Protein AF-A0AAN6V7J4-F1 (afdb_monomer)

Secondary structure (DSSP, 8-state):
--------GGGG-----TT------B-HHHHSPPPPP-----TT--S--PPPP-PPPSS--GGGGGS-HHHHHHHHTTSBHHHHHHHHHH-HHHHHHHHT-HHHHHHHHH-HHHHHHHHHTTPPPHHHHHGGGSTT---------PPBHHHHHHHHH--B-TTTSSSB--EEETTTTEEE-HHHHHHTTT--TTTS-TTSS-------EEEHHHHHHHH---HHHHTT-TT-EEPPSEE-BS-------SS-----S-S-SS-EE-S--EEEEHHHHHHHTT--HHHHHHHHHHHHHHHHSS--EEETTEEE-----HHHHHHHHHHHHHTEEE-PEEEEETTEEEEE--EEEEEEE-TT-PEEEE-HHHHHHHHHHH-EEETTEEE-GGG-

Nearest PDB structures (foldseek):
  5k35-assembly1_A  TM=4.412E-01  e=3.570E+00  Legionella pneumophila
  5imq-assembly1_i  TM=2.395E-01  e=5.597E+00  Thermus thermophilus HB8

Mean predicted aligned error: 10.82 Å

Sequence (392 aa):
MSTASSTSVSALTGRATADLWPKVAYTLDDNVPVAPPTAPGNANKTETTAAPPRQPPTVDLGAMAGIPVEVLHMILRCCDIQSMAHFRGLNRRAADVVDSLPEYRILCRHAANLGRAYHAASAPTPSEKDNSGGAGSILQPRRLCSPPVRAIVATLHDPRCEGCSLALGTFFYLPTGHRICIACIASWGDISPAFHKPDTRFPGRYFVPVTAAMAGRLIGLPRATFGTLPGRMRVLPGTYGAVSRNNTSDGLVTFGAGDSEGGSIEGWEEMVDLETVVRAAGVASGGMDELIRVLFDYLRCSSMEWEQGILVRRGRDEEVVRREKALWYAAVVRVPVLRRSGEAVSAEWGFPCPGCKTEEGLNLRYTRETLLLHIKMFGKVKRGRHVKEDEV

Structure (mmCIF, N/CA/C/O backbone):
data_AF-A0AAN6V7J4-F1
#
_entry.id   AF-A0AAN6V7J4-F1
#
loop_
_atom_site.group_PDB
_atom_site.id
_atom_site.type_symbol
_atom_site.label_atom_id
_atom_site.label_alt_id
_atom_site.label_comp_id
_atom_site.label_asym_id
_atom_site.label_entity_id
_atom_site.label_seq_id
_atom_site.pdbx_PDB_ins_code
_atom_site.Cartn_x
_atom_site.Cartn_y
_atom_site.Cartn_z
_atom_site.occupancy
_atom_site.B_iso_or_equiv
_atom_site.auth_seq_id
_atom_site.auth_comp_id
_atom_site.auth_asym_id
_atom_site.auth_atom_id
_atom_site.pdbx_PDB_model_num
ATOM 1 N N . MET A 1 1 ? -23.195 -38.867 -30.737 1.00 36.72 1 MET A N 1
ATOM 2 C CA . MET A 1 1 ? -22.921 -38.765 -29.285 1.00 36.72 1 MET A CA 1
ATOM 3 C C . MET A 1 1 ? -21.464 -38.361 -29.146 1.00 36.72 1 MET A C 1
ATOM 5 O O . MET A 1 1 ? -20.628 -39.096 -29.647 1.00 36.72 1 MET A O 1
ATOM 9 N N . SER A 1 2 ? -21.166 -37.180 -28.599 1.00 32.50 2 SER A N 1
ATOM 10 C CA . SER A 1 2 ? -19.794 -36.649 -28.538 1.00 32.50 2 SER A CA 1
ATOM 11 C C . SER A 1 2 ? -19.389 -36.444 -27.082 1.00 32.50 2 SER A C 1
ATOM 13 O O . SER A 1 2 ? -20.042 -35.693 -26.359 1.00 32.50 2 SER A O 1
ATOM 15 N N . THR A 1 3 ? -18.356 -37.154 -26.636 1.00 34.66 3 THR A N 1
ATOM 16 C CA . THR A 1 3 ? -17.853 -37.100 -25.260 1.00 34.66 3 THR A CA 1
ATOM 17 C C . THR A 1 3 ? -16.855 -35.957 -25.117 1.00 34.66 3 THR A C 1
ATOM 19 O O . THR A 1 3 ? -15.689 -36.093 -25.485 1.00 34.66 3 THR A O 1
ATOM 22 N N . ALA A 1 4 ? -17.305 -34.825 -24.576 1.00 32.31 4 ALA A N 1
ATOM 23 C CA . ALA A 1 4 ? -16.418 -33.725 -24.220 1.00 32.31 4 ALA A CA 1
ATOM 24 C C . ALA A 1 4 ? -15.546 -34.117 -23.014 1.00 32.31 4 ALA A C 1
ATOM 26 O O . ALA A 1 4 ? -16.039 -34.242 -21.893 1.00 32.31 4 ALA A O 1
ATOM 27 N N . SER A 1 5 ? -14.247 -34.310 -23.243 1.00 35.88 5 SER A N 1
ATOM 28 C CA . SER A 1 5 ? -13.278 -34.659 -22.201 1.00 35.88 5 SER A CA 1
ATOM 29 C C . SER A 1 5 ? -13.068 -33.495 -21.228 1.00 35.88 5 SER A C 1
ATOM 31 O O . SER A 1 5 ? -12.350 -32.538 -21.523 1.00 35.88 5 SER A O 1
ATOM 33 N N . SER A 1 6 ? -13.675 -33.574 -20.044 1.00 33.03 6 SER A N 1
ATOM 34 C CA . SER A 1 6 ? -13.486 -32.600 -18.969 1.00 33.03 6 SER A CA 1
ATOM 35 C C . SER A 1 6 ? -12.127 -32.791 -18.284 1.00 33.03 6 SER A C 1
ATOM 37 O O . SER A 1 6 ? -12.019 -33.502 -17.283 1.00 33.03 6 SER A O 1
ATOM 39 N N . THR A 1 7 ? -11.077 -32.152 -18.802 1.00 38.47 7 THR A N 1
ATOM 40 C CA . THR A 1 7 ? -9.749 -32.152 -18.167 1.00 38.47 7 THR A CA 1
ATOM 41 C C . THR A 1 7 ? -9.809 -31.407 -16.829 1.00 38.47 7 THR A C 1
ATOM 43 O O . THR A 1 7 ? -9.820 -30.177 -16.783 1.00 38.47 7 THR A O 1
ATOM 46 N N . SER A 1 8 ? -9.885 -32.147 -15.722 1.00 34.78 8 SER A N 1
ATOM 47 C CA . SER A 1 8 ? -10.111 -31.580 -14.391 1.00 34.78 8 SER A CA 1
ATOM 48 C C . SER A 1 8 ? -8.905 -30.783 -13.878 1.00 34.78 8 SER A C 1
ATOM 50 O O . SER A 1 8 ? -7.826 -31.338 -13.674 1.00 34.78 8 SER A O 1
ATOM 52 N N . VAL A 1 9 ? -9.115 -29.503 -13.557 1.00 38.53 9 VAL A N 1
ATOM 53 C CA . VAL A 1 9 ? -8.104 -28.593 -12.967 1.00 38.53 9 VAL A CA 1
ATOM 54 C C . VAL A 1 9 ? -7.732 -28.971 -11.512 1.00 38.53 9 VAL A C 1
ATOM 56 O O . VAL A 1 9 ? -6.823 -28.394 -10.919 1.00 38.53 9 VAL A O 1
ATOM 59 N N . SER A 1 10 ? -8.381 -29.991 -10.941 1.00 39.12 10 SER A N 1
ATOM 60 C CA . SER A 1 10 ? -8.252 -30.459 -9.552 1.00 39.12 10 SER A CA 1
ATOM 61 C C . SER A 1 10 ? -6.830 -30.834 -9.100 1.00 39.12 10 SER A C 1
ATOM 63 O O . SER A 1 10 ? -6.572 -30.886 -7.900 1.00 39.12 10 SER A O 1
ATOM 65 N N . ALA A 1 11 ? -5.890 -31.058 -10.025 1.00 40.28 11 ALA A N 1
ATOM 66 C CA . ALA A 1 11 ? -4.487 -31.340 -9.702 1.00 40.28 11 ALA A CA 1
ATOM 67 C C . ALA A 1 11 ? -3.693 -30.110 -9.198 1.00 40.28 11 ALA A C 1
ATOM 69 O O . ALA A 1 11 ? -2.613 -30.272 -8.638 1.00 40.28 11 ALA A O 1
ATOM 70 N N . LEU A 1 12 ? -4.209 -28.885 -9.373 1.00 40.59 12 LEU A N 1
ATOM 71 C CA . LEU A 1 12 ? -3.537 -27.633 -8.976 1.00 40.59 12 LEU A CA 1
ATOM 72 C C . LEU A 1 12 ? -3.999 -27.064 -7.620 1.00 40.59 12 LEU A C 1
ATOM 74 O O . LEU A 1 12 ? -3.547 -25.995 -7.218 1.00 40.59 12 LEU A O 1
ATOM 78 N N . THR A 1 13 ? -4.895 -27.752 -6.905 1.00 36.81 13 THR A N 1
ATOM 79 C CA . THR A 1 13 ? -5.493 -27.272 -5.642 1.00 36.81 13 THR A CA 1
ATOM 80 C C . THR A 1 13 ? -5.057 -28.065 -4.408 1.00 36.81 13 THR A C 1
ATOM 82 O O . THR A 1 13 ? -5.821 -28.197 -3.452 1.00 36.81 13 THR A O 1
ATOM 85 N N . GLY A 1 14 ? -3.825 -28.589 -4.411 1.00 33.62 14 GLY A N 1
ATOM 86 C CA . GLY A 1 14 ? -3.183 -29.112 -3.200 1.00 33.62 14 GLY A CA 1
ATOM 87 C C . GLY A 1 14 ? -3.161 -28.062 -2.078 1.00 33.62 14 GLY A C 1
ATOM 88 O O . GLY A 1 14 ? -3.124 -26.863 -2.356 1.00 33.62 14 GLY A O 1
ATOM 89 N N . ARG A 1 15 ? -3.242 -28.523 -0.818 1.00 36.84 15 ARG A N 1
ATOM 90 C CA . ARG A 1 15 ? -3.402 -27.697 0.399 1.00 36.84 15 ARG A CA 1
ATOM 91 C C . ARG A 1 15 ? -2.606 -26.388 0.352 1.00 36.84 15 ARG A C 1
ATOM 93 O O . ARG A 1 15 ? -1.410 -26.397 0.083 1.00 36.84 15 ARG A O 1
ATOM 100 N N . ALA A 1 16 ? -3.263 -25.286 0.714 1.00 37.69 16 ALA A N 1
ATOM 101 C CA . ALA A 1 16 ? -2.645 -23.970 0.837 1.00 37.69 16 ALA A CA 1
ATOM 102 C C . ALA A 1 16 ? -1.646 -23.919 2.010 1.00 37.69 16 ALA A C 1
ATOM 104 O O . ALA A 1 16 ? -1.969 -23.455 3.100 1.00 37.69 16 ALA A O 1
ATOM 105 N N . THR A 1 17 ? -0.423 -24.391 1.781 1.00 37.62 17 THR A N 1
ATOM 106 C CA . THR A 1 17 ? 0.723 -24.145 2.658 1.00 37.62 17 THR A CA 1
ATOM 107 C C . THR A 1 17 ? 1.183 -22.707 2.446 1.00 37.62 17 THR A C 1
ATOM 109 O O . THR A 1 17 ? 1.794 -22.390 1.424 1.00 37.62 17 THR A O 1
ATOM 112 N N . ALA A 1 18 ? 0.871 -21.817 3.388 1.00 44.53 18 ALA A N 1
ATOM 113 C CA . ALA A 1 18 ? 1.318 -20.424 3.351 1.00 44.53 18 ALA A CA 1
ATOM 114 C C . ALA A 1 18 ? 2.843 -20.278 3.543 1.00 44.53 18 ALA A C 1
ATOM 116 O O . ALA A 1 18 ? 3.389 -19.222 3.243 1.00 44.53 18 ALA A O 1
ATOM 117 N N . ASP A 1 19 ? 3.518 -21.352 3.969 1.00 37.03 19 ASP A N 1
ATOM 118 C CA . ASP A 1 19 ? 4.866 -21.301 4.549 1.00 37.03 19 ASP A CA 1
ATOM 119 C C . ASP A 1 19 ? 5.959 -21.995 3.705 1.00 37.03 19 ASP A C 1
ATOM 121 O O . ASP A 1 19 ? 7.117 -22.018 4.104 1.00 37.03 19 ASP A O 1
ATOM 125 N N . LEU A 1 20 ? 5.624 -22.545 2.526 1.00 35.94 20 LEU A N 1
ATOM 126 C CA . LEU A 1 20 ? 6.566 -23.258 1.631 1.00 35.94 20 LEU A CA 1
ATOM 127 C C . LEU A 1 20 ? 6.958 -22.466 0.366 1.00 35.94 20 LEU A C 1
ATOM 129 O O . LEU A 1 20 ? 7.398 -23.037 -0.632 1.00 35.94 20 LEU A O 1
ATOM 133 N N . TRP A 1 21 ? 6.780 -21.145 0.371 1.00 45.16 21 TRP A N 1
ATOM 134 C CA . TRP A 1 21 ? 7.117 -20.303 -0.780 1.00 45.16 21 TRP A CA 1
ATOM 135 C C . TRP A 1 21 ? 8.567 -19.819 -0.692 1.00 45.16 21 TRP A C 1
ATOM 137 O O . TRP A 1 21 ? 8.945 -19.268 0.342 1.00 45.16 21 TRP A O 1
ATOM 147 N N . PRO A 1 22 ? 9.363 -19.915 -1.775 1.00 44.94 22 PRO A N 1
ATOM 148 C CA . PRO A 1 22 ? 10.628 -19.196 -1.848 1.00 44.94 22 PRO A CA 1
ATOM 149 C C . PRO A 1 22 ? 10.367 -17.702 -1.629 1.00 44.94 22 PRO A C 1
ATOM 151 O O . PRO A 1 22 ? 9.424 -17.147 -2.207 1.00 44.94 22 PRO A O 1
ATOM 154 N N . LYS A 1 23 ? 11.182 -17.037 -0.804 1.00 51.88 23 LYS A N 1
ATOM 155 C CA . LYS A 1 23 ? 11.072 -15.591 -0.562 1.00 51.88 23 LYS A CA 1
ATOM 156 C C . LYS A 1 23 ? 11.586 -14.809 -1.774 1.00 51.88 23 LYS A C 1
ATOM 158 O O . LYS A 1 23 ? 12.706 -14.318 -1.790 1.00 51.88 23 LYS A O 1
ATOM 163 N N . VAL A 1 24 ? 10.747 -14.695 -2.805 1.00 51.25 24 VAL A N 1
ATOM 164 C CA . VAL A 1 24 ? 11.072 -14.035 -4.088 1.00 51.25 24 VAL A CA 1
ATOM 165 C C . VAL A 1 24 ? 10.977 -12.496 -4.047 1.00 51.25 24 VAL A C 1
ATOM 167 O O . VAL A 1 24 ? 10.660 -11.882 -5.059 1.00 51.25 24 VAL A O 1
ATOM 170 N N . ALA A 1 25 ? 11.128 -11.901 -2.860 1.00 55.41 25 ALA A N 1
ATOM 171 C CA . ALA A 1 25 ? 11.360 -10.477 -2.592 1.00 55.41 25 ALA A CA 1
ATOM 172 C C . ALA A 1 25 ? 11.513 -10.276 -1.075 1.00 55.41 25 ALA A C 1
ATOM 174 O O . ALA A 1 25 ? 10.775 -10.903 -0.307 1.00 55.41 25 ALA A O 1
ATOM 175 N N . TYR A 1 26 ? 12.400 -9.365 -0.671 1.00 67.44 26 TYR A N 1
ATOM 176 C CA . TYR A 1 26 ? 12.463 -8.799 0.679 1.00 67.44 26 TYR A CA 1
ATOM 177 C C . TYR A 1 26 ? 11.739 -7.459 0.654 1.00 67.44 26 TYR A C 1
ATOM 179 O O . TYR A 1 26 ? 12.290 -6.448 0.212 1.00 67.44 26 TYR A O 1
ATOM 187 N N . THR A 1 27 ? 10.481 -7.466 1.083 1.00 74.88 27 THR A N 1
ATOM 188 C CA . THR A 1 27 ? 9.652 -6.260 1.188 1.00 74.88 27 THR A CA 1
ATOM 189 C C . THR A 1 27 ? 9.524 -5.804 2.636 1.00 74.88 27 THR A C 1
ATOM 191 O O . THR A 1 27 ? 10.061 -6.429 3.556 1.00 74.88 27 THR A O 1
ATOM 194 N N . LEU A 1 28 ? 8.821 -4.696 2.877 1.00 76.06 28 LEU A N 1
ATOM 195 C CA . LEU A 1 28 ? 8.649 -4.179 4.234 1.00 76.06 28 LEU A CA 1
ATOM 196 C C . LEU A 1 28 ? 8.027 -5.211 5.187 1.00 76.06 28 LEU A C 1
ATOM 198 O O . LEU A 1 28 ? 8.394 -5.255 6.356 1.00 76.06 28 LEU A O 1
ATOM 202 N N . ASP A 1 29 ? 7.150 -6.096 4.704 1.00 76.19 29 ASP A N 1
ATOM 203 C CA . ASP A 1 29 ? 6.564 -7.154 5.531 1.00 76.19 29 ASP A CA 1
ATOM 204 C C . ASP A 1 29 ? 7.547 -8.239 6.011 1.00 76.19 29 ASP A C 1
ATOM 206 O O . ASP A 1 29 ? 7.221 -8.918 6.983 1.00 76.19 29 ASP A O 1
ATOM 210 N N . ASP A 1 30 ? 8.736 -8.365 5.407 1.00 76.19 30 ASP A N 1
ATOM 211 C CA . ASP A 1 30 ? 9.828 -9.211 5.917 1.00 76.19 30 ASP A CA 1
ATOM 212 C C . ASP A 1 30 ? 10.672 -8.509 7.000 1.00 76.19 30 ASP A C 1
ATOM 214 O O . ASP A 1 30 ? 11.294 -9.189 7.814 1.00 76.19 30 ASP A O 1
ATOM 218 N N . ASN A 1 31 ? 10.679 -7.170 7.029 1.00 73.94 31 ASN A N 1
ATOM 219 C CA . ASN A 1 31 ? 11.462 -6.352 7.971 1.00 73.94 31 ASN A CA 1
ATOM 220 C C . ASN A 1 31 ? 10.624 -5.823 9.156 1.00 73.94 31 ASN A C 1
ATOM 222 O O . ASN A 1 31 ? 11.159 -5.434 10.192 1.00 73.94 31 ASN A O 1
ATOM 226 N N . VAL A 1 32 ? 9.294 -5.810 9.034 1.00 75.00 32 VAL A N 1
ATOM 227 C CA . VAL A 1 32 ? 8.382 -5.476 10.134 1.00 75.00 32 VAL A CA 1
ATOM 228 C C . VAL A 1 32 ? 8.427 -6.581 11.194 1.00 75.00 32 VAL A C 1
ATOM 230 O O . VAL A 1 32 ? 8.157 -7.735 10.851 1.00 75.00 32 VAL A O 1
ATOM 233 N N . PRO A 1 33 ? 8.644 -6.253 12.486 1.00 71.12 33 PRO A N 1
ATOM 234 C CA . PRO A 1 33 ? 8.616 -7.236 13.560 1.00 71.12 33 PRO A CA 1
ATOM 235 C C . PRO A 1 33 ? 7.360 -8.106 13.496 1.00 71.12 33 PRO A C 1
ATOM 237 O O . PRO A 1 33 ? 6.223 -7.610 13.496 1.00 71.12 33 PRO A O 1
ATOM 240 N N . VAL A 1 34 ? 7.567 -9.421 13.438 1.00 72.50 34 VAL A N 1
ATOM 241 C CA . VAL A 1 34 ? 6.489 -10.383 13.663 1.00 72.50 34 VAL A CA 1
ATOM 242 C C . VAL A 1 34 ? 5.979 -10.112 15.075 1.00 72.50 34 VAL A C 1
ATOM 244 O O . VAL A 1 34 ? 6.771 -10.045 16.016 1.00 72.50 34 VAL A O 1
ATOM 247 N N . ALA A 1 35 ? 4.668 -9.895 15.223 1.00 58.69 35 ALA A N 1
ATOM 248 C CA . ALA A 1 35 ? 4.080 -9.768 16.552 1.00 58.69 35 ALA A CA 1
ATOM 249 C C . ALA A 1 35 ? 4.494 -11.011 17.355 1.00 58.69 35 ALA A C 1
ATOM 251 O O . ALA A 1 35 ? 4.376 -12.109 16.799 1.00 58.69 35 ALA A O 1
ATOM 252 N N . PRO A 1 36 ? 5.016 -10.863 18.591 1.00 56.03 36 PRO A N 1
ATOM 253 C CA . PRO A 1 36 ? 5.542 -11.996 19.339 1.00 56.03 36 PRO A CA 1
ATOM 254 C C . PRO A 1 36 ? 4.475 -13.087 19.342 1.00 56.03 36 PRO A C 1
ATOM 256 O O . PRO A 1 36 ? 3.312 -12.758 19.612 1.00 56.03 36 PRO A O 1
ATOM 259 N N . PRO A 1 37 ? 4.817 -14.339 18.975 1.00 49.69 37 PRO A N 1
ATOM 260 C CA . PRO A 1 37 ? 3.825 -15.395 18.895 1.00 49.69 37 PRO A CA 1
ATOM 261 C C . PRO A 1 37 ? 3.121 -15.439 20.244 1.00 49.69 37 PRO A C 1
ATOM 263 O O . PRO A 1 37 ? 3.774 -15.632 21.271 1.00 49.69 37 PRO A O 1
ATOM 266 N N . THR A 1 38 ? 1.807 -15.182 20.244 1.00 47.03 38 THR A N 1
ATOM 267 C CA . THR A 1 38 ? 0.970 -15.300 21.442 1.00 47.03 38 THR A CA 1
ATOM 268 C C . THR A 1 38 ? 1.297 -16.649 22.052 1.00 47.03 38 THR A C 1
ATOM 270 O O . THR A 1 38 ? 1.099 -17.657 21.368 1.00 47.03 38 THR A O 1
ATOM 273 N N . ALA A 1 39 ? 1.905 -16.623 23.248 1.00 37.53 39 ALA A N 1
ATOM 274 C CA . ALA A 1 39 ? 2.721 -17.720 23.767 1.00 37.53 39 ALA A CA 1
ATOM 275 C C . ALA A 1 39 ? 2.016 -19.064 23.550 1.00 37.53 39 ALA A C 1
ATOM 277 O O . ALA A 1 39 ? 0.807 -19.113 23.788 1.00 37.53 39 ALA A O 1
ATOM 278 N N . PRO A 1 40 ? 2.721 -20.114 23.078 1.00 40.38 40 PRO A N 1
ATOM 279 C CA . PRO A 1 40 ? 2.108 -21.346 22.588 1.00 40.38 40 PRO A CA 1
ATOM 280 C C . PRO A 1 40 ? 1.314 -22.054 23.691 1.00 40.38 40 PRO A C 1
ATOM 282 O O . PRO A 1 40 ? 1.806 -22.931 24.396 1.00 40.38 40 PRO A O 1
ATOM 285 N N . GLY A 1 41 ? 0.052 -21.656 23.832 1.00 43.62 41 GLY A N 1
ATOM 286 C CA . GLY A 1 41 ? -0.902 -22.228 24.759 1.00 43.62 41 GLY A CA 1
ATOM 287 C C . GLY A 1 41 ? -1.348 -23.576 24.227 1.00 43.62 41 GLY A C 1
ATOM 288 O O . GLY A 1 41 ? -2.324 -23.636 23.488 1.00 43.62 41 GLY A O 1
ATOM 289 N N . ASN A 1 42 ? -0.604 -24.625 24.588 1.00 40.25 42 ASN A N 1
ATOM 290 C CA . ASN A 1 42 ? -0.943 -26.044 24.456 1.00 40.25 42 ASN A CA 1
ATOM 291 C C . ASN A 1 42 ? -1.867 -26.374 23.269 1.00 40.25 42 ASN A C 1
ATOM 293 O O . ASN A 1 42 ? -3.049 -26.672 23.446 1.00 40.25 42 ASN A O 1
ATOM 297 N N . ALA A 1 43 ? -1.295 -26.394 22.061 1.00 43.28 43 ALA A N 1
ATOM 298 C CA . ALA A 1 43 ? -2.002 -26.663 20.803 1.00 43.28 43 ALA A CA 1
ATOM 299 C C . ALA A 1 43 ? -2.681 -28.053 20.710 1.00 43.28 43 ALA A C 1
ATOM 301 O O . ALA A 1 43 ? -3.388 -28.323 19.745 1.00 43.28 43 ALA A O 1
ATOM 302 N N . ASN A 1 44 ? -2.523 -28.911 21.725 1.00 42.31 44 ASN A N 1
ATOM 303 C CA . ASN A 1 44 ? -3.216 -30.196 21.853 1.00 42.31 44 ASN A CA 1
ATOM 304 C C . ASN A 1 44 ? -4.613 -30.090 22.497 1.00 42.31 44 ASN A C 1
ATOM 306 O O . ASN A 1 44 ? -5.242 -31.116 22.742 1.00 42.31 44 ASN A O 1
ATOM 310 N N . LYS A 1 45 ? -5.124 -28.880 22.770 1.00 42.88 45 LYS A N 1
ATOM 311 C CA . LYS A 1 45 ? -6.533 -28.675 23.140 1.00 42.88 45 LYS A CA 1
ATOM 312 C C . LYS A 1 45 ? -7.383 -28.326 21.916 1.00 42.88 45 LYS A C 1
ATOM 314 O O . LYS A 1 45 ? -7.822 -27.192 21.726 1.00 42.88 45 LYS A O 1
ATOM 319 N N . THR A 1 46 ? -7.625 -29.336 21.085 1.00 45.25 46 THR A N 1
ATOM 320 C CA . THR A 1 46 ? -8.819 -29.353 20.233 1.00 45.25 46 THR A CA 1
ATOM 321 C C . THR A 1 46 ? -10.070 -29.226 21.106 1.00 45.25 46 THR A C 1
ATOM 323 O O . THR A 1 46 ? -10.110 -29.764 22.208 1.00 45.25 46 THR A O 1
ATOM 326 N N . GLU A 1 47 ? -11.079 -28.533 20.575 1.00 42.03 47 GLU A N 1
ATOM 327 C CA . GLU A 1 47 ? -12.415 -28.322 21.157 1.00 42.03 47 GLU A CA 1
ATOM 328 C C . GLU A 1 47 ? -12.537 -27.313 22.326 1.00 42.03 47 GLU A C 1
ATOM 330 O O . GLU A 1 47 ? -12.208 -27.544 23.487 1.00 42.03 47 GLU A O 1
ATOM 335 N N . THR A 1 48 ? -13.166 -26.182 21.988 1.00 44.66 48 THR A N 1
ATOM 336 C CA . THR A 1 48 ? -14.274 -25.601 22.771 1.00 44.66 48 THR A CA 1
ATOM 337 C C . THR A 1 48 ? -13.978 -25.047 24.176 1.00 44.66 48 THR A C 1
ATOM 339 O O . THR A 1 48 ? -14.902 -24.799 24.946 1.00 44.66 48 THR A O 1
ATOM 342 N N . THR A 1 49 ? -12.739 -24.658 24.491 1.00 43.66 49 THR A N 1
ATOM 343 C CA . THR A 1 49 ? -12.543 -23.532 25.431 1.00 43.66 49 THR A CA 1
ATOM 344 C C . THR A 1 49 ? -12.732 -22.211 24.695 1.00 43.66 49 THR A C 1
ATOM 346 O O . THR A 1 49 ? -11.778 -21.625 24.183 1.00 43.66 49 THR A O 1
ATOM 349 N N . ALA A 1 50 ? -13.983 -21.740 24.637 1.00 57.06 50 ALA A N 1
ATOM 350 C CA . ALA A 1 50 ? -14.271 -20.353 24.290 1.00 57.06 50 ALA A CA 1
ATOM 351 C C . ALA A 1 50 ? -13.425 -19.432 25.183 1.00 57.06 50 ALA A C 1
ATOM 353 O O . ALA A 1 50 ? -13.328 -19.662 26.392 1.00 57.06 50 ALA A O 1
ATOM 354 N N . ALA A 1 51 ? -12.800 -18.406 24.595 1.00 60.97 51 ALA A N 1
ATOM 355 C CA . ALA A 1 51 ? -12.088 -17.400 25.377 1.00 60.97 51 ALA A CA 1
ATOM 356 C C . ALA A 1 51 ? -13.037 -16.856 26.462 1.00 60.97 51 ALA A C 1
ATOM 358 O O . ALA A 1 51 ? -14.213 -16.633 26.145 1.00 60.97 51 ALA A O 1
ATOM 359 N N . PRO A 1 52 ? -12.571 -16.671 27.715 1.00 75.50 52 PRO A N 1
ATOM 360 C CA . PRO A 1 52 ? -13.439 -16.267 28.816 1.00 75.50 52 PRO A CA 1
ATOM 361 C C . PRO A 1 52 ? -14.242 -15.032 28.394 1.00 75.50 52 PRO A C 1
ATOM 363 O O . PRO A 1 52 ? -13.655 -14.121 27.795 1.00 75.50 52 PRO A O 1
ATOM 366 N N . PRO A 1 53 ? -15.570 -15.018 28.630 1.00 75.62 53 PRO A N 1
ATOM 367 C CA . PRO A 1 53 ? -16.452 -14.009 28.064 1.00 75.62 53 PRO A CA 1
ATOM 368 C C . PRO A 1 53 ? -15.907 -12.625 28.401 1.00 75.62 53 PRO A C 1
ATOM 370 O O . PRO A 1 53 ? -15.667 -12.318 29.572 1.00 75.62 53 PRO A O 1
ATOM 373 N N . ARG A 1 54 ? -15.655 -11.811 27.363 1.00 80.12 54 ARG A N 1
ATOM 374 C CA . ARG A 1 54 ? -15.141 -10.450 27.542 1.00 80.12 54 ARG A CA 1
ATOM 375 C C . ARG A 1 54 ? -16.088 -9.735 28.499 1.00 80.12 54 ARG A C 1
ATOM 377 O O . ARG A 1 54 ? -17.258 -9.546 28.174 1.00 80.12 54 ARG A O 1
ATOM 384 N N . GLN A 1 55 ? -15.582 -9.362 29.673 1.00 85.94 55 GLN A N 1
ATOM 385 C CA . GLN A 1 55 ? -16.334 -8.544 30.619 1.00 85.94 55 GLN A CA 1
ATOM 386 C C . GLN A 1 55 ? -16.854 -7.299 29.886 1.00 85.94 55 GLN A C 1
ATOM 388 O O . GLN A 1 55 ? -16.060 -6.676 29.164 1.00 85.94 55 GLN A O 1
ATOM 393 N N . PRO A 1 56 ? -18.131 -6.924 30.073 1.00 85.38 56 PRO A N 1
ATOM 394 C CA . PRO A 1 56 ? -18.701 -5.767 29.399 1.00 85.38 56 PRO A CA 1
ATOM 395 C C . PRO A 1 56 ? -17.878 -4.503 29.700 1.00 85.38 56 PRO A C 1
ATOM 397 O O . PRO A 1 56 ? -17.260 -4.403 30.768 1.00 85.38 56 PRO A O 1
ATOM 400 N N . PRO A 1 57 ? -17.823 -3.538 28.767 1.00 88.50 57 PRO A N 1
ATOM 401 C CA . PRO A 1 57 ? -17.129 -2.282 29.002 1.00 88.50 57 PRO A CA 1
ATOM 402 C C . PRO A 1 57 ? -17.769 -1.542 30.184 1.00 88.50 57 PRO A C 1
ATOM 404 O O . PRO A 1 57 ? -18.960 -1.250 30.173 1.00 88.50 57 PRO A O 1
ATOM 407 N N . THR A 1 58 ? -16.962 -1.233 31.199 1.00 91.38 58 THR A N 1
ATOM 408 C CA . THR A 1 58 ? -17.370 -0.473 32.396 1.00 91.38 58 THR A CA 1
ATOM 409 C C . THR A 1 58 ? -17.379 1.041 32.179 1.00 91.38 58 THR A C 1
ATOM 411 O O . THR A 1 58 ? -17.859 1.778 33.033 1.00 91.38 58 THR A O 1
ATOM 414 N N . VAL A 1 59 ? -16.829 1.500 31.053 1.00 93.56 59 VAL A N 1
ATOM 415 C CA . VAL A 1 59 ? -16.743 2.904 30.642 1.00 93.56 59 VAL A CA 1
ATOM 416 C C . VAL A 1 59 ? -17.331 3.011 29.239 1.00 93.56 59 VAL A C 1
ATOM 418 O O . VAL A 1 59 ? -17.082 2.147 28.392 1.00 93.56 59 VAL A O 1
ATOM 421 N N . ASP A 1 60 ? -18.121 4.053 29.007 1.00 93.69 60 ASP A N 1
ATOM 422 C CA . ASP A 1 60 ? -18.748 4.359 27.725 1.00 93.69 60 ASP A CA 1
ATOM 423 C C . ASP A 1 60 ? -17.767 5.069 26.761 1.00 93.69 60 ASP A C 1
ATOM 425 O O . ASP A 1 60 ? -16.549 4.905 26.844 1.00 93.69 60 ASP A O 1
ATOM 429 N N . LEU A 1 61 ? -18.284 5.823 25.787 1.00 95.00 61 LEU A N 1
ATOM 430 C CA . LEU A 1 61 ? -17.478 6.638 24.867 1.00 95.00 61 LEU A CA 1
ATOM 431 C C . LEU A 1 61 ? -17.419 8.123 25.287 1.00 95.00 61 LEU A C 1
ATOM 433 O O . LEU A 1 61 ? -17.098 8.982 24.463 1.00 95.00 61 LEU A O 1
ATOM 437 N N . GLY A 1 62 ? -17.777 8.450 26.532 1.00 94.94 62 GLY A N 1
ATOM 438 C CA . GLY A 1 62 ? -17.968 9.822 26.995 1.00 94.94 62 GLY A CA 1
ATOM 439 C C . GLY A 1 62 ? -18.958 10.577 26.106 1.00 94.94 62 GLY A C 1
ATOM 440 O O . GLY A 1 62 ? -20.011 10.059 25.743 1.00 94.94 62 GLY A O 1
ATOM 441 N N . ALA A 1 63 ? -18.588 11.782 25.665 1.00 94.31 63 ALA A N 1
ATOM 442 C CA . ALA A 1 63 ? -19.417 12.600 24.773 1.00 94.31 63 ALA A CA 1
ATOM 443 C C . ALA A 1 63 ? -19.805 11.899 23.450 1.00 94.31 63 ALA A C 1
ATOM 445 O O . ALA A 1 63 ? -20.854 12.199 22.883 1.00 94.31 63 ALA A O 1
ATOM 446 N N . MET A 1 64 ? -19.011 10.935 22.966 1.00 95.19 64 MET A N 1
ATOM 447 C CA . MET A 1 64 ? -19.342 10.168 21.758 1.00 95.19 64 MET A CA 1
ATOM 448 C C . MET A 1 64 ? -20.409 9.085 21.998 1.00 95.19 64 MET A C 1
ATOM 450 O O . MET A 1 64 ? -20.900 8.510 21.031 1.00 95.19 64 MET A O 1
ATOM 454 N N . ALA A 1 65 ? -20.807 8.811 23.247 1.00 95.12 65 ALA A N 1
ATOM 455 C CA . ALA A 1 65 ? -21.866 7.846 23.560 1.00 95.12 65 ALA A CA 1
ATOM 456 C C . ALA A 1 65 ? -23.260 8.314 23.096 1.00 95.12 65 ALA A C 1
ATOM 458 O O . ALA A 1 65 ? -24.136 7.482 22.878 1.00 95.12 65 ALA A O 1
ATOM 459 N N . GLY A 1 66 ? -23.451 9.625 22.897 1.00 96.50 66 GLY A N 1
ATOM 460 C CA . GLY A 1 66 ? -24.666 10.192 22.301 1.00 96.50 66 GLY A CA 1
ATOM 461 C C . GLY A 1 66 ? -24.746 10.070 20.773 1.00 96.50 66 GLY A C 1
ATOM 462 O O . GLY A 1 66 ? -25.762 10.443 20.192 1.00 96.50 66 GLY A O 1
ATOM 463 N N . ILE A 1 67 ? -23.698 9.572 20.105 1.00 97.06 67 ILE A N 1
ATOM 464 C CA . ILE A 1 67 ? -23.668 9.396 18.648 1.00 97.06 67 ILE A CA 1
ATOM 465 C C . ILE A 1 67 ? -24.114 7.960 18.309 1.00 97.06 67 ILE A C 1
ATOM 467 O O . ILE A 1 67 ? -23.508 7.014 18.821 1.00 97.06 67 ILE A O 1
ATOM 471 N N . PRO A 1 68 ? -25.115 7.758 17.425 1.00 97.75 68 PRO A N 1
ATOM 472 C CA . PRO A 1 68 ? -25.500 6.428 16.953 1.00 97.75 68 PRO A CA 1
ATOM 473 C C . PRO A 1 68 ? -24.314 5.659 16.358 1.00 97.75 68 PRO A C 1
ATOM 475 O O . PRO A 1 68 ? -23.458 6.235 15.675 1.00 97.75 68 PRO A O 1
ATOM 478 N N . VAL A 1 69 ? -24.256 4.346 16.595 1.00 96.62 69 VAL A N 1
ATOM 479 C CA . VAL A 1 69 ? -23.104 3.517 16.198 1.00 96.62 69 VAL A CA 1
ATOM 480 C C . VAL A 1 69 ? -22.918 3.479 14.678 1.00 96.62 69 VAL A C 1
ATOM 482 O O . VAL A 1 69 ? -21.793 3.423 14.196 1.00 96.62 69 VAL A O 1
ATOM 485 N N . GLU A 1 70 ? -24.001 3.626 13.922 1.00 97.44 70 GLU A N 1
ATOM 486 C CA . GLU A 1 70 ? -24.033 3.723 12.464 1.00 97.44 70 GLU A CA 1
ATOM 487 C C . GLU A 1 70 ? -23.310 4.988 11.973 1.00 97.44 70 GLU A C 1
ATOM 489 O O . GLU A 1 70 ? -22.532 4.942 11.018 1.00 97.44 70 GLU A O 1
ATOM 494 N N . VAL A 1 71 ? -23.507 6.117 12.664 1.00 97.94 71 VAL A N 1
ATOM 495 C CA . VAL A 1 71 ? -22.830 7.388 12.363 1.00 97.94 71 VAL A CA 1
ATOM 496 C C . VAL A 1 71 ? -21.356 7.305 12.760 1.00 97.94 71 VAL A C 1
ATOM 498 O O . VAL A 1 71 ? -20.491 7.706 11.979 1.00 97.94 71 VAL A O 1
ATOM 501 N N . LEU A 1 72 ? -21.040 6.705 13.916 1.00 97.38 72 LEU A N 1
ATOM 502 C CA . LEU A 1 72 ? -19.654 6.401 14.292 1.00 97.38 72 LEU A CA 1
ATOM 503 C C . LEU A 1 72 ? -18.973 5.513 13.242 1.00 97.38 72 LEU A C 1
ATOM 505 O O . LEU A 1 72 ? -17.839 5.781 12.855 1.00 97.38 72 LEU A O 1
ATOM 509 N N . HIS A 1 73 ? -19.665 4.499 12.721 1.00 97.38 73 HIS A N 1
ATOM 510 C CA . HIS A 1 73 ? -19.160 3.641 11.650 1.00 97.38 73 HIS A CA 1
ATOM 511 C C . HIS A 1 73 ? -18.914 4.416 10.352 1.00 97.38 73 HIS A C 1
ATOM 513 O O . HIS A 1 73 ? -17.874 4.223 9.724 1.00 97.38 73 HIS A O 1
ATOM 519 N N . MET A 1 74 ? -19.807 5.328 9.955 1.00 97.25 74 MET A N 1
ATOM 520 C CA . MET A 1 74 ? -19.593 6.198 8.790 1.00 97.25 74 MET A CA 1
ATOM 521 C C . MET A 1 74 ? -18.347 7.082 8.940 1.00 97.25 74 MET A C 1
ATOM 523 O O . MET A 1 74 ? -17.568 7.192 7.989 1.00 97.25 74 MET A O 1
ATOM 527 N N . ILE A 1 75 ? -18.129 7.659 10.126 1.00 96.88 75 ILE A N 1
ATOM 528 C CA . ILE A 1 75 ? -16.945 8.472 10.444 1.00 96.88 75 ILE A CA 1
ATOM 529 C C . ILE A 1 75 ? -15.682 7.601 10.405 1.00 96.88 75 ILE A C 1
ATOM 531 O O . ILE A 1 75 ? -14.749 7.900 9.662 1.00 96.88 75 ILE A O 1
ATOM 535 N N . LEU A 1 76 ? -15.670 6.478 11.128 1.00 96.81 76 LEU A N 1
ATOM 536 C CA . LEU A 1 76 ? -14.509 5.590 11.242 1.00 96.81 76 LEU A CA 1
ATOM 537 C C . LEU A 1 76 ? -14.100 4.959 9.903 1.00 96.81 76 LEU A C 1
ATOM 539 O O . LEU A 1 76 ? -12.912 4.791 9.651 1.00 96.81 76 LEU A O 1
ATOM 543 N N . ARG A 1 77 ? -15.042 4.691 8.988 1.00 96.19 77 ARG A N 1
ATOM 544 C CA . ARG A 1 77 ? -14.733 4.255 7.607 1.00 96.19 77 ARG A CA 1
ATOM 545 C C . ARG A 1 77 ? -13.971 5.312 6.797 1.00 96.19 77 ARG A C 1
ATOM 547 O O . ARG A 1 77 ? -13.329 4.962 5.805 1.00 96.19 77 ARG A O 1
ATOM 554 N N . CYS A 1 78 ? -14.056 6.583 7.192 1.00 96.00 78 CYS A N 1
ATOM 555 C CA . CYS A 1 78 ? -13.307 7.697 6.611 1.00 96.00 78 CYS A CA 1
ATOM 556 C C . CYS A 1 78 ? -11.957 7.944 7.309 1.00 96.00 78 CYS A C 1
ATOM 558 O O . CYS A 1 78 ? -11.122 8.651 6.750 1.00 96.00 78 CYS A O 1
ATOM 560 N N . CYS A 1 79 ? -11.726 7.353 8.485 1.00 94.94 79 CYS A N 1
ATOM 561 C CA . CYS A 1 79 ? -10.445 7.394 9.181 1.00 94.94 79 CYS A CA 1
ATOM 562 C C . CYS A 1 79 ? -9.425 6.436 8.548 1.00 94.94 79 CYS A C 1
ATOM 564 O O . CYS A 1 79 ? -9.774 5.424 7.932 1.00 94.94 79 CYS A O 1
ATOM 566 N N . ASP A 1 80 ? -8.149 6.754 8.729 1.00 92.56 80 ASP A N 1
ATOM 567 C CA . ASP A 1 80 ? -7.031 5.887 8.375 1.00 92.56 80 ASP A CA 1
ATOM 568 C C . ASP A 1 80 ? -6.800 4.770 9.418 1.00 92.56 80 ASP A C 1
ATOM 570 O O . ASP A 1 80 ? -7.371 4.782 10.514 1.00 92.56 80 ASP A O 1
ATOM 574 N N . ILE A 1 81 ? -5.939 3.796 9.093 1.00 91.12 81 ILE A N 1
ATOM 575 C CA . ILE A 1 81 ? -5.682 2.635 9.966 1.00 91.12 81 ILE A CA 1
ATOM 576 C C . ILE A 1 81 ? -5.086 3.038 11.328 1.00 91.12 81 ILE A C 1
ATOM 578 O O . ILE A 1 81 ? -5.415 2.410 12.335 1.00 91.12 81 ILE A O 1
ATOM 582 N N . GLN A 1 82 ? -4.227 4.060 11.392 1.00 90.12 82 GLN A N 1
ATOM 583 C CA . GLN A 1 82 ? -3.604 4.497 12.645 1.00 90.12 82 GLN A CA 1
ATOM 584 C C . GLN A 1 82 ? -4.624 5.204 13.532 1.00 90.12 82 GLN A C 1
ATOM 586 O O . GLN A 1 82 ? -4.731 4.868 14.708 1.00 90.12 82 GLN A O 1
ATOM 591 N N . SER A 1 83 ? -5.414 6.125 12.973 1.00 92.31 83 SER A N 1
ATOM 592 C CA . SER A 1 83 ? -6.510 6.785 13.690 1.00 92.31 83 SER A CA 1
ATOM 593 C C . SER A 1 83 ? -7.506 5.764 14.247 1.00 92.31 83 SER A C 1
ATOM 595 O O . SER A 1 83 ? -7.904 5.858 15.409 1.00 92.31 83 SER A O 1
ATOM 597 N N . MET A 1 84 ? -7.842 4.726 13.471 1.00 94.12 84 MET A N 1
ATOM 598 C CA . MET A 1 84 ? -8.664 3.614 13.956 1.00 94.12 84 MET A CA 1
ATOM 599 C C . MET A 1 84 ? -7.982 2.798 15.062 1.00 94.12 84 MET A C 1
ATOM 601 O O . MET A 1 84 ? -8.632 2.479 16.054 1.00 94.12 84 MET A O 1
ATOM 605 N N . ALA A 1 85 ? -6.688 2.484 14.941 1.00 91.44 85 ALA A N 1
ATOM 606 C CA . ALA A 1 85 ? -5.942 1.756 15.970 1.00 91.44 85 ALA A CA 1
ATOM 607 C C . ALA A 1 85 ? -5.802 2.560 17.279 1.00 91.44 85 ALA A C 1
ATOM 609 O O . ALA A 1 85 ? -5.934 1.993 18.364 1.00 91.44 85 ALA A O 1
ATOM 610 N N . HIS A 1 86 ? -5.598 3.877 17.185 1.00 92.38 86 HIS A N 1
ATOM 611 C CA . HIS A 1 86 ? -5.578 4.788 18.327 1.00 92.38 86 HIS A CA 1
ATOM 612 C C . HIS A 1 86 ? -6.955 4.880 18.994 1.00 92.38 86 HIS A C 1
ATOM 614 O O . HIS A 1 86 ? -7.038 4.692 20.205 1.00 92.38 86 HIS A O 1
ATOM 620 N N . PHE A 1 87 ? -8.036 5.072 18.226 1.00 95.44 87 PHE A N 1
ATOM 621 C CA . PHE A 1 87 ? -9.401 5.094 18.765 1.00 95.44 87 PHE A CA 1
ATOM 622 C C . PHE A 1 87 ? -9.768 3.762 19.444 1.00 95.44 87 PHE A C 1
ATOM 624 O O . PHE A 1 87 ? -10.235 3.751 20.581 1.00 95.44 87 PHE A O 1
ATOM 631 N N . ARG A 1 88 ? -9.440 2.627 18.809 1.00 95.25 88 ARG A N 1
ATOM 632 C CA . ARG A 1 88 ? -9.568 1.272 19.377 1.00 95.25 88 ARG A CA 1
ATOM 633 C C . ARG A 1 88 ? -8.812 1.103 20.702 1.00 95.25 88 ARG A C 1
ATOM 635 O O . ARG A 1 88 ? -9.210 0.291 21.530 1.00 95.25 88 ARG A O 1
ATOM 642 N N . GLY A 1 89 ? -7.715 1.835 20.891 1.00 93.38 89 GLY A N 1
ATOM 643 C CA . GLY A 1 89 ? -6.886 1.801 22.095 1.00 93.38 89 GLY A CA 1
ATOM 644 C C . GLY A 1 89 ? -7.405 2.633 23.272 1.00 93.38 89 GLY A C 1
ATOM 645 O O . GLY A 1 89 ? -6.889 2.461 24.371 1.00 93.38 89 GLY A O 1
ATOM 646 N N . LEU A 1 90 ? -8.403 3.509 23.080 1.00 94.31 90 LEU A N 1
ATOM 647 C CA . LEU A 1 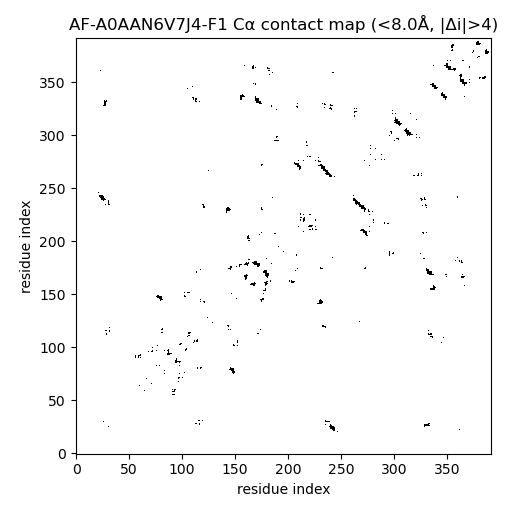90 ? -8.859 4.434 24.130 1.00 94.31 90 LEU A CA 1
ATOM 648 C C . LEU A 1 90 ? -9.548 3.717 25.298 1.00 94.31 90 LEU A C 1
ATOM 650 O O . LEU A 1 90 ? -9.226 3.970 26.456 1.00 94.31 90 LEU A O 1
ATOM 654 N N . ASN A 1 91 ? -10.505 2.831 25.008 1.00 95.06 91 ASN A N 1
ATOM 655 C CA . ASN A 1 91 ? -11.174 1.995 26.006 1.00 95.06 91 ASN A CA 1
ATOM 656 C C . ASN A 1 91 ? -11.838 0.763 25.356 1.00 95.06 91 ASN A C 1
ATOM 658 O O . ASN A 1 91 ? -11.893 0.637 24.131 1.00 95.06 91 ASN A O 1
ATOM 662 N N . ARG A 1 92 ? -12.372 -0.155 26.180 1.00 93.50 92 ARG A N 1
ATOM 663 C CA . ARG A 1 92 ? -13.031 -1.387 25.700 1.00 93.50 92 ARG A CA 1
ATOM 664 C C . ARG A 1 92 ? -14.224 -1.108 24.776 1.00 93.50 92 ARG A C 1
ATOM 666 O O . ARG A 1 92 ? -14.369 -1.799 23.776 1.00 93.50 92 ARG A O 1
ATOM 673 N N . ARG A 1 93 ? -15.039 -0.083 25.053 1.00 95.88 93 ARG A N 1
ATOM 674 C CA . ARG A 1 93 ? -16.209 0.253 24.226 1.00 95.88 93 ARG A CA 1
ATOM 675 C C . ARG A 1 93 ? -15.801 0.782 22.849 1.00 95.88 93 ARG A C 1
ATOM 677 O O . ARG A 1 93 ? -16.420 0.413 21.855 1.00 95.88 93 ARG A O 1
ATOM 684 N N . ALA A 1 94 ? -14.750 1.596 22.776 1.00 96.69 94 ALA A N 1
ATOM 685 C CA . ALA A 1 94 ? -14.175 2.054 21.513 1.00 96.69 94 ALA A CA 1
ATOM 686 C C . ALA A 1 94 ? -13.571 0.880 20.727 1.00 96.69 94 ALA A C 1
ATOM 688 O O . ALA A 1 94 ? -13.747 0.796 19.509 1.00 96.69 94 ALA A O 1
ATOM 689 N N . ALA A 1 95 ? -12.947 -0.076 21.427 1.00 95.69 95 ALA A N 1
ATOM 690 C CA . ALA A 1 95 ? -12.487 -1.317 20.823 1.00 95.69 95 ALA A CA 1
ATOM 691 C C . ALA A 1 95 ? -13.637 -2.144 20.229 1.00 95.69 95 ALA A C 1
ATOM 693 O O . ALA A 1 95 ? -13.505 -2.596 19.098 1.00 95.69 95 ALA A O 1
ATOM 694 N N . ASP A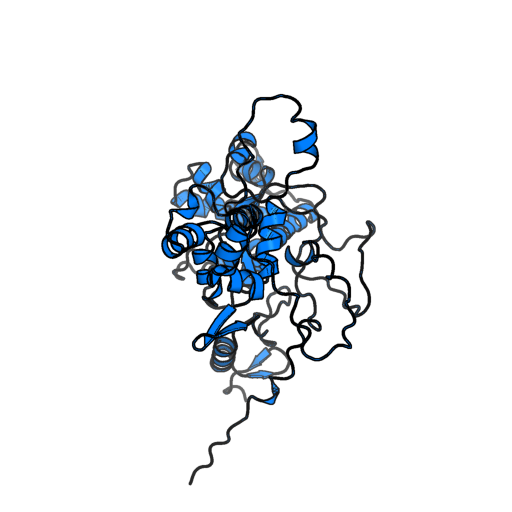 1 96 ? -14.769 -2.287 20.924 1.00 95.75 96 ASP A N 1
ATOM 695 C CA . ASP A 1 96 ? -15.946 -3.002 20.410 1.00 95.75 96 ASP A CA 1
ATOM 696 C C . ASP A 1 96 ? -16.568 -2.295 19.187 1.00 95.75 96 ASP A C 1
ATOM 698 O O . ASP A 1 96 ? -16.931 -2.950 18.208 1.00 95.75 96 ASP A O 1
ATOM 702 N N . VAL A 1 97 ? -16.646 -0.956 19.188 1.00 97.31 97 VAL A N 1
ATOM 703 C CA . VAL A 1 97 ? -17.135 -0.187 18.025 1.00 97.31 97 VAL A CA 1
ATOM 704 C C . VAL A 1 97 ? -16.215 -0.368 16.814 1.00 97.31 97 VAL A C 1
ATOM 706 O O . VAL A 1 97 ? -16.714 -0.591 15.713 1.00 97.31 97 VAL A O 1
ATOM 709 N N . VAL A 1 98 ? -14.893 -0.362 16.999 1.00 97.19 98 VAL A N 1
ATOM 710 C CA . VAL A 1 98 ? -13.932 -0.626 15.912 1.00 97.19 98 VAL A CA 1
ATOM 711 C C . VAL A 1 98 ? -13.945 -2.090 15.466 1.00 97.19 98 VAL A C 1
ATOM 713 O O . VAL A 1 98 ? -13.982 -2.362 14.268 1.00 97.19 98 VAL A O 1
ATOM 716 N N . ASP A 1 99 ? -13.965 -3.041 16.399 1.00 95.88 99 ASP A N 1
ATOM 717 C CA . ASP A 1 99 ? -13.994 -4.480 16.107 1.00 95.88 99 ASP A CA 1
ATOM 718 C C . ASP A 1 99 ? -15.326 -4.908 15.456 1.00 95.88 99 ASP A C 1
ATOM 720 O O . ASP A 1 99 ? -15.377 -5.967 14.833 1.00 95.88 99 ASP A O 1
ATOM 724 N N . SER A 1 100 ? -16.391 -4.101 15.552 1.00 96.50 100 SER A N 1
ATOM 725 C CA . SER A 1 100 ? -17.664 -4.332 14.849 1.00 96.50 100 SER A CA 1
ATOM 726 C C . SER A 1 100 ? -17.675 -3.870 13.381 1.00 96.50 100 SER A C 1
ATOM 728 O O . SER A 1 100 ? -18.513 -4.348 12.617 1.00 96.50 100 SER A O 1
ATOM 730 N N . LEU A 1 101 ? -16.729 -3.024 12.946 1.00 97.12 101 LEU A N 1
ATOM 731 C CA . LEU A 1 101 ? -16.641 -2.550 11.557 1.00 97.12 101 LEU A CA 1
ATOM 732 C C . LEU A 1 101 ? -16.183 -3.664 10.596 1.00 97.12 101 LEU A C 1
ATOM 734 O O . LEU A 1 101 ? -15.048 -4.142 10.724 1.00 97.12 101 LEU A O 1
ATOM 738 N N . PRO A 1 102 ? -16.989 -4.051 9.585 1.00 95.25 102 PRO A N 1
ATOM 739 C CA . PRO A 1 102 ? -16.630 -5.123 8.658 1.00 95.25 102 PRO A CA 1
ATOM 740 C C . PRO A 1 102 ? -15.306 -4.873 7.931 1.00 95.25 102 PRO A C 1
ATOM 742 O O . PRO A 1 102 ? -14.467 -5.770 7.872 1.00 95.25 102 PRO A O 1
ATOM 745 N N . GLU A 1 103 ? -15.069 -3.654 7.434 1.00 96.00 103 GLU A N 1
ATOM 746 C CA . GLU A 1 103 ? -13.830 -3.293 6.739 1.00 96.00 103 GLU A CA 1
ATOM 747 C C . GLU A 1 103 ? -12.589 -3.455 7.622 1.00 96.00 103 GLU A C 1
ATOM 749 O O . GLU A 1 103 ? -11.586 -4.015 7.179 1.00 96.00 103 GLU A O 1
ATOM 754 N N . TYR A 1 104 ? -12.656 -3.029 8.885 1.00 95.75 104 TYR A N 1
ATOM 755 C CA . TYR A 1 104 ? -11.530 -3.152 9.810 1.00 95.75 104 TYR A CA 1
ATOM 756 C C . TYR A 1 104 ? -11.256 -4.618 10.169 1.00 95.75 104 TYR A C 1
ATOM 758 O O . TYR A 1 104 ? -10.110 -5.064 10.104 1.00 95.75 104 TYR A O 1
ATOM 766 N N . ARG A 1 105 ? -12.306 -5.413 10.429 1.00 94.81 105 ARG A N 1
ATOM 767 C CA . ARG A 1 105 ? -12.184 -6.870 10.634 1.00 94.81 105 ARG A CA 1
ATOM 768 C C . ARG A 1 105 ? -11.528 -7.563 9.440 1.00 94.81 105 ARG A C 1
ATOM 770 O O . ARG A 1 105 ? -10.675 -8.428 9.631 1.00 94.81 105 ARG A O 1
ATOM 777 N N . ILE A 1 106 ? -11.914 -7.187 8.220 1.00 94.31 106 ILE A N 1
ATOM 778 C CA . ILE A 1 106 ? -11.348 -7.707 6.970 1.00 94.31 106 ILE A CA 1
ATOM 779 C C . ILE A 1 106 ? -9.853 -7.372 6.871 1.00 94.31 106 ILE A C 1
ATOM 781 O O . ILE A 1 106 ? -9.053 -8.270 6.597 1.00 94.31 106 ILE A O 1
ATOM 785 N N . LEU A 1 107 ? -9.455 -6.125 7.155 1.00 94.25 107 LEU A N 1
ATOM 786 C CA . LEU A 1 107 ? -8.044 -5.721 7.172 1.00 94.25 107 LEU A CA 1
ATOM 787 C C . LEU A 1 107 ? -7.241 -6.487 8.227 1.00 94.25 107 LEU A C 1
ATOM 789 O O . LEU A 1 107 ? -6.206 -7.062 7.897 1.00 94.25 107 LEU A O 1
ATOM 793 N N . CYS A 1 108 ? -7.725 -6.570 9.468 1.00 92.50 108 CYS A N 1
ATOM 794 C CA . CYS A 1 108 ? -7.049 -7.318 10.528 1.00 92.50 108 CYS A CA 1
ATOM 795 C C . CYS A 1 108 ? -6.921 -8.815 10.209 1.00 92.50 108 CYS A C 1
ATOM 797 O O . CYS A 1 108 ? -5.908 -9.420 10.550 1.00 92.50 108 CYS A O 1
ATOM 799 N N . ARG A 1 109 ? -7.916 -9.418 9.544 1.00 92.44 109 ARG A N 1
ATOM 800 C CA . ARG A 1 109 ? -7.919 -10.851 9.212 1.00 92.44 109 ARG A CA 1
ATOM 801 C C . ARG A 1 109 ? -7.050 -11.206 8.005 1.00 92.44 109 ARG A C 1
ATOM 803 O O . ARG A 1 109 ? -6.449 -12.276 7.998 1.00 92.44 109 ARG A O 1
ATOM 810 N N . HIS A 1 110 ? -7.019 -10.360 6.977 1.00 91.88 110 HIS A N 1
ATOM 811 C CA . HIS A 1 110 ? -6.434 -10.711 5.675 1.00 91.88 110 HIS A CA 1
ATOM 812 C C . HIS A 1 110 ? -5.236 -9.845 5.264 1.00 91.88 110 HIS A C 1
ATOM 814 O O . HIS A 1 110 ? -4.442 -10.271 4.432 1.00 91.88 110 HIS A O 1
ATOM 820 N N . ALA A 1 111 ? -5.080 -8.655 5.845 1.00 91.56 111 ALA A N 1
ATOM 821 C CA . ALA A 1 111 ? -4.041 -7.687 5.499 1.00 91.56 111 ALA A CA 1
ATOM 822 C C . ALA A 1 111 ? -3.316 -7.141 6.746 1.00 91.56 111 ALA A C 1
ATOM 824 O O . ALA A 1 111 ? -2.877 -5.993 6.761 1.00 91.56 111 ALA A O 1
ATOM 825 N N . ALA A 1 112 ? -3.147 -7.956 7.796 1.00 89.56 112 ALA A N 1
ATOM 826 C CA . ALA A 1 112 ? -2.495 -7.544 9.046 1.00 89.56 112 ALA A CA 1
ATOM 827 C C . ALA A 1 112 ? -1.100 -6.920 8.832 1.00 89.56 112 ALA A C 1
ATOM 829 O O . ALA A 1 112 ? -0.719 -5.996 9.550 1.00 89.56 112 ALA A O 1
ATOM 830 N N . ASN A 1 113 ? -0.356 -7.390 7.823 1.00 86.75 113 ASN A N 1
ATOM 831 C CA . ASN A 1 113 ? 0.950 -6.845 7.434 1.00 86.75 113 ASN A CA 1
ATOM 832 C C . ASN A 1 113 ? 0.866 -5.354 7.074 1.00 86.75 113 ASN A C 1
ATOM 834 O O . ASN A 1 113 ? 1.757 -4.595 7.440 1.00 86.75 113 ASN A O 1
ATOM 838 N N . LEU A 1 114 ? -0.227 -4.923 6.438 1.00 90.12 114 LEU A N 1
ATOM 839 C CA . LEU A 1 114 ? -0.456 -3.533 6.057 1.00 90.12 114 LEU A CA 1
ATOM 840 C C . LEU A 1 114 ? -0.648 -2.631 7.285 1.00 90.12 114 LEU A C 1
ATOM 842 O O . LEU A 1 114 ? -0.073 -1.549 7.357 1.00 90.12 114 LEU A O 1
ATOM 846 N N . GLY A 1 115 ? -1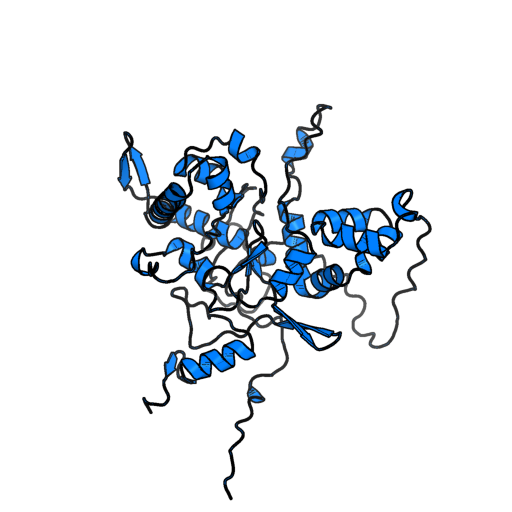.401 -3.099 8.285 1.00 88.75 115 GLY A N 1
ATOM 847 C CA . GLY A 1 115 ? -1.569 -2.374 9.547 1.00 88.75 115 GLY A CA 1
ATOM 848 C C . GLY A 1 115 ? -0.260 -2.243 10.329 1.00 88.75 115 GLY A C 1
ATOM 849 O O . GLY A 1 115 ? 0.060 -1.156 10.810 1.00 88.75 115 GLY A O 1
ATOM 850 N N . ARG A 1 116 ? 0.541 -3.319 10.398 1.00 87.25 116 ARG A N 1
ATOM 851 C CA . ARG A 1 116 ? 1.868 -3.268 11.037 1.00 87.25 116 ARG A CA 1
ATOM 852 C C . ARG A 1 116 ? 2.832 -2.348 10.281 1.00 87.25 116 ARG A C 1
ATOM 854 O O . ARG A 1 116 ? 3.537 -1.575 10.919 1.00 87.25 116 ARG A O 1
ATOM 861 N N . ALA A 1 117 ? 2.820 -2.381 8.949 1.00 87.38 117 ALA A N 1
ATOM 862 C CA . ALA A 1 117 ? 3.612 -1.495 8.102 1.00 87.38 117 ALA A CA 1
ATOM 863 C C . ALA A 1 117 ? 3.277 -0.014 8.314 1.00 87.38 117 ALA A C 1
ATOM 865 O O . ALA A 1 117 ? 4.181 0.777 8.573 1.00 87.38 117 ALA A O 1
ATOM 866 N N . TYR A 1 118 ? 1.992 0.362 8.290 1.00 88.94 118 TYR A N 1
ATOM 867 C CA . TYR A 1 118 ? 1.583 1.741 8.570 1.00 88.94 118 TYR A CA 1
ATOM 868 C C . TYR A 1 118 ? 1.961 2.191 9.982 1.00 88.94 118 TYR A C 1
ATOM 870 O O . TYR A 1 118 ? 2.395 3.327 10.150 1.00 88.94 118 TYR A O 1
ATOM 878 N N . HIS A 1 119 ? 1.831 1.321 10.988 1.00 85.75 119 HIS A N 1
ATOM 879 C CA . HIS A 1 119 ? 2.273 1.628 12.348 1.00 85.75 119 HIS A CA 1
ATOM 880 C C . HIS A 1 119 ? 3.793 1.856 12.411 1.00 85.75 119 HIS A C 1
ATOM 882 O O . HIS A 1 119 ? 4.252 2.855 12.959 1.00 85.75 119 HIS A O 1
ATOM 888 N N . ALA A 1 120 ? 4.577 0.954 11.817 1.00 83.75 120 ALA A N 1
ATOM 889 C CA . ALA A 1 120 ? 6.035 1.011 11.831 1.00 83.75 120 ALA A CA 1
ATOM 890 C C . ALA A 1 120 ? 6.579 2.240 11.074 1.00 83.75 120 ALA A C 1
ATOM 892 O O . ALA A 1 120 ? 7.426 2.956 11.602 1.00 83.75 120 ALA A O 1
ATOM 893 N N . ALA A 1 121 ? 5.997 2.568 9.916 1.00 82.19 121 ALA A N 1
ATOM 894 C CA . ALA A 1 121 ? 6.301 3.764 9.125 1.00 82.19 121 ALA A CA 1
ATOM 895 C C . ALA A 1 121 ? 6.011 5.100 9.842 1.00 82.19 121 ALA A C 1
ATOM 897 O O . ALA A 1 121 ? 6.386 6.161 9.343 1.00 82.19 121 ALA A O 1
ATOM 898 N N . SER A 1 122 ? 5.307 5.082 10.980 1.00 79.12 122 SER A N 1
ATOM 899 C CA . SER A 1 122 ? 4.965 6.272 11.776 1.00 79.12 122 SER A CA 1
ATOM 900 C C . SER A 1 122 ? 5.428 6.212 13.234 1.00 79.12 122 SER A C 1
ATOM 902 O O . SER A 1 122 ? 5.147 7.141 13.993 1.00 79.12 122 SER A O 1
ATOM 904 N N . ALA A 1 123 ? 6.189 5.185 13.624 1.00 78.69 123 ALA A N 1
ATOM 905 C CA . ALA A 1 123 ? 6.827 5.126 14.936 1.00 78.69 123 ALA A CA 1
ATOM 906 C C . ALA A 1 123 ? 7.797 6.318 15.120 1.00 78.69 123 ALA A C 1
ATOM 908 O O . ALA A 1 123 ? 8.533 6.625 14.181 1.00 78.69 123 ALA A O 1
ATOM 909 N N . PRO A 1 124 ? 7.791 7.021 16.272 1.00 70.75 124 PRO A N 1
ATOM 910 C CA . PRO A 1 124 ? 8.709 8.133 16.533 1.00 70.75 124 PRO A CA 1
ATOM 911 C C . PRO A 1 124 ? 10.158 7.648 16.646 1.00 70.75 124 PRO A C 1
ATOM 913 O O . PRO A 1 124 ? 10.402 6.554 17.165 1.00 70.75 124 PRO A O 1
ATOM 916 N N . THR A 1 125 ? 11.122 8.456 16.197 1.00 67.06 125 THR A N 1
ATOM 917 C CA . THR A 1 125 ? 12.543 8.103 16.349 1.00 67.06 125 THR A CA 1
ATOM 918 C C . THR A 1 125 ? 12.988 8.243 17.810 1.00 67.06 125 THR A C 1
ATOM 920 O O . THR A 1 125 ? 12.377 8.989 18.581 1.00 67.06 125 THR A O 1
ATOM 923 N N . PRO A 1 126 ? 14.079 7.571 18.226 1.00 67.06 126 PRO A N 1
ATOM 924 C CA . PRO A 1 126 ? 14.684 7.816 19.535 1.00 67.06 126 PRO A CA 1
ATOM 925 C C . PRO A 1 126 ? 15.074 9.292 19.725 1.00 67.06 126 PRO A C 1
ATOM 927 O O . PRO A 1 126 ? 14.709 9.893 20.727 1.00 67.06 126 PRO A O 1
ATOM 930 N N . SER A 1 127 ? 15.687 9.909 18.708 1.00 64.44 127 SER A N 1
ATOM 931 C CA . SER A 1 127 ? 16.139 11.310 18.742 1.00 64.44 127 SER A CA 1
ATOM 932 C C . SER A 1 127 ? 15.019 12.355 18.863 1.00 64.44 127 SER A C 1
ATOM 934 O O . SER A 1 127 ? 15.274 13.467 19.324 1.00 64.44 127 SER A O 1
ATOM 936 N N . GLU A 1 128 ? 13.781 12.027 18.474 1.00 66.19 128 GLU A N 1
ATOM 937 C CA . GLU A 1 128 ? 12.611 12.891 18.699 1.00 66.19 128 GLU A CA 1
ATOM 938 C C . GLU A 1 128 ? 12.231 12.974 20.189 1.00 66.19 128 GLU A C 1
ATOM 940 O O . GLU A 1 128 ? 11.621 13.959 20.604 1.00 66.19 128 GLU A O 1
ATOM 945 N N . LYS A 1 129 ? 12.592 11.974 21.008 1.00 62.94 129 LYS A N 1
ATOM 946 C CA . LYS A 1 129 ? 12.278 11.959 22.446 1.00 62.94 129 LYS A CA 1
ATOM 947 C C . LYS A 1 129 ? 13.214 12.862 23.244 1.00 62.94 129 LYS A C 1
ATOM 949 O O . LYS A 1 129 ? 12.740 13.626 24.082 1.00 62.94 129 LYS A O 1
ATOM 954 N N . ASP A 1 130 ? 14.507 12.827 22.941 1.00 62.34 130 ASP A N 1
ATOM 955 C CA . ASP A 1 130 ? 15.534 13.466 23.774 1.00 62.34 130 ASP A CA 1
ATOM 956 C C . ASP A 1 130 ? 15.551 15.000 23.639 1.00 62.34 130 ASP A C 1
ATOM 958 O O . ASP A 1 130 ? 15.825 15.712 24.602 1.00 62.34 130 ASP A O 1
ATOM 962 N N . ASN A 1 131 ? 15.156 15.533 22.477 1.00 57.44 131 ASN A N 1
ATOM 963 C CA . ASN A 1 131 ? 15.084 16.981 22.234 1.00 57.44 131 ASN A CA 1
ATOM 964 C C . ASN A 1 131 ? 13.753 17.632 22.664 1.00 57.44 131 ASN A C 1
ATOM 966 O O . ASN A 1 131 ? 13.572 18.836 22.489 1.00 57.44 131 ASN A O 1
ATOM 970 N N . SER A 1 132 ? 12.810 16.873 23.235 1.00 56.19 132 SER A N 1
ATOM 971 C CA . SER A 1 132 ? 11.482 17.387 23.617 1.00 56.19 132 SER A CA 1
ATOM 972 C C . SER A 1 132 ? 11.430 18.070 24.997 1.00 56.19 132 SER A C 1
ATOM 974 O O . SER A 1 132 ? 10.358 18.452 25.461 1.00 56.19 132 SER A O 1
ATOM 976 N N . GLY A 1 133 ? 12.588 18.299 25.633 1.00 54.19 133 GLY A N 1
ATOM 977 C CA . GLY A 1 133 ? 12.714 18.997 26.923 1.00 54.19 133 GLY A CA 1
ATOM 978 C C . GLY A 1 133 ? 12.297 20.478 26.927 1.00 54.19 133 GLY A C 1
ATOM 979 O O . GLY A 1 133 ? 12.199 21.076 27.996 1.00 54.19 133 GLY A O 1
ATOM 980 N N . GLY A 1 134 ? 12.033 21.080 25.761 1.00 52.38 134 GLY A N 1
ATOM 981 C CA . GLY A 1 134 ? 11.453 22.419 25.638 1.00 52.38 134 GLY A CA 1
ATOM 982 C C . GLY A 1 134 ? 9.940 22.366 25.412 1.00 52.38 134 GLY A C 1
ATOM 983 O O . GLY A 1 134 ? 9.483 22.005 24.327 1.00 52.38 134 GLY A O 1
ATOM 984 N N . ALA A 1 135 ? 9.154 22.772 26.411 1.00 49.69 135 ALA A N 1
ATOM 985 C CA . ALA A 1 135 ? 7.701 22.867 26.288 1.00 49.69 135 ALA A CA 1
ATOM 986 C C . ALA A 1 135 ? 7.296 23.880 25.195 1.00 49.69 135 ALA A C 1
ATOM 988 O O . ALA A 1 135 ? 7.576 25.070 25.321 1.00 49.69 135 ALA A O 1
ATOM 989 N N . GLY A 1 136 ? 6.601 23.429 24.141 1.00 46.06 136 GLY A N 1
ATOM 990 C CA . GLY A 1 136 ? 5.963 24.347 23.184 1.00 46.06 136 GLY A CA 1
ATOM 991 C C . GLY A 1 136 ? 5.564 23.770 21.823 1.00 46.06 136 GLY A C 1
ATOM 992 O O . GLY A 1 136 ? 4.496 24.111 21.316 1.00 46.06 136 GLY A O 1
ATOM 993 N N . SER A 1 137 ? 6.363 22.885 21.214 1.00 42.75 137 SER A N 1
ATOM 994 C CA . SER A 1 137 ? 6.083 22.427 19.840 1.00 42.75 137 SER A CA 1
ATOM 995 C C . SER A 1 137 ? 5.104 21.246 19.789 1.00 42.75 137 SER A C 1
ATOM 997 O O . SER A 1 137 ? 5.486 20.089 19.640 1.00 42.75 137 SER A O 1
ATOM 999 N N . ILE A 1 138 ? 3.806 21.553 19.879 1.00 49.06 138 ILE A N 1
ATOM 1000 C CA . ILE A 1 138 ? 2.689 20.593 19.722 1.00 49.06 138 ILE A CA 1
ATOM 1001 C C . ILE A 1 138 ? 2.474 20.187 18.240 1.00 49.06 138 ILE A C 1
ATOM 1003 O O . ILE A 1 138 ? 1.618 19.361 17.919 1.00 49.06 138 ILE A O 1
ATOM 1007 N N . LEU A 1 139 ? 3.289 20.703 17.312 1.00 45.78 139 LEU A N 1
ATOM 1008 C CA . LEU A 1 139 ? 3.293 20.293 15.907 1.00 45.78 139 LEU A CA 1
ATOM 1009 C C . LEU A 1 139 ? 3.929 18.905 15.750 1.00 45.78 139 LEU A C 1
ATOM 1011 O O . LEU A 1 139 ? 5.085 18.770 15.352 1.00 45.78 139 LEU A O 1
ATOM 1015 N N . GLN A 1 140 ? 3.144 17.866 16.054 1.00 54.00 140 GLN A N 1
ATOM 1016 C CA . GLN A 1 140 ? 3.519 16.479 15.790 1.00 54.00 140 GLN A CA 1
ATOM 1017 C C . GLN A 1 140 ? 3.960 16.327 14.323 1.00 54.00 140 GLN A C 1
ATOM 1019 O O . GLN A 1 140 ? 3.290 16.866 13.432 1.00 54.00 140 GLN A O 1
ATOM 1024 N N . PRO A 1 141 ? 5.048 15.583 14.040 1.00 51.22 141 PRO A N 1
ATOM 1025 C CA . PRO A 1 141 ? 5.490 15.354 12.672 1.00 51.22 141 PRO A CA 1
ATOM 1026 C C . PRO A 1 141 ? 4.337 14.756 11.864 1.00 51.22 141 PRO A C 1
ATOM 1028 O O . PRO A 1 141 ? 3.738 13.756 12.270 1.00 51.22 141 PRO A O 1
ATOM 1031 N N . ARG A 1 142 ? 4.002 15.402 10.737 1.00 58.31 142 ARG A N 1
ATOM 1032 C CA . ARG A 1 142 ? 2.922 14.983 9.831 1.00 58.31 142 ARG A CA 1
ATOM 1033 C C . ARG A 1 142 ? 3.182 13.552 9.365 1.00 58.31 142 ARG A C 1
ATOM 1035 O O . ARG A 1 142 ? 4.005 13.326 8.481 1.00 58.31 142 ARG A O 1
ATOM 1042 N N . ARG A 1 143 ? 2.491 12.612 10.011 1.00 65.69 143 ARG A N 1
ATOM 1043 C CA . ARG A 1 143 ? 2.613 11.169 9.793 1.00 65.69 143 ARG A CA 1
ATOM 1044 C C . ARG A 1 143 ? 2.229 10.797 8.366 1.00 65.69 143 ARG A C 1
ATOM 1046 O O . ARG A 1 143 ? 1.527 11.545 7.682 1.00 65.69 143 ARG A O 1
ATOM 1053 N N . LEU A 1 144 ? 2.643 9.600 7.964 1.00 71.12 144 LEU A N 1
ATOM 1054 C CA . LEU A 1 144 ? 2.211 8.965 6.728 1.00 71.12 144 LEU A CA 1
ATOM 1055 C C . LEU A 1 144 ? 0.680 8.982 6.654 1.00 71.12 144 LEU A C 1
ATOM 1057 O O . LEU A 1 144 ? 0.013 8.304 7.437 1.00 71.12 144 LEU A O 1
ATOM 1061 N N . CYS A 1 145 ? 0.128 9.763 5.724 1.00 77.31 145 CYS A N 1
ATOM 1062 C CA . CYS A 1 145 ? -1.310 9.872 5.501 1.00 77.31 145 CYS A CA 1
ATOM 1063 C C . CYS A 1 145 ? -1.826 8.583 4.847 1.00 77.31 145 CYS A C 1
ATOM 1065 O O . CYS A 1 145 ? -2.062 8.534 3.643 1.00 77.31 145 CYS A O 1
ATOM 1067 N N . SER A 1 146 ? -1.962 7.525 5.649 1.00 85.00 146 SER A N 1
ATOM 1068 C CA . SER A 1 146 ? -2.590 6.274 5.238 1.00 85.00 146 SER A CA 1
ATOM 1069 C C . SER A 1 146 ? -3.984 6.575 4.660 1.00 85.00 146 SER A C 1
ATOM 1071 O O . SER A 1 146 ? -4.713 7.390 5.233 1.00 85.00 146 SER A O 1
ATOM 1073 N N . PRO A 1 147 ? -4.373 5.968 3.523 1.00 90.75 147 PRO A N 1
ATOM 1074 C CA . PRO A 1 147 ? -5.704 6.169 2.973 1.00 90.75 147 PRO A CA 1
ATOM 1075 C C . PRO A 1 147 ? -6.792 5.738 3.971 1.00 90.75 147 PRO A C 1
ATOM 1077 O O . PRO A 1 147 ? -6.560 4.845 4.793 1.00 90.75 147 PRO A O 1
ATOM 1080 N N . PRO A 1 148 ? -8.014 6.289 3.868 1.00 95.06 148 PRO A N 1
ATOM 1081 C CA . PRO A 1 148 ? -9.149 5.827 4.656 1.00 95.06 148 PRO A CA 1
ATOM 1082 C C . PRO A 1 148 ? -9.351 4.313 4.553 1.00 95.06 148 PRO A C 1
ATOM 1084 O O . PRO A 1 148 ? -9.235 3.746 3.464 1.00 95.06 148 PRO A O 1
ATOM 1087 N N . VAL A 1 149 ? -9.745 3.654 5.644 1.00 95.06 149 VAL A N 1
ATOM 1088 C CA . VAL A 1 149 ? -9.932 2.190 5.680 1.00 95.06 149 VAL A CA 1
ATOM 1089 C C . VAL A 1 149 ? -10.881 1.687 4.586 1.00 95.06 149 VAL A C 1
ATOM 1091 O O . VAL A 1 149 ? -10.603 0.661 3.961 1.00 95.06 149 VAL A O 1
ATOM 1094 N N . ARG A 1 150 ? -11.942 2.442 4.260 1.00 96.25 150 ARG A N 1
ATOM 1095 C CA . ARG A 1 150 ? -12.833 2.124 3.126 1.00 96.25 150 ARG A CA 1
ATOM 1096 C C . ARG A 1 150 ? -12.116 2.109 1.770 1.00 96.25 150 ARG A C 1
ATOM 1098 O O . ARG A 1 150 ? -12.439 1.276 0.930 1.00 96.25 150 ARG A O 1
ATOM 1105 N N . ALA A 1 151 ? -11.157 3.013 1.559 1.00 95.75 151 ALA A N 1
ATOM 1106 C CA . ALA A 1 151 ? -10.396 3.113 0.319 1.00 95.75 151 ALA A CA 1
ATOM 1107 C C . ALA A 1 151 ? -9.418 1.942 0.209 1.00 95.75 151 ALA A C 1
ATOM 1109 O O . ALA A 1 151 ? -9.400 1.267 -0.811 1.00 95.75 151 ALA A O 1
ATOM 1110 N N . ILE A 1 152 ? -8.710 1.618 1.297 1.00 95.88 152 ILE A N 1
ATOM 1111 C CA . ILE A 1 152 ? -7.815 0.455 1.357 1.00 95.88 152 ILE A CA 1
ATOM 1112 C C . ILE A 1 152 ? -8.578 -0.838 1.040 1.00 95.88 152 ILE A C 1
ATOM 1114 O O . ILE A 1 152 ? -8.141 -1.612 0.192 1.00 95.88 152 ILE A O 1
ATOM 1118 N N . VAL A 1 153 ? -9.737 -1.075 1.666 1.00 96.50 153 VAL A N 1
ATOM 1119 C CA . VAL A 1 153 ? -10.549 -2.276 1.388 1.00 96.50 153 VAL A CA 1
ATOM 1120 C C . VAL A 1 153 ? -11.091 -2.287 -0.045 1.00 96.50 153 VAL A C 1
ATOM 1122 O O . VAL A 1 153 ? -11.140 -3.355 -0.655 1.00 96.50 153 VAL A O 1
ATOM 1125 N N . ALA A 1 154 ? -11.441 -1.130 -0.617 1.00 96.88 154 ALA A N 1
ATOM 1126 C CA . ALA A 1 154 ? -11.817 -1.031 -2.027 1.00 96.88 154 ALA A CA 1
ATOM 1127 C C . ALA A 1 154 ? -10.650 -1.410 -2.955 1.00 96.88 154 ALA A C 1
ATOM 1129 O O . ALA A 1 154 ? -10.827 -2.277 -3.809 1.00 96.88 154 ALA A O 1
ATOM 1130 N N . THR A 1 155 ? -9.444 -0.869 -2.739 1.00 96.56 155 THR A N 1
ATOM 1131 C CA . THR A 1 155 ? -8.251 -1.267 -3.503 1.00 96.56 155 THR A CA 1
ATOM 1132 C C . THR A 1 155 ? -7.956 -2.758 -3.326 1.00 96.56 155 THR A C 1
ATOM 1134 O O . THR A 1 155 ? -7.622 -3.441 -4.286 1.00 96.56 155 THR A O 1
ATOM 1137 N N . LEU A 1 156 ? -8.123 -3.318 -2.122 1.00 96.62 156 LEU A N 1
ATOM 1138 C CA . LEU A 1 156 ? -7.907 -4.748 -1.884 1.00 96.62 156 LEU A CA 1
ATOM 1139 C C . LEU A 1 156 ? -8.926 -5.661 -2.593 1.00 96.62 156 LEU A C 1
ATOM 1141 O O . LEU A 1 156 ? -8.618 -6.835 -2.808 1.00 96.62 156 LEU A O 1
ATOM 1145 N N . HIS A 1 157 ? -10.098 -5.152 -2.982 1.00 96.69 157 HIS A N 1
ATOM 1146 C CA . HIS A 1 157 ? -11.056 -5.871 -3.828 1.00 96.69 157 HIS A CA 1
ATOM 1147 C C . HIS A 1 157 ? -10.715 -5.813 -5.328 1.00 96.69 157 HIS A C 1
ATOM 1149 O O . HIS A 1 157 ? -11.123 -6.715 -6.059 1.00 96.69 157 HIS A O 1
ATOM 1155 N N . ASP A 1 158 ? -9.955 -4.816 -5.795 1.00 95.94 158 ASP A N 1
ATOM 1156 C CA . ASP A 1 158 ? -9.469 -4.777 -7.178 1.00 95.94 158 ASP A CA 1
ATOM 1157 C C . ASP A 1 158 ? -8.208 -5.658 -7.324 1.00 95.94 158 ASP A C 1
ATOM 1159 O O . ASP A 1 158 ? -7.230 -5.472 -6.590 1.00 95.94 158 ASP A O 1
ATOM 1163 N N . PRO A 1 159 ? -8.189 -6.652 -8.233 1.00 95.56 159 PRO A N 1
ATOM 1164 C CA . PRO A 1 159 ? -6.993 -7.450 -8.485 1.00 95.56 159 PRO A CA 1
ATOM 1165 C C . PRO A 1 159 ? -5.940 -6.727 -9.335 1.00 95.56 159 PRO A C 1
ATOM 1167 O O . PRO A 1 159 ? -4.799 -7.189 -9.398 1.00 95.56 159 PRO A O 1
ATOM 1170 N N . ARG A 1 160 ? -6.295 -5.651 -10.043 1.00 92.62 160 ARG A N 1
ATOM 1171 C CA . ARG A 1 160 ? -5.445 -5.066 -11.084 1.00 92.62 160 ARG A CA 1
ATOM 1172 C C . ARG A 1 160 ? -4.265 -4.299 -10.493 1.00 92.62 160 ARG A C 1
ATOM 1174 O O . ARG A 1 160 ? -4.347 -3.673 -9.441 1.00 92.62 160 ARG A O 1
ATOM 1181 N N . CYS A 1 161 ? -3.145 -4.344 -11.203 1.00 92.00 161 CYS A N 1
ATOM 1182 C CA . CYS A 1 161 ? -2.040 -3.422 -10.995 1.00 92.00 161 CYS A CA 1
ATOM 1183 C C . CYS A 1 161 ? -2.412 -2.034 -11.541 1.00 92.00 161 CYS A C 1
ATOM 1185 O O . CYS A 1 161 ? -2.672 -1.909 -12.732 1.00 92.00 161 CYS A O 1
ATOM 1187 N N . GLU A 1 162 ? -2.336 -0.990 -10.720 1.00 91.00 162 GLU A N 1
ATOM 1188 C CA . GLU A 1 162 ? -2.584 0.408 -11.109 1.00 91.00 162 GLU A CA 1
ATOM 1189 C C . GLU A 1 162 ? -1.618 0.881 -12.217 1.00 91.00 162 GLU A C 1
ATOM 1191 O O . GLU A 1 162 ? -2.005 1.642 -13.095 1.00 91.00 162 GLU A O 1
ATOM 1196 N N . GLY A 1 163 ? -0.372 0.382 -12.215 1.00 86.31 163 GLY A N 1
ATOM 1197 C CA . GLY A 1 163 ? 0.634 0.693 -13.241 1.00 86.31 163 GLY A CA 1
ATOM 1198 C C . GLY A 1 163 ? 0.319 0.122 -14.632 1.00 86.31 163 GLY A C 1
ATOM 1199 O O . GLY A 1 163 ? 0.168 0.876 -15.586 1.00 86.31 163 GLY A O 1
ATOM 1200 N N . CYS A 1 164 ? 0.230 -1.209 -14.773 1.00 84.38 164 CYS A N 1
ATOM 1201 C CA . CYS A 1 164 ? 0.062 -1.856 -16.085 1.00 84.38 164 CYS A CA 1
ATOM 1202 C C . CYS A 1 164 ? -1.362 -2.328 -16.422 1.00 84.38 164 CYS A C 1
ATOM 1204 O O . CYS A 1 164 ? -1.588 -2.752 -17.549 1.00 84.38 164 CYS A O 1
ATOM 1206 N N . SER A 1 165 ? -2.305 -2.340 -15.472 1.00 86.06 165 SER A N 1
ATOM 1207 C CA . SER A 1 165 ? -3.667 -2.913 -15.571 1.00 86.06 165 SER A CA 1
ATOM 1208 C C . SER A 1 165 ? -3.795 -4.402 -15.963 1.00 86.06 165 SER A C 1
ATOM 1210 O O . SER A 1 165 ? -4.869 -4.976 -15.793 1.00 86.06 165 SER A O 1
ATOM 1212 N N . LEU A 1 166 ? -2.727 -5.049 -16.444 1.00 80.25 166 LEU A N 1
ATOM 1213 C CA . LEU A 1 166 ? -2.732 -6.414 -16.991 1.00 80.25 166 LEU A CA 1
ATOM 1214 C C . LEU A 1 166 ? -2.447 -7.507 -15.948 1.00 80.25 166 LEU A C 1
ATOM 1216 O O . LEU A 1 166 ? -3.037 -8.585 -15.997 1.00 80.25 166 LEU A O 1
ATOM 1220 N N . ALA A 1 167 ? -1.518 -7.252 -15.024 1.00 85.56 167 ALA A N 1
ATOM 1221 C CA . ALA A 1 167 ? -1.064 -8.225 -14.029 1.00 85.56 167 ALA A CA 1
ATOM 1222 C C . ALA A 1 167 ? -1.735 -8.020 -12.662 1.00 85.56 167 ALA A C 1
ATOM 1224 O O . ALA A 1 167 ? -2.277 -6.949 -12.373 1.00 85.56 167 ALA A O 1
ATOM 1225 N N . LEU A 1 168 ? -1.646 -9.031 -11.789 1.00 92.44 168 LEU A N 1
ATOM 1226 C CA . LEU A 1 168 ? -2.109 -8.915 -10.408 1.00 92.44 168 LEU A CA 1
ATOM 1227 C C . LEU A 1 168 ? -1.268 -7.896 -9.634 1.00 92.44 168 LEU A C 1
ATOM 1229 O O . LEU A 1 168 ? -0.046 -8.033 -9.543 1.00 92.44 168 LEU A O 1
ATOM 1233 N N . GLY A 1 169 ? -1.925 -6.925 -9.007 1.00 93.56 169 GLY A N 1
ATOM 1234 C CA . GLY A 1 169 ? -1.289 -6.000 -8.079 1.00 93.56 169 GLY A CA 1
ATOM 1235 C C . GLY A 1 169 ? -0.972 -6.675 -6.740 1.00 93.56 169 GLY A C 1
ATOM 1236 O O . GLY A 1 169 ? -1.718 -6.525 -5.777 1.00 93.56 169 GLY A O 1
ATOM 1237 N N . THR A 1 170 ? 0.087 -7.480 -6.671 1.00 92.06 170 THR A N 1
ATOM 1238 C CA . THR A 1 170 ? 0.449 -8.286 -5.485 1.00 92.06 170 THR A CA 1
ATOM 1239 C C . THR A 1 170 ? 0.973 -7.482 -4.301 1.00 92.06 170 THR A C 1
ATOM 1241 O O . THR A 1 170 ? 0.985 -7.982 -3.176 1.00 92.06 170 THR A O 1
ATOM 1244 N N . PHE A 1 171 ? 1.413 -6.255 -4.553 1.00 94.06 171 PHE A N 1
ATOM 1245 C CA . PHE A 1 171 ? 1.940 -5.346 -3.550 1.00 94.06 171 PHE A CA 1
ATOM 1246 C C . PHE A 1 171 ? 1.021 -4.149 -3.373 1.00 94.06 171 PHE A C 1
ATOM 1248 O O . PHE A 1 171 ? 0.324 -3.742 -4.301 1.00 94.06 171 PHE A O 1
ATOM 1255 N N . PHE A 1 172 ? 1.059 -3.579 -2.179 1.00 94.12 172 PHE A N 1
ATOM 1256 C CA . PHE A 1 172 ? 0.399 -2.345 -1.799 1.00 94.12 172 PHE A CA 1
ATOM 1257 C C . PHE A 1 172 ? 1.474 -1.307 -1.499 1.00 94.12 172 PHE A C 1
ATOM 1259 O O . PHE A 1 172 ? 2.310 -1.529 -0.621 1.00 94.12 172 PHE A O 1
ATOM 1266 N N . TYR A 1 173 ? 1.471 -0.204 -2.237 1.00 93.06 173 TYR A N 1
ATOM 1267 C CA . TYR A 1 173 ? 2.416 0.892 -2.054 1.00 93.06 173 TYR A CA 1
ATOM 1268 C C . TYR A 1 173 ? 1.867 1.874 -1.023 1.00 93.06 173 TYR A C 1
ATOM 1270 O O . TYR A 1 173 ? 0.806 2.477 -1.204 1.00 93.06 173 TYR A O 1
ATOM 1278 N N . LEU A 1 174 ? 2.570 1.967 0.103 1.00 91.81 174 LEU A N 1
ATOM 1279 C CA . LEU A 1 174 ? 2.081 2.594 1.330 1.00 91.81 174 LEU A CA 1
ATOM 1280 C C . LEU A 1 174 ? 1.810 4.105 1.220 1.00 91.81 174 LEU A C 1
ATOM 1282 O O . LEU A 1 174 ? 0.808 4.529 1.805 1.00 91.81 174 LEU A O 1
ATOM 1286 N N . PRO A 1 175 ? 2.616 4.915 0.496 1.00 88.75 175 PRO A N 1
ATOM 1287 C CA . PRO A 1 175 ? 2.401 6.361 0.398 1.00 88.75 175 PRO A CA 1
ATOM 1288 C C . PRO A 1 175 ? 1.061 6.779 -0.212 1.00 88.75 175 PRO A C 1
ATOM 1290 O O . PRO A 1 175 ? 0.478 7.764 0.233 1.00 88.75 175 PRO A O 1
ATOM 1293 N N . THR A 1 176 ? 0.550 6.033 -1.194 1.00 88.19 176 THR A N 1
ATOM 1294 C CA . THR A 1 176 ? -0.657 6.415 -1.952 1.00 88.19 176 THR A CA 1
ATOM 1295 C C . THR A 1 176 ? -1.801 5.406 -1.848 1.00 88.19 176 THR A C 1
ATOM 1297 O O . THR A 1 176 ? -2.936 5.725 -2.188 1.00 88.19 176 THR A O 1
ATOM 1300 N N . GLY A 1 177 ? -1.530 4.175 -1.406 1.00 92.12 177 GLY A N 1
ATOM 1301 C CA . GLY A 1 177 ? -2.539 3.123 -1.281 1.00 92.12 177 GLY A CA 1
ATOM 1302 C C . GLY A 1 177 ? -2.878 2.364 -2.564 1.00 92.12 177 GLY A C 1
ATOM 1303 O O . GLY A 1 177 ? -3.958 1.775 -2.653 1.00 92.12 177 GLY A O 1
ATOM 1304 N N . HIS A 1 178 ? -1.990 2.395 -3.560 1.00 93.44 178 HIS A N 1
ATOM 1305 C CA . HIS A 1 178 ? -2.201 1.738 -4.853 1.00 93.44 178 HIS A CA 1
ATOM 1306 C C . HIS A 1 178 ? -1.654 0.308 -4.877 1.00 93.44 178 HIS A C 1
ATOM 1308 O O . HIS A 1 178 ? -0.706 -0.035 -4.165 1.00 93.44 178 HIS A O 1
ATOM 1314 N N . ARG A 1 179 ? -2.255 -0.532 -5.728 1.00 93.94 179 ARG A N 1
ATOM 1315 C CA . ARG A 1 179 ? -1.819 -1.913 -5.955 1.00 93.94 179 ARG A CA 1
ATOM 1316 C C . ARG A 1 179 ? -0.899 -2.024 -7.156 1.00 93.94 179 ARG A C 1
ATOM 1318 O O . ARG A 1 179 ? -1.181 -1.472 -8.213 1.00 93.94 179 ARG A O 1
ATOM 1325 N N . ILE A 1 180 ? 0.185 -2.776 -7.005 1.00 92.69 180 ILE A N 1
ATOM 1326 C CA . ILE A 1 180 ? 1.278 -2.824 -7.980 1.00 92.69 180 ILE A CA 1
ATOM 1327 C C . ILE A 1 180 ? 1.768 -4.265 -8.144 1.00 92.69 180 ILE A C 1
ATOM 1329 O O . ILE A 1 180 ? 1.857 -5.014 -7.170 1.00 92.69 180 ILE A O 1
ATOM 1333 N N . CYS A 1 181 ? 2.036 -4.691 -9.379 1.00 90.50 181 CYS A N 1
ATOM 1334 C CA . CYS A 1 181 ? 2.632 -5.996 -9.661 1.00 90.50 181 CYS A CA 1
ATOM 1335 C C . CYS A 1 181 ? 4.162 -5.941 -9.552 1.00 90.50 181 CYS A C 1
ATOM 1337 O O . CYS A 1 181 ? 4.768 -4.880 -9.703 1.00 90.50 181 CYS A O 1
ATOM 1339 N N . ILE A 1 182 ? 4.795 -7.103 -9.356 1.00 86.12 182 ILE A N 1
ATOM 1340 C CA . ILE A 1 182 ? 6.258 -7.187 -9.236 1.00 86.12 182 ILE A CA 1
ATOM 1341 C C . ILE A 1 182 ? 6.998 -6.599 -10.445 1.00 86.12 182 ILE A C 1
ATOM 1343 O O . ILE A 1 182 ? 7.996 -5.912 -10.274 1.00 86.12 182 ILE A O 1
ATOM 1347 N N . ALA A 1 183 ? 6.481 -6.808 -11.661 1.00 84.44 183 ALA A N 1
ATOM 1348 C CA . ALA A 1 183 ? 7.118 -6.310 -12.875 1.00 84.44 183 ALA A CA 1
ATOM 1349 C C . ALA A 1 183 ? 7.107 -4.784 -12.954 1.00 84.44 183 ALA A C 1
ATOM 1351 O O . ALA A 1 183 ? 8.103 -4.214 -13.373 1.00 84.44 183 ALA A O 1
ATOM 1352 N N . CYS A 1 184 ? 6.031 -4.121 -12.511 1.00 85.62 184 CYS A N 1
ATOM 1353 C CA . CYS A 1 184 ? 6.016 -2.664 -12.433 1.00 85.62 184 CYS A CA 1
ATOM 1354 C C . CYS A 1 184 ? 7.083 -2.163 -11.449 1.00 85.62 184 CYS A C 1
ATOM 1356 O O . CYS A 1 184 ? 7.861 -1.302 -11.837 1.00 85.62 184 CYS A O 1
ATOM 1358 N N . ILE A 1 185 ? 7.176 -2.753 -10.249 1.00 84.69 185 ILE A N 1
ATOM 1359 C CA . ILE A 1 185 ? 8.186 -2.394 -9.230 1.00 84.69 185 ILE A CA 1
ATOM 1360 C C . ILE A 1 185 ? 9.613 -2.568 -9.770 1.00 84.69 185 ILE A C 1
ATOM 1362 O O . ILE A 1 185 ? 10.409 -1.638 -9.708 1.00 84.69 185 ILE A O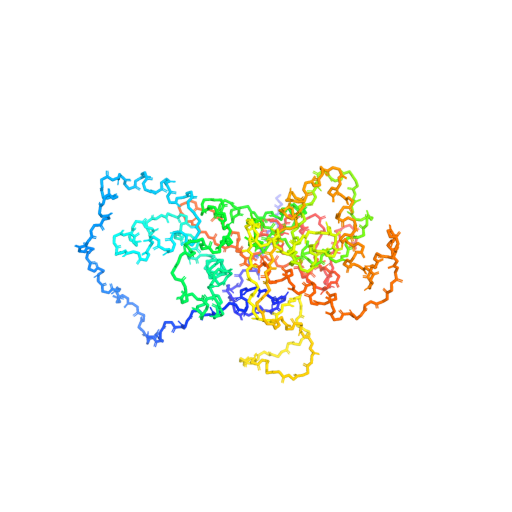 1
ATOM 1366 N N . ALA A 1 186 ? 9.919 -3.731 -10.350 1.00 80.12 186 ALA A N 1
ATOM 1367 C CA . ALA A 1 186 ? 11.221 -4.010 -10.955 1.00 80.12 186 ALA A CA 1
ATOM 1368 C C . ALA A 1 186 ? 11.541 -3.031 -12.101 1.00 80.12 186 ALA A C 1
ATOM 1370 O O . ALA A 1 186 ? 12.625 -2.452 -12.159 1.00 80.12 186 ALA A O 1
ATOM 1371 N N . SER A 1 187 ? 10.561 -2.778 -12.978 1.00 74.69 187 SER A N 1
ATOM 1372 C CA . SER A 1 187 ? 10.732 -1.923 -14.156 1.00 74.69 187 SER A CA 1
ATOM 1373 C C . SER A 1 187 ? 11.001 -0.450 -13.848 1.00 74.69 187 SER A C 1
ATOM 1375 O O . SER A 1 187 ? 11.426 0.258 -14.754 1.00 74.69 187 SER A O 1
ATOM 1377 N N . TRP A 1 188 ? 10.823 0.032 -12.609 1.00 73.75 188 TRP A N 1
ATOM 1378 C CA . TRP A 1 188 ? 11.125 1.427 -12.247 1.00 73.75 188 TRP A CA 1
ATOM 1379 C C . TRP A 1 188 ? 12.601 1.814 -12.458 1.00 73.75 188 TRP A C 1
ATOM 1381 O O . TRP A 1 188 ? 12.904 2.999 -12.539 1.00 73.75 188 TRP A O 1
ATOM 1391 N N . GLY A 1 189 ? 13.527 0.856 -12.585 1.00 60.88 189 GLY A N 1
ATOM 1392 C CA . GLY A 1 189 ? 14.915 1.147 -12.982 1.00 60.88 189 GLY A CA 1
ATOM 1393 C C . GLY A 1 189 ? 15.153 1.137 -14.488 1.00 60.88 189 GLY A C 1
ATOM 1394 O O . GLY A 1 189 ? 16.123 1.714 -14.972 1.00 60.88 189 GLY A O 1
ATOM 1395 N N . ASP A 1 190 ? 14.267 0.478 -15.225 1.00 57.88 190 ASP A N 1
ATOM 1396 C CA . ASP A 1 190 ? 14.548 -0.036 -16.560 1.00 57.88 190 ASP A CA 1
ATOM 1397 C C . ASP A 1 190 ? 13.541 0.460 -17.603 1.00 57.88 190 ASP A C 1
ATOM 1399 O O . ASP A 1 190 ? 13.535 -0.041 -18.730 1.00 57.88 190 ASP A O 1
ATOM 1403 N N . ILE A 1 191 ? 12.747 1.496 -17.274 1.00 52.59 191 ILE A N 1
ATOM 1404 C CA . ILE A 1 191 ? 11.843 2.178 -18.212 1.00 52.59 191 ILE A CA 1
ATOM 1405 C C . ILE A 1 191 ? 12.658 2.798 -19.348 1.00 52.59 191 ILE A C 1
ATOM 1407 O O . ILE A 1 191 ? 13.069 3.956 -19.341 1.00 52.59 191 ILE A O 1
ATOM 1411 N N . SER A 1 192 ? 12.871 1.992 -20.381 1.00 48.25 192 SER A N 1
ATOM 1412 C CA . SER A 1 192 ? 13.270 2.484 -21.681 1.00 48.25 192 SER A CA 1
ATOM 1413 C C . SER A 1 192 ? 12.117 3.324 -22.225 1.00 48.25 192 SER A C 1
ATOM 1415 O O . SER A 1 192 ? 10.981 2.841 -22.194 1.00 48.25 192 SER A O 1
ATOM 1417 N N . PRO A 1 193 ? 12.362 4.514 -22.804 1.00 47.19 193 PRO A N 1
ATOM 1418 C CA . PRO A 1 193 ? 11.307 5.263 -23.488 1.00 47.19 193 PRO A CA 1
ATOM 1419 C C . PRO A 1 193 ? 10.630 4.443 -24.606 1.00 47.19 193 PRO A C 1
ATOM 1421 O O . PRO A 1 193 ? 9.495 4.722 -24.959 1.00 47.19 193 PRO A O 1
ATOM 1424 N N . ALA A 1 194 ? 11.261 3.365 -25.092 1.00 44.31 194 ALA A N 1
ATOM 1425 C CA . ALA A 1 194 ? 10.658 2.390 -26.006 1.00 44.31 194 ALA A CA 1
ATOM 1426 C C . ALA A 1 194 ? 9.522 1.523 -25.404 1.00 44.31 194 ALA A C 1
ATOM 1428 O O . ALA A 1 194 ? 8.724 0.971 -26.160 1.00 44.31 194 ALA A O 1
ATOM 1429 N N . PHE A 1 195 ? 9.438 1.375 -24.074 1.00 44.72 195 PHE A N 1
ATOM 1430 C CA . PHE A 1 195 ? 8.340 0.664 -23.395 1.00 44.72 195 PHE A CA 1
ATOM 1431 C C . PHE A 1 195 ? 7.178 1.584 -23.002 1.00 44.72 195 PHE A C 1
ATOM 1433 O O . PHE A 1 195 ? 6.053 1.101 -22.850 1.00 44.72 195 PHE A O 1
ATOM 1440 N N . HIS A 1 196 ? 7.399 2.902 -22.955 1.00 46.31 196 HIS A N 1
ATOM 1441 C CA . HIS A 1 196 ? 6.313 3.852 -23.171 1.00 46.31 196 HIS A CA 1
ATOM 1442 C C . HIS A 1 196 ? 5.865 3.741 -24.630 1.00 46.31 196 HIS A C 1
ATOM 1444 O O . HIS A 1 196 ? 6.354 4.445 -25.509 1.00 46.31 196 HIS A O 1
ATOM 1450 N N . LYS A 1 197 ? 4.880 2.878 -24.902 1.00 44.91 197 LYS A N 1
ATOM 1451 C CA . LYS A 1 197 ? 4.049 3.083 -26.088 1.00 44.91 197 LYS A CA 1
ATOM 1452 C C . LYS A 1 197 ? 3.291 4.397 -25.863 1.00 44.91 197 LYS A C 1
ATOM 1454 O O . LYS A 1 197 ? 2.451 4.427 -24.964 1.00 44.91 197 LYS A O 1
ATOM 1459 N N . PRO A 1 198 ? 3.515 5.459 -26.660 1.00 45.59 198 PRO A N 1
ATOM 1460 C CA . PRO A 1 198 ? 2.804 6.729 -26.472 1.00 45.59 198 PRO A CA 1
ATOM 1461 C C . PRO A 1 198 ? 1.282 6.592 -26.669 1.00 45.59 198 PRO A C 1
ATOM 1463 O O . PRO A 1 198 ? 0.524 7.464 -26.266 1.00 45.59 198 PRO A O 1
ATOM 1466 N N . ASP A 1 199 ? 0.838 5.475 -27.254 1.00 47.16 199 ASP A N 1
ATOM 1467 C CA . ASP A 1 199 ? -0.562 5.149 -27.541 1.00 47.16 199 ASP A CA 1
ATOM 1468 C C . ASP A 1 199 ? -1.227 4.244 -26.472 1.00 47.16 199 ASP A C 1
ATOM 1470 O O . ASP A 1 199 ? -2.432 3.983 -26.507 1.00 47.16 199 ASP A O 1
ATOM 1474 N N . THR A 1 200 ? -0.484 3.751 -25.466 1.00 45.50 200 THR A N 1
ATOM 1475 C CA . THR A 1 200 ? -1.135 3.124 -24.303 1.00 45.50 200 THR A CA 1
ATOM 1476 C C . THR A 1 200 ? -1.670 4.211 -23.381 1.00 45.50 200 THR A C 1
ATOM 1478 O O . THR A 1 200 ? -0.894 4.878 -22.706 1.00 45.50 200 THR A O 1
ATOM 1481 N N . ARG A 1 201 ? -3.005 4.337 -23.309 1.00 44.03 201 ARG A N 1
ATOM 1482 C CA . ARG A 1 201 ? -3.783 5.322 -22.514 1.00 44.03 201 ARG A CA 1
ATOM 1483 C C . ARG A 1 201 ? -3.609 5.244 -20.984 1.00 44.03 201 ARG A C 1
ATOM 1485 O O . ARG A 1 201 ? -4.470 5.707 -20.240 1.00 44.03 201 ARG A O 1
ATOM 1492 N N . PHE A 1 202 ? -2.537 4.626 -20.514 1.00 45.25 202 PHE A N 1
ATOM 1493 C CA . PHE A 1 202 ? -2.164 4.544 -19.116 1.00 45.25 202 PHE A CA 1
ATOM 1494 C C . PHE A 1 202 ? -0.994 5.507 -18.895 1.00 45.25 202 PHE A C 1
ATOM 1496 O O . PHE A 1 202 ? 0.151 5.110 -19.116 1.00 45.25 202 PHE A O 1
ATOM 1503 N N . PRO A 1 203 ? -1.249 6.765 -18.477 1.00 52.41 203 PRO A N 1
ATOM 1504 C CA . PRO A 1 203 ? -0.216 7.565 -17.834 1.00 52.41 203 PRO A CA 1
ATOM 1505 C C . PRO A 1 203 ? 0.176 6.812 -16.560 1.00 52.41 203 PRO A C 1
ATOM 1507 O O . PRO A 1 203 ? -0.538 6.844 -15.557 1.00 52.41 203 PRO A O 1
ATOM 1510 N N . GLY A 1 204 ? 1.243 6.018 -16.654 1.00 53.53 204 GLY A N 1
ATOM 1511 C CA . GLY A 1 204 ? 1.661 5.128 -15.581 1.00 53.53 204 GLY A CA 1
ATOM 1512 C C . GLY A 1 204 ? 1.953 5.954 -14.339 1.00 53.53 204 GLY A C 1
ATOM 1513 O O . GLY A 1 204 ? 2.824 6.813 -14.373 1.00 53.53 204 GLY A O 1
ATOM 1514 N N . ARG A 1 205 ? 1.223 5.725 -13.243 1.00 64.44 205 ARG A N 1
ATOM 1515 C CA . ARG A 1 205 ? 1.528 6.404 -11.980 1.00 64.44 205 ARG A CA 1
ATOM 1516 C C . ARG A 1 205 ? 2.930 5.990 -11.525 1.00 64.44 205 ARG A C 1
ATOM 1518 O O . ARG A 1 205 ? 3.251 4.801 -11.479 1.00 64.44 205 ARG A O 1
ATOM 1525 N N . TYR A 1 206 ? 3.754 6.976 -11.191 1.00 71.44 206 TYR A N 1
ATOM 1526 C CA . TYR A 1 206 ? 5.149 6.770 -10.814 1.00 71.44 206 TYR A CA 1
ATOM 1527 C C . TYR A 1 206 ? 5.258 6.590 -9.310 1.00 71.44 206 TYR A C 1
ATOM 1529 O O . TYR A 1 206 ? 5.380 7.550 -8.559 1.00 71.44 206 TYR A O 1
ATOM 1537 N N . PHE A 1 207 ? 5.233 5.336 -8.880 1.00 79.56 207 PHE A N 1
ATOM 1538 C CA . PHE A 1 207 ? 5.302 4.947 -7.472 1.00 79.56 207 PHE A CA 1
ATOM 1539 C C . PHE A 1 207 ? 6.742 4.947 -6.942 1.00 79.56 207 PHE A C 1
ATOM 1541 O O . PHE A 1 207 ? 7.187 3.996 -6.301 1.00 79.56 207 PHE A O 1
ATOM 1548 N N . VAL A 1 208 ? 7.499 5.999 -7.249 1.00 84.56 208 VAL A N 1
ATOM 1549 C CA . VAL A 1 208 ? 8.887 6.131 -6.812 1.00 84.56 208 VAL A CA 1
ATOM 1550 C C . VAL A 1 208 ? 8.890 6.840 -5.458 1.00 84.56 208 VAL A C 1
ATOM 1552 O O . VAL A 1 208 ? 8.525 8.015 -5.394 1.00 84.56 208 VAL A O 1
ATOM 1555 N N . PRO A 1 209 ? 9.275 6.173 -4.356 1.00 87.56 209 PRO A N 1
ATOM 1556 C CA . PRO A 1 209 ? 9.554 6.872 -3.115 1.00 87.56 209 PRO A CA 1
ATOM 1557 C C . PRO A 1 209 ? 10.849 7.682 -3.278 1.00 87.56 209 PRO A C 1
ATOM 1559 O O . PRO A 1 209 ? 11.889 7.155 -3.670 1.00 87.56 209 PRO A O 1
ATOM 1562 N N . VAL A 1 210 ? 10.775 8.974 -2.983 1.00 88.88 210 VAL A N 1
ATOM 1563 C CA . VAL A 1 210 ? 11.858 9.947 -3.143 1.00 88.88 210 VAL A CA 1
ATOM 1564 C C . VAL A 1 210 ? 12.317 10.394 -1.763 1.00 88.88 210 VAL A C 1
ATOM 1566 O O . VAL A 1 210 ? 11.504 10.846 -0.955 1.00 88.88 210 VAL A O 1
ATOM 1569 N N . THR A 1 211 ? 13.616 10.292 -1.479 1.00 90.12 211 THR A N 1
ATOM 1570 C CA . THR A 1 211 ? 14.190 10.788 -0.217 1.00 90.12 211 THR A CA 1
ATOM 1571 C C . THR A 1 211 ? 14.446 12.292 -0.282 1.00 90.12 211 THR A C 1
ATOM 1573 O O . THR A 1 211 ? 14.544 12.868 -1.367 1.00 90.12 211 THR A O 1
ATOM 1576 N N . ALA A 1 212 ? 14.621 12.948 0.868 1.00 89.38 212 ALA A N 1
ATOM 1577 C CA . ALA A 1 212 ? 14.962 14.376 0.907 1.00 89.38 212 ALA A CA 1
ATOM 1578 C C . ALA A 1 212 ? 16.219 14.713 0.080 1.00 89.38 212 ALA A C 1
ATOM 1580 O O . ALA A 1 212 ? 16.308 15.785 -0.519 1.00 89.38 212 ALA A O 1
ATOM 1581 N N . ALA A 1 213 ? 17.186 13.790 0.031 1.00 87.62 213 ALA A N 1
ATOM 1582 C CA . ALA A 1 213 ? 18.412 13.955 -0.738 1.00 87.62 213 ALA A CA 1
ATOM 1583 C C . ALA A 1 213 ? 18.169 13.777 -2.247 1.00 87.62 213 ALA A C 1
ATOM 1585 O O . ALA A 1 213 ? 18.693 14.558 -3.038 1.00 87.62 213 ALA A O 1
ATOM 1586 N N . MET A 1 214 ? 17.336 12.810 -2.648 1.00 86.25 214 MET A N 1
ATOM 1587 C CA . MET A 1 214 ? 16.921 12.650 -4.047 1.00 86.25 214 MET A CA 1
ATOM 1588 C C . MET A 1 214 ? 16.123 13.869 -4.532 1.00 86.25 214 MET A C 1
ATOM 1590 O O . MET A 1 214 ? 16.450 14.424 -5.575 1.00 86.25 214 MET A O 1
ATOM 1594 N N . ALA A 1 215 ? 15.141 14.347 -3.760 1.00 89.12 215 ALA A N 1
ATOM 1595 C CA . ALA A 1 215 ? 14.338 15.523 -4.109 1.00 89.12 215 ALA A CA 1
ATOM 1596 C C . ALA A 1 215 ? 15.197 16.794 -4.255 1.00 89.12 215 ALA A C 1
ATOM 1598 O O . ALA A 1 215 ? 15.023 17.558 -5.205 1.00 89.12 215 ALA A O 1
ATOM 1599 N N . GLY A 1 216 ? 16.170 16.992 -3.359 1.00 89.00 216 GLY A N 1
ATOM 1600 C CA . GLY A 1 216 ? 17.130 18.092 -3.463 1.00 89.00 216 GLY A CA 1
ATOM 1601 C C . GLY A 1 216 ? 17.995 18.022 -4.728 1.00 89.00 216 GLY A C 1
ATOM 1602 O O . GLY A 1 216 ? 18.171 19.039 -5.391 1.00 89.00 216 GLY A O 1
ATOM 1603 N N . ARG A 1 217 ? 18.493 16.831 -5.099 1.00 84.19 217 ARG A N 1
ATOM 1604 C CA . ARG A 1 217 ? 19.330 16.632 -6.301 1.00 84.19 217 ARG A CA 1
ATOM 1605 C C . ARG A 1 217 ? 18.557 16.748 -7.613 1.00 84.19 217 ARG A C 1
ATOM 1607 O O . ARG A 1 217 ? 19.047 17.353 -8.559 1.00 84.19 217 ARG A O 1
ATOM 1614 N N . LEU A 1 218 ? 17.380 16.132 -7.677 1.00 80.62 218 LEU A N 1
ATOM 1615 C CA . LEU A 1 218 ? 16.595 16.010 -8.905 1.00 80.62 218 LEU A CA 1
ATOM 1616 C C . LEU A 1 218 ? 15.874 17.308 -9.261 1.00 80.62 218 LEU A C 1
ATOM 1618 O O . LEU A 1 218 ? 15.760 17.636 -10.437 1.00 80.62 218 LEU A O 1
ATOM 1622 N N . ILE A 1 219 ? 15.344 18.007 -8.251 1.00 83.94 219 ILE A N 1
ATOM 1623 C CA . ILE A 1 219 ? 14.355 19.074 -8.461 1.00 83.94 219 ILE A CA 1
ATOM 1624 C C . ILE A 1 219 ? 14.643 20.344 -7.647 1.00 83.94 219 ILE A C 1
ATOM 1626 O O . ILE A 1 219 ? 13.817 21.253 -7.599 1.00 83.94 219 ILE A O 1
ATOM 1630 N N . GLY A 1 220 ? 15.790 20.401 -6.962 1.00 87.81 220 GLY A N 1
ATOM 1631 C CA . GLY A 1 220 ? 16.185 21.539 -6.131 1.00 87.81 220 GLY A CA 1
ATOM 1632 C C . GLY A 1 220 ? 15.353 21.729 -4.859 1.00 87.81 220 GLY A C 1
ATOM 1633 O O . GLY A 1 220 ? 15.458 22.782 -4.231 1.00 87.81 220 GLY A O 1
ATOM 1634 N N . LEU A 1 221 ? 14.519 20.757 -4.456 1.00 88.81 221 LEU A N 1
ATOM 1635 C CA . LEU A 1 221 ? 13.603 20.942 -3.327 1.00 88.81 221 LEU A CA 1
ATOM 1636 C C . LEU A 1 221 ? 14.383 21.064 -2.002 1.00 88.81 221 LEU A C 1
ATOM 1638 O O . LEU A 1 221 ? 15.056 20.107 -1.605 1.00 88.81 221 LEU A O 1
ATOM 1642 N N . PRO A 1 222 ? 14.274 22.185 -1.260 1.00 91.75 222 PRO A N 1
ATOM 1643 C CA . PRO A 1 222 ? 14.992 22.346 -0.001 1.00 91.75 222 PRO A CA 1
ATOM 1644 C C . PRO A 1 222 ? 14.558 21.309 1.037 1.00 91.75 222 PRO A C 1
ATOM 1646 O O . PRO A 1 222 ? 13.369 21.026 1.190 1.00 91.75 222 PRO A O 1
ATOM 1649 N N . ARG A 1 223 ? 15.507 20.799 1.835 1.00 89.88 223 ARG A N 1
ATOM 1650 C CA . ARG A 1 223 ? 15.229 19.808 2.894 1.00 89.88 223 ARG A CA 1
ATOM 1651 C C . ARG A 1 223 ? 14.187 20.294 3.912 1.00 89.88 223 ARG A C 1
ATOM 1653 O O . ARG A 1 223 ? 13.397 19.490 4.399 1.00 89.88 223 ARG A O 1
ATOM 1660 N N . ALA A 1 224 ? 14.147 21.600 4.187 1.00 89.00 224 ALA A N 1
ATOM 1661 C CA . ALA A 1 224 ? 13.112 22.219 5.015 1.00 89.00 224 ALA A CA 1
ATOM 1662 C C . ALA A 1 224 ? 11.708 22.076 4.395 1.00 89.00 224 ALA A C 1
ATOM 1664 O O . ALA A 1 224 ? 10.772 21.688 5.087 1.00 89.00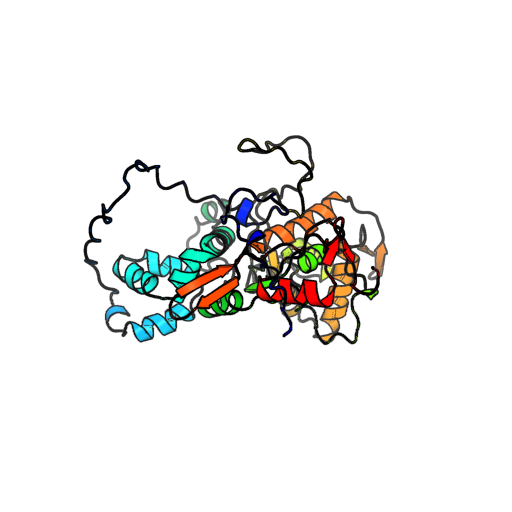 224 ALA A O 1
ATOM 1665 N N . THR A 1 225 ? 11.572 22.309 3.085 1.00 89.56 225 THR A N 1
ATOM 1666 C CA . THR A 1 225 ? 10.315 22.124 2.344 1.00 89.56 225 THR A CA 1
ATOM 1667 C C . THR A 1 225 ? 9.928 20.650 2.257 1.00 89.56 225 THR A C 1
ATOM 1669 O O . THR A 1 225 ? 8.771 20.315 2.485 1.00 89.56 225 THR A O 1
ATOM 1672 N N . PHE A 1 226 ? 10.889 19.748 2.022 1.00 89.31 226 PHE A N 1
ATOM 1673 C CA . PHE A 1 226 ? 10.640 18.302 2.063 1.00 89.31 226 PHE A CA 1
ATOM 1674 C C . PHE A 1 226 ? 10.056 17.865 3.423 1.00 89.31 226 PHE A C 1
ATOM 1676 O O . PHE A 1 226 ? 9.097 17.097 3.479 1.00 89.31 226 PHE A O 1
ATOM 1683 N N . GLY A 1 227 ? 10.567 18.425 4.525 1.00 86.19 227 GLY A N 1
ATOM 1684 C CA . GLY A 1 227 ? 10.069 18.180 5.882 1.00 86.19 227 GLY A CA 1
ATOM 1685 C C . GLY A 1 227 ? 8.645 18.682 6.174 1.00 86.19 227 GLY A C 1
ATOM 1686 O O . GLY A 1 227 ? 8.089 18.320 7.211 1.00 86.19 227 GLY A O 1
ATOM 1687 N N . THR A 1 228 ? 8.013 19.476 5.299 1.00 87.06 228 THR A N 1
ATOM 1688 C CA . THR A 1 228 ? 6.603 19.895 5.463 1.00 87.06 228 THR A CA 1
ATOM 1689 C C . THR A 1 228 ? 5.616 19.089 4.613 1.00 87.06 228 THR A C 1
ATOM 1691 O O . THR A 1 228 ? 4.397 19.211 4.814 1.00 87.06 228 THR A O 1
ATOM 1694 N N . LEU A 1 229 ? 6.120 18.233 3.713 1.00 88.25 229 LEU A N 1
ATOM 1695 C CA . LEU A 1 229 ? 5.302 17.449 2.791 1.00 88.25 229 LEU A CA 1
ATOM 1696 C C . LEU A 1 229 ? 4.375 16.460 3.527 1.00 88.25 229 LEU A C 1
ATOM 1698 O O . LEU A 1 229 ? 4.770 15.863 4.537 1.00 88.25 229 LEU A O 1
ATOM 1702 N N . PRO A 1 230 ? 3.136 16.269 3.030 1.00 86.06 230 PRO A N 1
ATOM 1703 C CA . PRO A 1 230 ? 2.254 15.202 3.487 1.00 86.06 230 PRO A CA 1
ATOM 1704 C C . PRO A 1 230 ? 2.746 13.839 2.979 1.00 86.06 230 PRO A C 1
ATOM 1706 O O . PRO A 1 230 ? 3.550 13.761 2.054 1.00 86.06 230 PRO A O 1
ATOM 1709 N N . GLY A 1 231 ? 2.244 12.749 3.567 1.00 82.94 231 GLY A N 1
ATOM 1710 C CA . GLY A 1 231 ? 2.562 11.399 3.084 1.00 82.94 231 GLY A CA 1
ATOM 1711 C C . GLY A 1 231 ? 4.008 10.950 3.328 1.00 82.94 231 GLY A C 1
ATOM 1712 O O . GLY A 1 231 ? 4.444 9.982 2.709 1.00 82.94 231 GLY A O 1
ATOM 1713 N N . ARG A 1 232 ? 4.749 11.614 4.230 1.00 88.69 232 ARG A N 1
ATOM 1714 C CA . ARG A 1 232 ? 6.093 11.179 4.633 1.00 88.69 232 ARG A CA 1
ATOM 1715 C C . ARG A 1 232 ? 6.051 9.803 5.287 1.00 88.69 232 ARG A C 1
ATOM 1717 O O . ARG A 1 232 ? 5.372 9.595 6.291 1.00 88.69 232 ARG A O 1
ATOM 1724 N N . MET A 1 233 ? 6.815 8.880 4.722 1.00 88.31 233 MET A N 1
ATOM 1725 C CA . MET A 1 233 ? 7.055 7.540 5.232 1.00 88.31 233 MET A CA 1
ATOM 1726 C C . MET A 1 233 ? 8.477 7.456 5.784 1.00 88.31 233 MET A C 1
ATOM 1728 O O . MET A 1 233 ? 9.426 7.855 5.113 1.00 88.31 233 MET A O 1
ATOM 1732 N N . ARG A 1 234 ? 8.637 6.886 6.982 1.00 86.19 234 ARG A N 1
ATOM 1733 C CA . ARG A 1 234 ? 9.950 6.480 7.490 1.00 86.19 234 ARG A CA 1
ATOM 1734 C C . ARG A 1 234 ? 10.291 5.068 7.010 1.00 86.19 234 ARG A C 1
ATOM 1736 O O . ARG A 1 234 ? 9.492 4.149 7.188 1.00 86.19 234 ARG A O 1
ATOM 1743 N N . VAL A 1 235 ? 11.472 4.905 6.417 1.00 83.94 235 VAL A N 1
ATOM 1744 C CA . VAL A 1 235 ? 12.069 3.601 6.088 1.00 83.94 235 VAL A CA 1
ATOM 1745 C C . VAL A 1 235 ? 12.502 2.925 7.382 1.00 83.94 235 VAL A C 1
ATOM 1747 O O . VAL A 1 235 ? 13.243 3.522 8.162 1.00 83.94 235 VAL A O 1
ATOM 1750 N N . LEU A 1 236 ? 12.060 1.686 7.610 1.00 77.88 236 LEU A N 1
ATOM 1751 C CA . LEU A 1 236 ? 12.643 0.859 8.666 1.00 77.88 236 LEU A CA 1
ATOM 1752 C C . LEU A 1 236 ? 14.062 0.452 8.246 1.00 77.88 236 LEU A C 1
ATOM 1754 O O . LEU A 1 236 ? 14.234 0.045 7.095 1.00 77.88 236 LEU A O 1
ATOM 1758 N N . PRO A 1 237 ? 15.059 0.476 9.143 1.00 70.94 237 PRO A N 1
ATOM 1759 C CA . PRO A 1 237 ? 16.331 -0.177 8.873 1.00 70.94 237 PRO A CA 1
ATOM 1760 C C . PRO A 1 237 ? 16.115 -1.658 8.545 1.00 70.94 237 PRO A C 1
ATOM 1762 O O . PRO A 1 237 ? 15.313 -2.326 9.200 1.00 70.94 237 PRO A O 1
ATOM 1765 N N . GLY A 1 238 ? 16.787 -2.159 7.511 1.00 78.69 238 GLY A N 1
ATOM 1766 C CA . GLY A 1 238 ? 16.531 -3.501 6.996 1.00 78.69 238 GLY A CA 1
ATOM 1767 C C . GLY A 1 238 ? 17.157 -3.768 5.633 1.00 78.69 238 GLY A C 1
ATOM 1768 O O . GLY A 1 238 ? 17.743 -2.876 5.017 1.00 78.69 238 GLY A O 1
ATOM 1769 N N . THR A 1 239 ? 17.013 -5.010 5.167 1.00 77.19 239 THR A N 1
ATOM 1770 C CA . THR A 1 239 ? 17.434 -5.437 3.823 1.00 77.19 239 THR A CA 1
ATOM 1771 C C . THR A 1 239 ? 16.220 -5.483 2.907 1.00 77.19 239 THR A C 1
ATOM 1773 O O . THR A 1 239 ? 15.205 -6.100 3.241 1.00 77.19 239 THR A O 1
ATOM 1776 N N . TYR A 1 240 ? 16.332 -4.856 1.739 1.00 81.25 240 TYR A N 1
ATOM 1777 C CA . TYR A 1 240 ? 15.240 -4.726 0.779 1.00 81.25 240 TYR A CA 1
ATOM 1778 C C . TYR A 1 240 ? 15.714 -5.054 -0.633 1.00 81.25 240 TYR A C 1
ATOM 1780 O O . TYR A 1 240 ? 16.804 -4.645 -1.033 1.00 81.25 240 TYR A O 1
ATOM 1788 N N . GLY A 1 241 ? 14.899 -5.771 -1.407 1.00 78.19 241 GLY A N 1
ATOM 1789 C CA . GLY A 1 241 ? 15.266 -6.114 -2.779 1.00 78.19 241 GLY A CA 1
ATOM 1790 C C . GLY A 1 241 ? 14.434 -7.216 -3.425 1.00 78.19 241 GLY A C 1
ATOM 1791 O O . GLY A 1 241 ? 13.634 -7.896 -2.781 1.00 78.19 241 GLY A O 1
ATOM 1792 N N . ALA A 1 242 ? 14.671 -7.396 -4.722 1.00 63.03 242 ALA A N 1
ATOM 1793 C CA . ALA A 1 242 ? 13.945 -8.313 -5.593 1.00 63.03 242 ALA A CA 1
ATOM 1794 C C . ALA A 1 242 ? 14.179 -9.803 -5.279 1.00 63.03 242 ALA A C 1
ATOM 1796 O O . ALA A 1 242 ? 13.244 -10.595 -5.329 1.00 63.03 242 ALA A O 1
ATOM 1797 N N . VAL A 1 243 ? 15.418 -10.212 -4.984 1.00 61.06 243 VAL A N 1
ATOM 1798 C CA . VAL A 1 243 ? 15.824 -11.628 -4.900 1.00 61.06 243 VAL A CA 1
ATOM 1799 C C . VAL A 1 243 ? 16.993 -11.783 -3.919 1.00 61.06 243 VAL A C 1
ATOM 1801 O O . VAL A 1 243 ? 17.968 -11.050 -4.034 1.00 61.06 243 VAL A O 1
ATOM 1804 N N . SER A 1 244 ? 16.946 -12.783 -3.028 1.00 48.16 244 SER A N 1
ATOM 1805 C CA . SER A 1 244 ? 18.171 -13.467 -2.568 1.00 48.16 244 SER A CA 1
ATOM 1806 C C . SER A 1 244 ? 18.369 -14.686 -3.456 1.00 48.16 244 SER A C 1
ATOM 1808 O O . SER A 1 244 ? 17.420 -15.438 -3.692 1.00 48.16 244 SER A O 1
ATOM 1810 N N . ARG A 1 245 ? 19.581 -14.874 -3.984 1.00 44.88 245 ARG A N 1
ATOM 1811 C CA . ARG A 1 245 ? 19.871 -15.980 -4.909 1.00 44.88 245 ARG A CA 1
ATOM 1812 C C . ARG A 1 245 ? 19.982 -17.345 -4.229 1.00 44.88 245 ARG A C 1
ATOM 1814 O O . ARG A 1 245 ? 19.905 -18.353 -4.930 1.00 44.88 245 ARG A O 1
ATOM 1821 N N . ASN A 1 246 ? 20.115 -17.397 -2.903 1.00 42.53 246 ASN A N 1
ATOM 1822 C CA . ASN A 1 246 ? 20.494 -18.622 -2.204 1.00 42.53 246 ASN A CA 1
ATOM 1823 C C . ASN A 1 246 ? 19.334 -19.238 -1.411 1.00 42.53 246 ASN A C 1
ATOM 1825 O O . ASN A 1 246 ? 18.979 -18.801 -0.319 1.00 42.53 246 ASN A O 1
ATOM 1829 N N . ASN A 1 247 ? 18.786 -20.320 -1.972 1.00 41.06 247 ASN A N 1
ATOM 1830 C CA . ASN A 1 247 ? 17.991 -21.302 -1.240 1.00 41.06 247 ASN A CA 1
ATOM 1831 C C . ASN A 1 247 ? 18.887 -22.059 -0.244 1.00 41.06 247 ASN A C 1
ATOM 1833 O O . ASN A 1 247 ? 19.618 -22.963 -0.649 1.00 41.06 247 ASN A O 1
ATOM 1837 N N . THR A 1 248 ? 18.736 -21.798 1.051 1.00 34.38 248 THR A N 1
ATOM 1838 C CA . THR A 1 248 ? 18.963 -22.810 2.094 1.00 34.38 248 THR A CA 1
ATOM 1839 C C . THR A 1 248 ? 17.711 -22.899 2.962 1.00 34.38 248 THR A C 1
ATOM 1841 O O . THR A 1 248 ? 17.217 -21.904 3.486 1.00 34.38 248 THR A O 1
ATOM 1844 N N . SER A 1 249 ? 17.125 -24.094 3.030 1.00 34.88 249 SER A N 1
ATOM 1845 C CA . SER A 1 249 ? 15.767 -24.330 3.539 1.00 34.88 249 SER A CA 1
ATOM 1846 C C . SER A 1 249 ? 15.693 -24.646 5.037 1.00 34.88 249 SER A C 1
ATOM 1848 O O . SER A 1 249 ? 14.810 -25.395 5.439 1.00 34.88 249 SER A O 1
ATOM 1850 N N . ASP A 1 250 ? 16.582 -24.078 5.858 1.00 27.22 250 ASP A N 1
ATOM 1851 C CA . ASP A 1 250 ? 16.582 -24.269 7.314 1.00 27.22 250 ASP A CA 1
ATOM 1852 C C . ASP A 1 250 ? 17.069 -23.025 8.076 1.00 27.22 250 ASP A C 1
ATOM 1854 O O . ASP A 1 250 ? 18.074 -22.411 7.721 1.00 27.22 250 ASP A O 1
ATOM 1858 N N . GLY A 1 251 ? 16.386 -22.718 9.185 1.00 26.42 251 GLY A N 1
ATOM 1859 C CA . GLY A 1 251 ? 16.852 -21.789 10.222 1.00 26.42 251 GLY A CA 1
ATOM 1860 C C . GLY A 1 251 ? 16.534 -20.298 10.027 1.00 26.42 251 GLY A C 1
ATOM 1861 O O . GLY A 1 251 ? 16.474 -19.764 8.922 1.00 26.42 251 GLY A O 1
ATOM 1862 N N . LEU A 1 252 ? 16.358 -19.595 11.154 1.00 28.59 252 LEU A N 1
ATOM 1863 C CA . LEU A 1 252 ? 16.386 -18.131 11.197 1.00 28.59 252 LEU A CA 1
ATOM 1864 C C . LEU A 1 252 ? 17.792 -17.654 10.803 1.00 28.59 252 LEU A C 1
ATOM 1866 O O . LEU A 1 252 ? 18.716 -17.737 11.611 1.00 28.59 252 LEU A O 1
ATOM 1870 N N . VAL A 1 253 ? 17.953 -17.104 9.600 1.00 24.62 253 VAL A N 1
ATOM 1871 C CA . VAL A 1 253 ? 19.182 -16.383 9.249 1.00 24.62 253 VAL A CA 1
ATOM 1872 C C . VAL A 1 253 ? 19.069 -14.947 9.751 1.00 24.62 253 VAL A C 1
ATOM 1874 O O . VAL A 1 253 ? 18.558 -14.059 9.068 1.00 24.62 253 VAL A O 1
ATOM 1877 N N . THR A 1 254 ? 19.563 -14.709 10.965 1.00 28.19 254 THR A N 1
ATOM 1878 C CA . THR A 1 254 ? 20.038 -13.376 11.342 1.00 28.19 254 THR A CA 1
ATOM 1879 C C . THR A 1 254 ? 21.296 -13.093 10.529 1.00 28.19 254 THR A C 1
ATOM 1881 O O . THR A 1 254 ? 22.377 -13.559 10.887 1.00 28.19 254 THR A O 1
ATOM 1884 N N . PHE A 1 255 ? 21.154 -12.350 9.431 1.00 29.38 255 PHE A N 1
ATOM 1885 C CA . PHE A 1 255 ? 22.293 -11.781 8.715 1.00 29.38 255 PHE A CA 1
ATOM 1886 C C . PHE A 1 255 ? 22.966 -10.754 9.634 1.00 29.38 255 PHE A C 1
ATOM 1888 O O . PHE A 1 255 ? 22.506 -9.620 9.765 1.00 29.38 255 PHE A O 1
ATOM 1895 N N . GLY A 1 256 ? 24.007 -11.195 10.341 1.00 29.50 256 GLY A N 1
ATOM 1896 C CA . GLY A 1 256 ? 24.911 -10.305 11.059 1.00 29.50 256 GLY A CA 1
ATOM 1897 C C . GLY A 1 256 ? 25.722 -9.470 10.071 1.00 29.50 256 GLY A C 1
ATOM 1898 O O . GLY A 1 256 ? 25.935 -9.888 8.936 1.00 29.50 256 GLY A O 1
ATOM 1899 N N . ALA A 1 257 ? 26.168 -8.292 10.504 1.00 34.72 257 ALA A N 1
ATOM 1900 C CA . ALA A 1 257 ? 27.025 -7.430 9.698 1.00 34.72 257 ALA A CA 1
ATOM 1901 C C . ALA A 1 257 ? 28.323 -8.166 9.311 1.00 34.72 257 ALA A C 1
ATOM 1903 O O . ALA A 1 257 ? 29.134 -8.495 10.176 1.00 34.72 257 ALA A O 1
ATOM 1904 N N . GLY A 1 258 ? 28.488 -8.427 8.016 1.00 36.81 258 GLY A N 1
ATOM 1905 C CA . GLY A 1 258 ? 29.605 -9.182 7.456 1.00 36.81 258 GLY A CA 1
ATOM 1906 C C . GLY A 1 258 ? 29.219 -9.778 6.104 1.00 36.81 258 GLY A C 1
ATOM 1907 O O . GLY A 1 258 ? 28.361 -10.649 6.041 1.00 36.81 258 GLY A O 1
ATOM 1908 N N . ASP A 1 259 ? 29.881 -9.291 5.059 1.00 37.94 259 ASP A N 1
ATOM 1909 C CA . ASP A 1 259 ? 29.870 -9.779 3.676 1.00 37.94 259 ASP A CA 1
ATOM 1910 C C . ASP A 1 259 ? 28.555 -9.601 2.883 1.00 37.94 259 ASP A C 1
ATOM 1912 O O . ASP A 1 259 ? 27.524 -10.249 3.059 1.00 37.94 259 ASP A O 1
ATOM 1916 N N . SER A 1 260 ? 28.629 -8.632 1.975 1.00 48.53 260 SER A N 1
ATOM 1917 C CA . SER A 1 260 ? 27.556 -8.010 1.210 1.00 48.53 260 SER A CA 1
ATOM 1918 C C . SER A 1 260 ? 26.947 -8.881 0.105 1.00 48.53 260 SER A C 1
ATOM 1920 O O . SER A 1 260 ? 27.622 -9.261 -0.844 1.00 48.53 260 SER A O 1
ATOM 1922 N N . GLU A 1 261 ? 25.617 -9.033 0.117 1.00 48.94 261 GLU A N 1
ATOM 1923 C CA . GLU A 1 261 ? 24.829 -9.192 -1.127 1.00 48.94 261 GLU A CA 1
ATOM 1924 C C . GLU A 1 261 ? 23.383 -8.637 -1.041 1.00 48.94 261 GLU A C 1
ATOM 1926 O O . GLU A 1 261 ? 22.557 -8.857 -1.926 1.00 48.94 261 GLU A O 1
ATOM 1931 N N . GLY A 1 262 ? 23.070 -7.850 -0.003 1.00 52.69 262 GLY A N 1
ATOM 1932 C CA . GLY A 1 262 ? 21.803 -7.127 0.149 1.00 52.69 262 GLY A CA 1
ATOM 1933 C C . GLY A 1 262 ? 22.041 -5.725 0.710 1.00 52.69 262 GLY A C 1
ATOM 1934 O O . GLY A 1 262 ? 22.788 -5.562 1.670 1.00 52.69 262 GLY A O 1
ATOM 1935 N N . GLY A 1 263 ? 21.433 -4.702 0.101 1.00 54.03 263 GLY A N 1
ATOM 1936 C CA . GLY A 1 263 ? 21.614 -3.310 0.520 1.00 54.03 263 GLY A CA 1
ATOM 1937 C C . GLY A 1 263 ? 20.911 -3.023 1.846 1.00 54.03 263 GLY A C 1
ATOM 1938 O O . GLY A 1 263 ? 19.708 -2.755 1.853 1.00 54.03 263 GLY A O 1
ATOM 1939 N N . SER A 1 264 ? 21.655 -3.076 2.953 1.00 56.16 264 SER A N 1
ATOM 1940 C CA . SER A 1 264 ? 21.175 -2.630 4.263 1.00 56.16 264 SER A CA 1
ATOM 1941 C C . SER A 1 264 ? 20.969 -1.116 4.249 1.00 56.16 264 SER A C 1
ATOM 1943 O O . SER A 1 264 ? 21.882 -0.356 3.923 1.00 56.16 264 SER A O 1
ATOM 1945 N N . ILE A 1 265 ? 19.771 -0.661 4.613 1.00 58.16 265 ILE A N 1
ATOM 1946 C CA . ILE A 1 265 ? 19.517 0.764 4.837 1.00 58.16 265 ILE A CA 1
ATOM 1947 C C . ILE A 1 265 ? 19.786 1.052 6.311 1.00 58.16 265 ILE A C 1
ATOM 1949 O O . ILE A 1 265 ? 18.931 0.832 7.168 1.00 58.16 265 ILE A O 1
ATOM 1953 N N . GLU A 1 266 ? 20.993 1.522 6.613 1.00 63.94 266 GLU A N 1
ATOM 1954 C CA . GLU A 1 266 ? 21.345 1.956 7.963 1.00 63.94 266 GLU A CA 1
ATOM 1955 C C . GLU A 1 266 ? 20.782 3.353 8.260 1.00 63.94 266 GLU A C 1
ATOM 1957 O O . GLU A 1 266 ? 21.005 4.316 7.520 1.00 63.94 266 GLU A O 1
ATOM 1962 N N . GLY A 1 267 ? 20.064 3.457 9.380 1.00 70.88 267 GLY A N 1
ATOM 1963 C CA . GLY A 1 267 ? 19.408 4.684 9.825 1.00 70.88 267 GLY A CA 1
ATOM 1964 C C . GLY A 1 267 ? 17.991 4.881 9.276 1.00 70.88 267 GLY A C 1
ATOM 1965 O O . GLY A 1 267 ? 17.541 4.226 8.340 1.00 70.88 267 GLY A O 1
ATOM 1966 N N . TRP A 1 268 ? 17.260 5.802 9.904 1.00 74.81 268 TRP A N 1
ATOM 1967 C CA . TRP A 1 268 ? 15.909 6.176 9.490 1.00 74.81 268 TRP A CA 1
ATOM 1968 C C . TRP A 1 268 ? 15.970 7.186 8.341 1.00 74.81 268 TRP A C 1
ATOM 1970 O O . TRP A 1 268 ? 16.393 8.325 8.544 1.00 74.81 268 TRP A O 1
ATOM 1980 N N . GLU A 1 269 ? 15.510 6.794 7.155 1.00 82.94 269 GLU A N 1
ATOM 1981 C CA . GLU A 1 269 ? 15.398 7.686 5.996 1.00 82.94 269 GLU A CA 1
ATOM 1982 C C . GLU A 1 269 ? 13.928 8.094 5.774 1.00 82.94 269 GLU A C 1
ATOM 1984 O O . GLU A 1 269 ? 13.021 7.260 5.839 1.00 82.94 269 GLU A O 1
ATOM 1989 N N . GLU A 1 270 ? 13.671 9.390 5.562 1.00 85.88 270 GLU A N 1
ATOM 1990 C CA . GLU A 1 270 ? 12.335 9.894 5.216 1.00 85.88 270 GLU A CA 1
ATOM 1991 C C . GLU A 1 270 ? 12.140 9.894 3.700 1.00 85.88 270 GLU A C 1
ATOM 1993 O O . GLU A 1 270 ? 12.959 10.440 2.956 1.00 85.88 270 GLU A O 1
ATOM 1998 N N . MET A 1 271 ? 11.013 9.338 3.259 1.00 88.88 271 MET A N 1
ATOM 1999 C CA . MET A 1 271 ? 10.599 9.273 1.861 1.00 88.88 271 MET A CA 1
ATOM 2000 C C . MET A 1 271 ? 9.221 9.895 1.666 1.00 88.88 271 MET A C 1
ATOM 2002 O O . MET A 1 271 ? 8.363 9.814 2.544 1.00 88.88 271 MET A O 1
ATOM 2006 N N . VAL A 1 272 ? 8.989 10.460 0.487 1.00 87.69 272 VAL A N 1
ATOM 2007 C CA . VAL A 1 272 ? 7.682 10.937 0.023 1.00 87.69 272 VAL A CA 1
ATOM 2008 C C . VAL A 1 272 ? 7.440 10.378 -1.373 1.00 87.69 272 VAL A C 1
ATOM 2010 O O . VAL A 1 272 ? 8.383 10.138 -2.119 1.00 87.69 272 VAL A O 1
ATOM 2013 N N . ASP A 1 273 ? 6.182 10.155 -1.729 1.00 88.50 273 ASP A N 1
ATOM 2014 C CA . ASP A 1 273 ? 5.803 9.813 -3.099 1.00 88.50 273 ASP A CA 1
ATOM 2015 C C . ASP A 1 273 ? 6.221 10.907 -4.105 1.00 88.50 273 ASP A C 1
ATOM 2017 O O . ASP A 1 273 ? 6.030 12.103 -3.851 1.00 88.50 273 ASP A O 1
ATOM 2021 N N . LEU A 1 274 ? 6.767 10.500 -5.256 1.00 86.44 274 LEU A N 1
ATOM 2022 C CA . LEU A 1 274 ? 7.241 11.414 -6.297 1.00 86.44 274 LEU A CA 1
ATOM 2023 C C . LEU A 1 274 ? 6.176 12.431 -6.721 1.00 86.44 274 LEU A C 1
ATOM 2025 O O . LEU A 1 274 ? 6.500 13.611 -6.817 1.00 86.44 274 LEU A O 1
ATOM 2029 N N . GLU A 1 275 ? 4.919 12.028 -6.935 1.00 84.88 275 GLU A N 1
ATOM 2030 C CA . GLU A 1 275 ? 3.852 12.937 -7.383 1.00 84.88 275 GLU A CA 1
ATOM 2031 C C . GLU A 1 275 ? 3.618 14.061 -6.361 1.00 84.88 275 GLU A C 1
ATOM 2033 O O . GLU A 1 275 ? 3.390 15.218 -6.718 1.00 84.88 275 GLU A O 1
ATOM 2038 N N . THR A 1 276 ? 3.742 13.748 -5.069 1.00 87.25 276 THR A N 1
ATOM 2039 C CA . THR A 1 276 ? 3.645 14.741 -3.990 1.00 87.25 276 THR A CA 1
ATOM 2040 C C . THR A 1 276 ? 4.839 15.700 -3.983 1.00 87.25 276 THR A C 1
ATOM 2042 O O . THR A 1 276 ? 4.651 16.899 -3.768 1.00 87.25 276 THR A O 1
ATOM 2045 N N . VAL A 1 277 ? 6.044 15.204 -4.274 1.00 87.62 277 VAL A N 1
ATOM 2046 C CA . VAL A 1 277 ? 7.266 16.012 -4.424 1.00 87.62 277 VAL A CA 1
ATOM 2047 C C . VAL A 1 277 ? 7.176 16.939 -5.650 1.00 87.62 277 VAL A C 1
ATOM 2049 O O . VAL A 1 277 ? 7.426 18.137 -5.513 1.00 87.62 277 VAL A O 1
ATOM 2052 N N . VAL A 1 278 ? 6.724 16.433 -6.808 1.00 85.44 278 VAL A N 1
ATOM 2053 C CA . VAL A 1 278 ? 6.476 17.218 -8.039 1.00 85.44 278 VAL A CA 1
ATOM 2054 C C . VAL A 1 278 ? 5.477 18.346 -7.767 1.00 85.44 278 VAL A C 1
ATOM 2056 O O . VAL A 1 278 ? 5.747 19.515 -8.051 1.00 85.44 278 VAL A O 1
ATOM 2059 N N . ARG A 1 279 ? 4.331 18.002 -7.163 1.00 85.38 279 ARG A N 1
ATOM 2060 C CA . ARG A 1 279 ? 3.238 18.938 -6.871 1.00 85.38 279 ARG A CA 1
ATOM 2061 C C . ARG A 1 279 ? 3.674 20.052 -5.919 1.00 85.38 279 ARG A C 1
ATOM 2063 O O . ARG A 1 279 ? 3.278 21.199 -6.101 1.00 85.38 279 ARG A O 1
ATOM 2070 N N . ALA A 1 280 ? 4.493 19.732 -4.917 1.00 85.56 280 ALA A N 1
ATOM 2071 C CA . ALA A 1 280 ? 4.983 20.707 -3.946 1.00 85.56 280 ALA A CA 1
ATOM 2072 C C . ALA A 1 280 ? 6.048 21.661 -4.507 1.00 85.56 280 ALA A C 1
ATOM 2074 O O . ALA A 1 280 ? 6.161 22.787 -4.029 1.00 85.56 280 ALA A O 1
ATOM 2075 N N . ALA A 1 281 ? 6.796 21.243 -5.529 1.00 84.88 281 ALA A N 1
ATOM 2076 C CA . ALA A 1 281 ? 7.734 22.107 -6.241 1.00 84.88 281 ALA A CA 1
ATOM 2077 C C . ALA A 1 281 ? 7.064 23.033 -7.275 1.00 84.88 281 ALA A C 1
ATOM 2079 O O . ALA A 1 281 ? 7.753 23.796 -7.946 1.00 84.88 281 ALA A O 1
ATOM 2080 N N . GLY A 1 282 ? 5.733 22.980 -7.421 1.00 84.19 282 GLY A N 1
ATOM 2081 C CA . GLY A 1 282 ? 4.995 23.833 -8.358 1.00 84.19 282 GLY A CA 1
ATOM 2082 C C . GLY A 1 282 ? 5.258 23.513 -9.833 1.00 84.19 282 GLY A C 1
ATOM 2083 O O . GLY A 1 282 ? 4.959 24.333 -10.700 1.00 84.19 282 GLY A O 1
ATOM 2084 N N . VAL A 1 283 ? 5.812 22.333 -10.129 1.00 77.62 283 VAL A N 1
ATOM 2085 C CA . VAL A 1 283 ? 6.076 21.885 -11.499 1.00 77.62 283 VAL A CA 1
ATOM 2086 C C . VAL A 1 283 ? 4.735 21.697 -12.211 1.00 77.62 283 VAL A C 1
ATOM 2088 O O . VAL A 1 283 ? 3.908 20.882 -11.799 1.00 77.62 283 VAL A O 1
ATOM 2091 N N . ALA A 1 284 ? 4.505 22.473 -13.273 1.00 74.75 284 ALA A N 1
ATOM 2092 C CA . ALA A 1 284 ? 3.316 22.341 -14.112 1.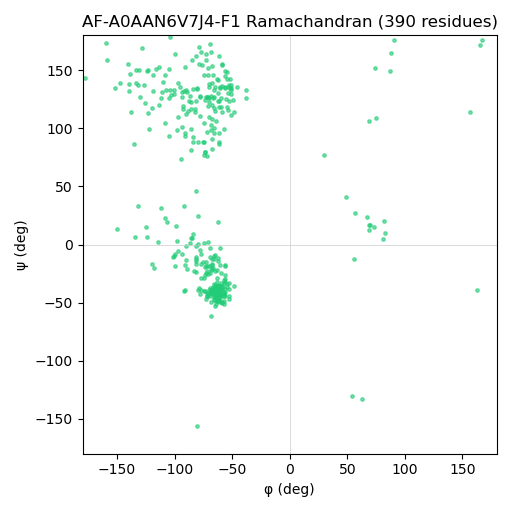00 74.75 284 ALA A CA 1
ATOM 2093 C C . ALA A 1 284 ? 3.226 20.925 -14.709 1.00 74.75 284 ALA A C 1
ATOM 2095 O O . ALA A 1 284 ? 4.246 20.271 -14.908 1.00 74.75 284 ALA A O 1
ATOM 2096 N N . SER A 1 285 ? 2.022 20.458 -15.050 1.00 65.06 285 SER A N 1
ATOM 2097 C CA . SER A 1 285 ? 1.792 19.071 -15.495 1.00 65.06 285 SER A CA 1
ATOM 2098 C C . SER A 1 285 ? 2.693 18.621 -16.654 1.00 65.06 285 SER A C 1
ATOM 2100 O O . SER A 1 285 ? 3.197 17.506 -16.616 1.00 65.06 285 SER A O 1
ATOM 2102 N N . GLY A 1 286 ? 2.978 19.490 -17.632 1.00 67.62 28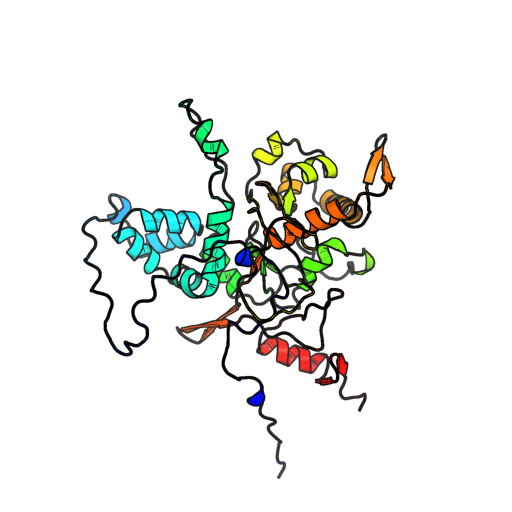6 GLY A N 1
ATOM 2103 C CA . GLY A 1 286 ? 3.910 19.183 -18.731 1.00 67.62 286 GLY A CA 1
ATOM 2104 C C . GLY A 1 286 ? 5.388 19.077 -18.320 1.00 67.62 286 GLY A C 1
ATOM 2105 O O . GLY A 1 286 ? 6.181 18.478 -19.035 1.00 67.62 286 GLY A O 1
ATOM 2106 N N . GLY A 1 287 ? 5.766 19.623 -17.162 1.00 73.06 287 GLY A N 1
ATOM 2107 C CA . GLY A 1 287 ? 7.088 19.427 -16.568 1.00 73.06 287 GLY A CA 1
ATOM 2108 C C . GLY A 1 287 ? 7.216 18.106 -15.808 1.00 73.06 287 GLY A C 1
ATOM 2109 O O . GLY A 1 287 ? 8.334 17.701 -15.514 1.00 73.06 287 GLY A O 1
ATOM 2110 N N . MET A 1 288 ? 6.107 17.417 -15.506 1.00 72.12 288 MET A N 1
ATOM 2111 C CA . MET A 1 288 ? 6.146 16.132 -14.808 1.00 72.12 288 MET A CA 1
ATOM 2112 C C . MET A 1 288 ? 6.849 15.073 -15.664 1.00 72.12 288 MET A C 1
ATOM 2114 O O . MET A 1 288 ? 7.770 14.438 -15.164 1.00 72.12 288 MET A O 1
ATOM 2118 N N . ASP A 1 289 ? 6.500 14.939 -16.948 1.00 74.31 289 ASP A N 1
ATOM 2119 C CA . ASP A 1 289 ? 7.126 13.969 -17.866 1.00 74.31 289 ASP A CA 1
ATOM 2120 C C . ASP A 1 289 ? 8.637 14.205 -18.033 1.00 74.31 289 ASP A C 1
ATOM 2122 O O . ASP A 1 289 ? 9.418 13.255 -18.060 1.00 74.31 289 ASP A O 1
ATOM 2126 N N . GLU A 1 290 ? 9.073 15.467 -18.067 1.00 76.88 290 GLU A N 1
ATOM 2127 C CA . GLU A 1 290 ? 10.496 15.821 -18.108 1.00 76.88 290 GLU A CA 1
ATOM 2128 C C . GLU A 1 290 ? 11.200 15.505 -16.779 1.00 76.88 290 GLU A C 1
ATOM 2130 O O . GLU A 1 290 ? 12.305 14.971 -16.772 1.00 76.88 290 GLU A O 1
ATOM 2135 N N . LEU A 1 291 ? 10.544 15.751 -15.643 1.00 74.12 291 LEU A N 1
ATOM 2136 C CA . LEU A 1 291 ? 11.051 15.397 -14.315 1.00 74.12 291 LEU A CA 1
ATOM 2137 C C . LEU A 1 291 ? 11.197 13.881 -14.139 1.00 74.12 291 LEU A C 1
ATOM 2139 O O . LEU A 1 291 ? 12.164 13.407 -13.550 1.00 74.12 291 LEU A O 1
ATOM 2143 N N . ILE A 1 292 ? 10.230 13.129 -14.661 1.00 72.62 292 ILE A N 1
ATOM 2144 C CA . ILE A 1 292 ? 10.220 11.669 -14.726 1.00 72.62 292 ILE A CA 1
ATOM 2145 C C . ILE A 1 292 ? 11.354 11.182 -15.624 1.00 72.62 292 ILE A C 1
ATOM 2147 O O . ILE A 1 292 ? 12.077 10.266 -15.243 1.00 72.62 292 ILE A O 1
ATOM 2151 N N . ARG A 1 293 ? 11.552 11.809 -16.790 1.00 75.25 293 ARG A N 1
ATOM 2152 C CA . ARG A 1 293 ? 12.664 11.500 -17.692 1.00 75.25 293 ARG A CA 1
ATOM 2153 C C . ARG A 1 293 ? 14.008 11.754 -17.012 1.00 75.25 293 ARG A C 1
ATOM 2155 O O . ARG A 1 293 ? 14.844 10.863 -17.019 1.00 75.25 293 ARG A O 1
ATOM 2162 N N . VAL A 1 294 ? 14.189 12.906 -16.363 1.00 75.50 294 VAL A N 1
ATOM 2163 C CA . VAL A 1 294 ? 15.394 13.233 -15.579 1.00 75.50 294 VAL A CA 1
ATOM 2164 C C . VAL A 1 294 ? 15.581 12.261 -14.414 1.00 75.50 294 VAL A C 1
ATOM 2166 O O . VAL A 1 294 ? 16.701 11.830 -14.170 1.00 75.50 294 VAL A O 1
ATOM 2169 N N . LEU A 1 295 ? 14.511 11.853 -13.725 1.00 74.31 295 LEU A N 1
ATOM 2170 C CA . LEU A 1 295 ? 14.561 10.835 -12.675 1.00 74.31 295 LEU A CA 1
ATOM 2171 C C . LEU A 1 295 ? 14.951 9.457 -13.225 1.00 74.31 295 LEU A C 1
ATOM 2173 O O . LEU A 1 295 ? 15.751 8.781 -12.592 1.00 74.31 295 LEU A O 1
ATOM 2177 N N . PHE A 1 296 ? 14.432 9.018 -14.372 1.00 71.75 296 PHE A N 1
ATOM 2178 C CA . PHE A 1 296 ? 14.824 7.733 -14.956 1.00 71.75 296 PHE A CA 1
ATOM 2179 C C . PHE A 1 296 ? 16.216 7.772 -15.562 1.00 71.75 296 PHE A C 1
ATOM 2181 O O . PHE A 1 296 ? 16.971 6.832 -15.348 1.00 71.75 296 PHE A O 1
ATOM 2188 N N . ASP A 1 297 ? 16.599 8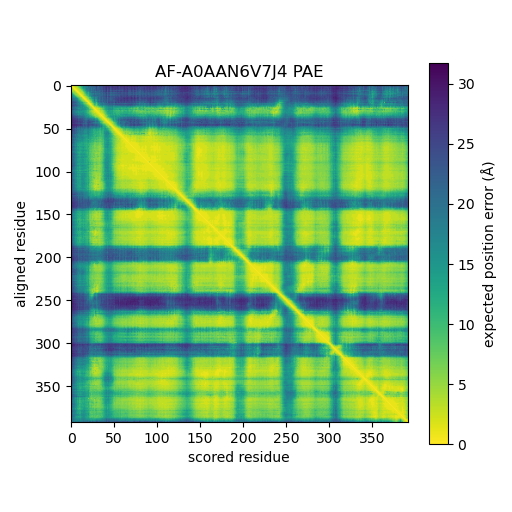.851 -16.240 1.00 70.69 297 ASP A N 1
ATOM 2189 C CA . ASP A 1 297 ? 17.979 9.061 -16.667 1.00 70.69 297 ASP A CA 1
ATOM 2190 C C . ASP A 1 297 ? 18.906 9.088 -15.439 1.00 70.69 297 ASP A C 1
ATOM 2192 O O . ASP A 1 297 ? 19.965 8.473 -15.471 1.00 70.69 297 ASP A O 1
ATOM 2196 N N . TYR A 1 298 ? 18.478 9.659 -14.308 1.00 69.19 298 TYR A N 1
ATOM 2197 C CA . TYR A 1 298 ? 19.190 9.578 -13.032 1.00 69.19 298 TYR A CA 1
ATOM 2198 C C . TYR A 1 298 ? 19.201 8.164 -12.425 1.00 69.19 298 TYR A C 1
ATOM 2200 O O . TYR A 1 298 ? 20.217 7.756 -11.887 1.00 69.19 298 TYR A O 1
ATOM 2208 N N . LEU A 1 299 ? 18.129 7.376 -12.485 1.00 67.81 299 LEU A N 1
ATOM 2209 C CA . LEU A 1 299 ? 18.101 6.018 -11.913 1.00 67.81 299 LEU A CA 1
ATOM 2210 C C . LEU A 1 299 ? 18.836 4.986 -12.786 1.00 67.81 299 LEU A C 1
ATOM 2212 O O . LEU A 1 299 ? 19.351 3.995 -12.271 1.00 67.81 299 LEU A O 1
ATOM 2216 N N . ARG A 1 300 ? 18.876 5.221 -14.101 1.00 64.56 300 ARG A N 1
ATOM 2217 C CA . ARG A 1 300 ? 19.491 4.360 -15.117 1.00 64.56 300 ARG A CA 1
ATOM 2218 C C . ARG A 1 300 ? 20.947 4.724 -15.388 1.00 64.56 300 ARG A C 1
ATOM 2220 O O . ARG A 1 300 ? 21.761 3.831 -15.612 1.00 64.56 300 ARG A O 1
ATOM 2227 N N . CYS A 1 301 ? 21.299 6.011 -15.430 1.00 54.16 301 CYS A N 1
ATOM 2228 C CA . CYS A 1 301 ? 22.687 6.421 -15.603 1.00 54.16 301 CYS A CA 1
ATOM 2229 C C . CYS A 1 301 ? 23.442 6.344 -14.285 1.00 54.16 301 CYS A C 1
ATOM 2231 O O . CYS A 1 301 ? 23.037 6.895 -13.258 1.00 54.16 301 CYS A O 1
ATOM 2233 N N . SER A 1 302 ? 24.640 5.768 -14.386 1.00 45.41 302 SER A N 1
ATOM 2234 C CA . SER A 1 302 ? 25.605 5.721 -13.302 1.00 45.41 302 SER A CA 1
ATOM 2235 C C . SER A 1 302 ? 25.796 7.095 -12.658 1.00 45.41 302 SER A C 1
ATOM 2237 O O . SER A 1 302 ? 25.867 7.135 -11.452 1.00 45.41 302 SER A O 1
ATOM 2239 N N . SER A 1 303 ? 25.764 8.236 -13.349 1.00 53.38 303 SER A N 1
ATOM 2240 C CA . SER A 1 303 ? 25.545 9.537 -12.688 1.00 53.38 303 SER A CA 1
ATOM 2241 C C . SER A 1 303 ? 25.046 10.607 -13.651 1.00 53.38 303 SER A C 1
ATOM 2243 O O . SER A 1 303 ? 25.260 10.520 -14.864 1.00 53.38 303 SER A O 1
ATOM 2245 N N . MET A 1 304 ? 24.429 11.635 -13.069 1.00 44.41 304 MET A N 1
ATOM 2246 C CA . MET A 1 304 ? 24.104 12.905 -13.705 1.00 44.41 304 MET A CA 1
ATOM 2247 C C . MET A 1 304 ? 24.413 14.043 -12.729 1.00 44.41 304 MET A C 1
ATOM 2249 O O . MET A 1 304 ? 23.780 14.155 -11.680 1.00 44.41 304 MET A O 1
ATOM 2253 N N . GLU A 1 305 ? 25.404 14.865 -13.071 1.00 49.50 305 GLU A N 1
ATOM 2254 C CA . GLU A 1 305 ? 25.817 16.040 -12.298 1.00 49.50 305 GLU A CA 1
ATOM 2255 C C . GLU A 1 305 ? 25.442 17.319 -13.052 1.00 49.50 305 GLU A C 1
ATOM 2257 O O . GLU A 1 305 ? 25.585 17.391 -14.272 1.00 49.50 305 GLU A O 1
ATOM 2262 N N . TRP A 1 306 ? 24.962 18.335 -12.332 1.00 46.41 306 TRP A N 1
ATOM 2263 C CA . TRP A 1 306 ? 24.678 19.654 -12.898 1.00 46.41 306 TRP A CA 1
ATOM 2264 C C . TRP A 1 306 ? 25.960 20.500 -12.927 1.00 46.41 306 TRP A C 1
ATOM 2266 O O . TRP A 1 306 ? 26.234 21.253 -11.992 1.00 46.41 306 TRP A O 1
ATOM 2276 N N . GLU A 1 307 ? 26.739 20.408 -14.004 1.00 47.38 307 GLU A N 1
ATOM 2277 C CA . GLU A 1 307 ? 27.844 21.338 -14.267 1.00 47.38 307 GLU A CA 1
ATOM 2278 C C . GLU A 1 307 ? 27.324 22.492 -15.142 1.00 47.38 307 GLU A C 1
ATOM 2280 O O . GLU A 1 307 ? 26.840 22.287 -16.251 1.00 47.38 307 GLU A O 1
ATOM 2285 N N . GLN A 1 308 ? 27.391 23.730 -14.633 1.00 48.00 308 GLN A N 1
ATOM 2286 C CA . GLN A 1 308 ? 27.032 24.961 -15.369 1.00 48.00 308 GLN A CA 1
ATOM 2287 C C . GLN A 1 308 ? 25.596 25.007 -15.946 1.00 48.00 308 GLN A C 1
ATOM 2289 O O . GLN A 1 308 ? 25.338 25.699 -16.927 1.00 48.00 308 GLN A O 1
ATOM 2294 N N . GLY A 1 309 ? 24.643 24.293 -15.336 1.00 47.59 309 GLY A N 1
ATOM 2295 C CA . GLY A 1 309 ? 23.266 24.201 -15.847 1.00 47.59 309 GLY A CA 1
ATOM 2296 C C . GLY A 1 309 ? 23.073 23.148 -16.946 1.00 47.59 309 GLY A C 1
ATOM 2297 O O . GLY A 1 309 ? 22.009 23.099 -17.556 1.00 47.59 309 GLY A O 1
ATOM 2298 N N . ILE A 1 310 ? 24.074 22.296 -17.186 1.00 47.78 310 ILE A N 1
ATOM 2299 C CA . ILE A 1 310 ? 24.031 21.168 -18.121 1.00 47.78 310 ILE A CA 1
ATOM 2300 C C . ILE A 1 310 ? 24.245 19.863 -17.343 1.00 47.78 310 ILE A C 1
ATOM 2302 O O . ILE A 1 310 ? 24.972 19.812 -16.352 1.00 47.78 310 ILE A O 1
ATOM 2306 N N . LEU A 1 311 ? 23.579 18.800 -17.791 1.00 45.38 311 LEU A N 1
ATOM 2307 C CA . LEU A 1 311 ? 23.534 17.506 -17.119 1.00 45.38 311 LEU A CA 1
ATOM 2308 C C . LEU A 1 311 ? 24.637 16.577 -17.665 1.00 45.38 311 LEU A C 1
ATOM 2310 O O . LEU A 1 311 ? 24.508 16.011 -18.752 1.00 45.38 311 LEU A O 1
ATOM 2314 N N . VAL A 1 312 ? 25.744 16.443 -16.930 1.00 55.09 312 VAL A N 1
ATOM 2315 C CA . VAL A 1 312 ? 26.967 15.736 -17.353 1.00 55.09 312 VAL A CA 1
ATOM 2316 C C . VAL A 1 312 ? 27.005 14.304 -16.807 1.00 55.09 312 VAL A C 1
ATOM 2318 O O . VAL A 1 312 ? 26.665 14.050 -15.651 1.00 55.09 312 VAL A O 1
ATOM 2321 N N . ARG A 1 313 ? 27.442 13.346 -17.638 1.00 48.56 313 ARG A N 1
ATOM 2322 C CA . ARG A 1 313 ? 27.603 11.931 -17.258 1.00 48.56 313 ARG A CA 1
ATOM 2323 C C . ARG A 1 313 ? 28.968 11.669 -16.609 1.00 48.56 313 ARG A C 1
ATOM 2325 O O . ARG A 1 313 ? 29.999 11.823 -17.259 1.00 48.56 313 ARG A O 1
ATOM 2332 N N . ARG A 1 314 ? 28.959 11.150 -15.380 1.00 55.84 314 ARG A N 1
ATOM 2333 C CA . ARG A 1 314 ? 30.085 10.446 -14.723 1.00 55.84 314 ARG A CA 1
ATOM 2334 C C . ARG A 1 314 ? 29.592 9.093 -14.191 1.00 55.84 314 ARG A C 1
ATOM 2336 O O . ARG A 1 314 ? 28.393 8.839 -14.204 1.00 55.84 314 ARG A O 1
ATOM 2343 N N . GLY A 1 315 ? 30.475 8.200 -13.751 1.00 51.53 315 GLY A N 1
ATOM 2344 C CA . GLY A 1 315 ? 30.062 6.947 -13.102 1.00 51.53 315 GLY A CA 1
ATOM 2345 C C . GLY A 1 315 ? 29.865 7.118 -11.591 1.00 51.53 315 GLY A C 1
ATOM 2346 O O . GLY A 1 315 ? 30.818 7.518 -10.931 1.00 51.53 315 GLY A O 1
ATOM 2347 N N . ARG A 1 316 ? 28.686 6.799 -11.026 1.00 61.09 316 ARG A N 1
ATOM 2348 C CA . ARG A 1 316 ? 28.588 6.426 -9.601 1.00 61.09 316 ARG A CA 1
ATOM 2349 C C . ARG A 1 316 ? 29.036 4.986 -9.429 1.00 61.09 316 ARG A C 1
ATOM 2351 O O . ARG A 1 316 ? 28.866 4.143 -10.308 1.00 61.09 316 ARG A O 1
ATOM 2358 N N . ASP A 1 317 ? 29.475 4.753 -8.209 1.00 72.25 317 ASP A N 1
ATOM 2359 C CA . ASP A 1 317 ? 29.282 3.523 -7.466 1.00 72.25 317 ASP A CA 1
ATOM 2360 C C . ASP A 1 317 ? 27.888 2.883 -7.689 1.00 72.25 317 ASP A C 1
ATOM 2362 O O . ASP A 1 317 ? 26.841 3.509 -7.479 1.00 72.25 317 ASP A O 1
ATOM 2366 N N . GLU A 1 318 ? 27.881 1.609 -8.087 1.00 70.38 318 GLU A N 1
ATOM 2367 C CA . GLU A 1 318 ? 26.670 0.793 -8.223 1.00 70.38 318 GLU A CA 1
ATOM 2368 C C . GLU A 1 318 ? 25.904 0.648 -6.899 1.00 70.38 318 GLU A C 1
ATOM 2370 O O . GLU A 1 318 ? 24.693 0.417 -6.909 1.00 70.38 318 GLU A O 1
ATOM 2375 N N . GLU A 1 319 ? 26.578 0.791 -5.755 1.00 74.12 319 GLU A N 1
ATOM 2376 C CA . GLU A 1 319 ? 25.971 0.700 -4.431 1.00 74.12 319 GLU A CA 1
ATOM 2377 C C . GLU A 1 319 ? 24.926 1.789 -4.184 1.00 74.12 319 GLU A C 1
ATOM 2379 O O . GLU A 1 319 ? 23.873 1.504 -3.611 1.00 74.12 319 GLU A O 1
ATOM 2384 N N . VAL A 1 320 ? 25.135 3.002 -4.705 1.00 73.94 320 VAL A N 1
ATOM 2385 C CA . VAL A 1 320 ? 24.144 4.086 -4.600 1.00 73.94 320 VAL A CA 1
ATOM 2386 C C . VAL A 1 320 ? 22.872 3.728 -5.368 1.00 73.94 320 VAL A C 1
ATOM 2388 O O . VAL A 1 320 ? 21.776 3.865 -4.829 1.00 73.94 320 VAL A O 1
ATOM 2391 N N . VAL A 1 321 ? 23.001 3.208 -6.594 1.00 72.56 321 VAL A N 1
ATOM 2392 C CA . VAL A 1 321 ? 21.850 2.778 -7.411 1.00 72.56 321 VAL A CA 1
ATOM 2393 C C . VAL A 1 321 ? 21.138 1.592 -6.754 1.00 72.56 321 VAL A C 1
ATOM 2395 O O . VAL A 1 321 ? 19.910 1.560 -6.688 1.00 72.56 321 VAL A O 1
ATOM 2398 N N . ARG A 1 322 ? 21.895 0.637 -6.201 1.00 74.62 322 ARG A N 1
ATOM 2399 C CA . ARG A 1 322 ? 21.368 -0.518 -5.459 1.00 74.62 322 ARG A CA 1
ATOM 2400 C C . ARG A 1 322 ? 20.584 -0.082 -4.217 1.00 74.62 322 ARG A C 1
ATOM 2402 O O . ARG A 1 322 ? 19.484 -0.584 -3.995 1.00 74.62 322 ARG A O 1
ATOM 2409 N N . ARG A 1 323 ? 21.103 0.885 -3.451 1.00 76.31 323 ARG A N 1
ATOM 2410 C CA . ARG A 1 323 ? 20.427 1.493 -2.294 1.00 76.31 323 ARG A CA 1
ATOM 2411 C C . ARG A 1 323 ? 19.169 2.258 -2.710 1.00 76.31 323 ARG A C 1
ATOM 2413 O O . ARG A 1 323 ? 18.135 2.097 -2.070 1.00 76.31 323 ARG A O 1
ATOM 2420 N N . GLU A 1 324 ? 19.215 3.037 -3.792 1.00 77.06 324 GLU A N 1
ATOM 2421 C CA . GLU A 1 324 ? 18.037 3.753 -4.303 1.00 77.06 324 GLU A CA 1
ATOM 2422 C C . GLU A 1 324 ? 16.946 2.780 -4.802 1.00 77.06 324 GLU A C 1
ATOM 2424 O O . GLU A 1 324 ? 15.774 2.978 -4.481 1.00 77.06 324 GLU A O 1
ATOM 2429 N N . LYS A 1 325 ? 17.306 1.666 -5.464 1.00 77.44 325 LYS A N 1
ATOM 2430 C CA . LYS A 1 325 ? 16.362 0.576 -5.797 1.00 77.44 325 LYS A CA 1
ATOM 2431 C C . LYS A 1 325 ? 15.819 -0.143 -4.547 1.00 77.44 325 LYS A C 1
ATOM 2433 O O . LYS A 1 325 ? 14.661 -0.555 -4.537 1.00 77.44 325 LYS A O 1
ATOM 2438 N N . ALA A 1 326 ? 16.603 -0.284 -3.475 1.00 80.94 326 ALA A N 1
ATOM 2439 C CA . ALA A 1 326 ? 16.166 -0.923 -2.226 1.00 80.94 326 ALA A CA 1
ATOM 2440 C C . ALA A 1 326 ? 15.010 -0.156 -1.540 1.00 80.94 326 ALA A C 1
ATOM 2442 O O . ALA A 1 326 ? 14.068 -0.771 -1.034 1.00 80.94 326 ALA A O 1
ATOM 2443 N N . LEU A 1 327 ? 15.011 1.182 -1.610 1.00 82.50 327 LEU A N 1
ATOM 2444 C CA . LEU A 1 327 ? 13.942 2.045 -1.076 1.00 82.50 327 LEU A CA 1
ATOM 2445 C C . LEU A 1 327 ? 12.552 1.728 -1.660 1.00 82.50 327 LEU A C 1
ATOM 2447 O O . LEU A 1 327 ? 11.535 1.880 -0.982 1.00 82.50 327 LEU A O 1
ATOM 2451 N N . TRP A 1 328 ? 12.492 1.249 -2.904 1.00 84.62 328 TRP A N 1
ATOM 2452 C CA . TRP A 1 328 ? 11.245 0.873 -3.578 1.00 84.62 328 TRP A CA 1
ATOM 2453 C C . TRP A 1 328 ? 10.569 -0.306 -2.885 1.00 84.62 328 TRP A C 1
ATOM 2455 O O . TRP A 1 328 ? 9.372 -0.268 -2.598 1.00 84.62 328 TRP A O 1
ATOM 2465 N N . TYR A 1 329 ? 11.369 -1.315 -2.543 1.00 85.75 329 TYR A N 1
ATOM 2466 C CA . TYR A 1 329 ? 10.948 -2.501 -1.805 1.00 85.75 329 TYR A CA 1
ATOM 2467 C C . TYR A 1 329 ? 10.627 -2.187 -0.330 1.00 85.75 329 TYR A C 1
ATOM 2469 O O . TYR A 1 329 ? 9.781 -2.856 0.269 1.00 85.75 329 TYR A O 1
ATOM 2477 N N . ALA A 1 330 ? 11.213 -1.121 0.231 1.00 87.12 330 ALA A N 1
ATOM 2478 C CA . ALA A 1 330 ? 10.865 -0.598 1.554 1.00 87.12 330 ALA A CA 1
ATOM 2479 C C . ALA A 1 330 ? 9.502 0.120 1.604 1.00 87.12 330 ALA A C 1
ATOM 2481 O O . ALA A 1 330 ? 8.882 0.168 2.663 1.00 87.12 330 ALA A O 1
ATOM 2482 N N . ALA A 1 331 ? 8.999 0.649 0.484 1.00 89.00 331 ALA A N 1
ATOM 2483 C CA . ALA A 1 331 ? 7.715 1.361 0.421 1.00 89.00 331 ALA A CA 1
ATOM 2484 C C . ALA A 1 331 ? 6.495 0.462 0.119 1.00 89.00 331 ALA A C 1
ATOM 2486 O O . ALA A 1 331 ? 5.362 0.953 0.050 1.00 89.00 331 ALA A O 1
ATOM 2487 N N . VAL A 1 332 ? 6.704 -0.846 -0.072 1.00 91.56 332 VAL A N 1
ATOM 2488 C CA . VAL A 1 332 ? 5.668 -1.803 -0.490 1.00 91.56 332 VAL A CA 1
ATOM 2489 C C . VAL A 1 332 ? 5.494 -2.971 0.482 1.00 91.56 332 VAL A C 1
ATOM 2491 O O . VAL A 1 332 ? 6.432 -3.430 1.132 1.00 91.56 332 VAL A O 1
ATOM 2494 N N . VAL A 1 333 ? 4.265 -3.487 0.546 1.00 92.38 333 VAL A N 1
ATOM 2495 C CA . VAL A 1 333 ? 3.859 -4.632 1.380 1.00 92.38 333 VAL A CA 1
ATOM 2496 C C . VAL A 1 333 ? 3.064 -5.624 0.541 1.00 92.38 333 VAL A C 1
ATOM 2498 O O . VAL A 1 333 ? 2.189 -5.217 -0.222 1.00 92.38 333 VAL A O 1
ATOM 2501 N N . ARG A 1 334 ? 3.308 -6.931 0.690 1.00 91.94 334 ARG A N 1
ATOM 2502 C CA . ARG A 1 334 ? 2.482 -7.960 0.027 1.00 91.94 334 ARG A CA 1
ATOM 2503 C C . ARG A 1 334 ? 1.047 -7.962 0.569 1.00 91.94 334 ARG A C 1
ATOM 2505 O O . ARG A 1 334 ? 0.840 -7.987 1.782 1.00 91.94 334 ARG A O 1
ATOM 2512 N N . VAL A 1 335 ? 0.053 -8.000 -0.324 1.00 93.69 335 VAL A N 1
ATOM 2513 C CA . VAL A 1 335 ? -1.379 -8.034 0.037 1.00 93.69 335 VAL A CA 1
ATOM 2514 C C . VAL A 1 335 ? -2.197 -9.002 -0.833 1.00 93.69 335 VAL A C 1
ATOM 2516 O O . VAL A 1 335 ? -1.927 -9.139 -2.031 1.00 93.69 335 VAL A O 1
ATOM 2519 N N . PRO A 1 336 ? -3.244 -9.649 -0.285 1.00 96.00 336 PRO A N 1
ATOM 2520 C CA . PRO A 1 336 ? -4.130 -10.503 -1.069 1.00 96.00 336 PRO A CA 1
ATOM 2521 C C . PRO A 1 336 ? -5.127 -9.684 -1.897 1.00 96.00 336 PRO A C 1
ATOM 2523 O O . PRO A 1 336 ? -5.345 -8.494 -1.668 1.00 96.00 336 PRO A O 1
ATOM 2526 N N . VAL A 1 337 ? -5.779 -10.325 -2.860 1.00 96.62 337 VAL A N 1
ATOM 2527 C CA . VAL A 1 337 ? -7.073 -9.886 -3.396 1.00 96.62 337 VAL A CA 1
ATOM 2528 C C . VAL A 1 337 ? -8.173 -10.413 -2.495 1.00 96.62 337 VAL A C 1
ATOM 2530 O O . VAL A 1 337 ? -8.175 -11.586 -2.126 1.00 96.62 337 VAL A O 1
ATOM 2533 N N . LEU A 1 338 ? -9.119 -9.552 -2.145 1.00 96.44 338 LEU A N 1
ATOM 2534 C CA . LEU A 1 338 ? -10.299 -9.924 -1.386 1.00 96.44 338 LEU A CA 1
ATOM 2535 C C . LEU A 1 338 ? -11.431 -10.268 -2.353 1.00 96.44 338 LEU A C 1
ATOM 2537 O O . LEU A 1 338 ? -11.919 -9.409 -3.086 1.00 96.44 338 LEU A O 1
ATOM 2541 N N . ARG A 1 339 ? -11.896 -11.514 -2.333 1.00 95.56 339 ARG A N 1
ATOM 2542 C CA . ARG A 1 339 ? -13.074 -11.963 -3.084 1.00 95.56 339 ARG A CA 1
ATOM 2543 C C . ARG A 1 339 ? -14.275 -12.036 -2.143 1.00 95.56 339 ARG A C 1
ATOM 2545 O O . ARG A 1 339 ? -14.164 -12.594 -1.051 1.00 95.56 339 ARG A O 1
ATOM 2552 N N . ARG A 1 340 ? -15.422 -11.492 -2.563 1.00 94.25 340 ARG A N 1
ATOM 2553 C CA . ARG A 1 340 ? -16.709 -11.663 -1.867 1.00 94.25 340 ARG A CA 1
ATOM 2554 C C . ARG A 1 340 ? -17.438 -12.869 -2.451 1.00 94.25 340 ARG A C 1
ATOM 2556 O O . ARG A 1 340 ? -17.546 -12.977 -3.667 1.00 94.25 340 ARG A O 1
ATOM 2563 N N . SER A 1 341 ? -17.931 -13.748 -1.589 1.00 92.44 341 SER A N 1
ATOM 2564 C CA . SER A 1 341 ? -18.716 -14.931 -1.945 1.00 92.44 341 SER A CA 1
ATOM 2565 C C . SER A 1 341 ? -19.901 -15.017 -0.986 1.00 92.44 341 SER A C 1
ATOM 2567 O O . SER A 1 341 ? -19.807 -15.627 0.079 1.00 92.44 341 SER A O 1
ATOM 2569 N N . GLY A 1 342 ? -20.994 -14.334 -1.333 1.00 91.69 342 GLY A N 1
ATOM 2570 C CA . GLY A 1 342 ? -22.064 -14.026 -0.382 1.00 91.69 342 GLY A CA 1
ATOM 2571 C C . GLY A 1 342 ? -21.541 -13.133 0.748 1.00 91.69 342 GLY A C 1
ATOM 2572 O O . GLY A 1 342 ? -20.815 -12.171 0.496 1.00 91.69 342 GLY A O 1
ATOM 2573 N N . GLU A 1 343 ? -21.869 -13.480 1.992 1.00 87.06 343 GLU A N 1
ATOM 2574 C CA . GLU A 1 343 ? -21.383 -12.785 3.195 1.00 87.06 343 GLU A CA 1
ATOM 2575 C C . GLU A 1 343 ? -19.906 -13.079 3.517 1.00 87.06 343 GLU A C 1
ATOM 2577 O O . GLU A 1 343 ? -19.257 -12.328 4.248 1.00 87.06 343 GLU A O 1
ATOM 2582 N N . ALA A 1 344 ? -19.345 -14.164 2.973 1.00 92.81 344 ALA A N 1
ATOM 2583 C CA . ALA A 1 344 ? -17.970 -14.557 3.240 1.00 92.81 344 ALA A CA 1
ATOM 2584 C C . ALA A 1 344 ? -16.973 -13.758 2.385 1.00 92.81 344 ALA A C 1
ATOM 2586 O O . ALA A 1 344 ? -17.107 -13.642 1.163 1.00 92.81 344 ALA A O 1
ATOM 2587 N N . VAL A 1 345 ? -15.910 -13.269 3.028 1.00 95.12 345 VAL A N 1
ATOM 2588 C CA . VAL A 1 345 ? -14.735 -12.702 2.356 1.00 95.12 345 VAL A CA 1
ATOM 2589 C C . VAL A 1 345 ? -13.602 -13.721 2.397 1.00 95.12 345 VAL A C 1
ATOM 2591 O O . VAL A 1 345 ? -13.259 -14.246 3.456 1.00 95.12 345 VAL A O 1
ATOM 2594 N N . SER A 1 346 ? -13.022 -13.998 1.233 1.00 94.25 346 SER A N 1
ATOM 2595 C CA . SER A 1 346 ? -11.855 -14.867 1.070 1.00 94.25 346 SER A CA 1
ATOM 2596 C C . SER A 1 346 ? -10.670 -14.072 0.524 1.00 94.25 346 SER A C 1
ATOM 2598 O O . SER A 1 346 ? -10.852 -13.077 -0.177 1.00 94.25 346 SER A O 1
ATOM 2600 N N . ALA A 1 347 ? -9.455 -14.497 0.870 1.00 95.19 347 ALA A N 1
ATOM 2601 C CA . ALA A 1 347 ? -8.213 -13.843 0.468 1.00 95.19 347 ALA A CA 1
ATOM 2602 C C .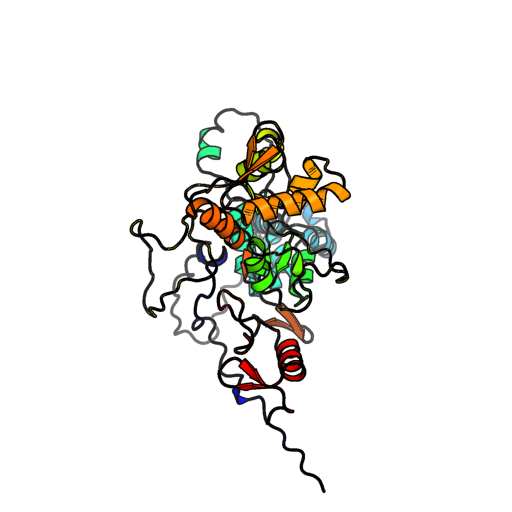 ALA A 1 347 ? -7.432 -14.712 -0.525 1.00 95.19 347 ALA A C 1
ATOM 2604 O O . ALA A 1 347 ? -7.201 -15.895 -0.283 1.00 95.19 347 ALA A O 1
ATOM 2605 N N . GLU A 1 348 ? -6.998 -14.103 -1.623 1.00 94.75 348 GLU A N 1
ATOM 2606 C CA . GLU A 1 348 ? -6.298 -14.741 -2.732 1.00 94.75 348 GLU A CA 1
ATOM 2607 C C . GLU A 1 348 ? -4.940 -14.057 -2.967 1.00 94.75 348 GLU A C 1
ATOM 2609 O O . GLU A 1 348 ? -4.876 -12.906 -3.387 1.00 94.75 348 GLU A O 1
ATOM 2614 N N . TRP A 1 349 ? -3.832 -14.760 -2.721 1.00 92.69 349 TRP A N 1
ATOM 2615 C CA . TRP A 1 349 ? -2.461 -14.218 -2.844 1.00 92.69 349 TRP A CA 1
ATOM 2616 C C . TRP A 1 349 ? -1.865 -14.295 -4.262 1.00 92.69 349 TRP A C 1
ATOM 2618 O O . TRP A 1 349 ? -0.692 -13.977 -4.487 1.00 92.69 349 TRP A O 1
ATOM 2628 N N . GLY A 1 350 ? -2.679 -14.730 -5.222 1.00 92.06 350 GLY A N 1
ATOM 2629 C CA . GLY A 1 350 ? -2.292 -14.935 -6.608 1.00 92.06 350 GLY A CA 1
ATOM 2630 C C . GLY A 1 350 ? -1.423 -16.167 -6.852 1.00 92.06 350 GLY A C 1
ATOM 2631 O O . GLY A 1 350 ? -0.642 -16.606 -6.009 1.00 92.06 350 GLY A O 1
ATOM 2632 N N . PHE A 1 351 ? -1.543 -16.688 -8.064 1.00 90.81 351 PHE A N 1
ATOM 2633 C CA . PHE A 1 351 ? -0.838 -17.849 -8.577 1.00 90.81 351 PHE A CA 1
ATOM 2634 C C . PHE A 1 351 ? 0.261 -17.379 -9.542 1.00 90.81 351 PHE A C 1
ATOM 2636 O O . PHE A 1 351 ? -0.045 -16.612 -10.462 1.00 90.81 351 PHE A O 1
ATOM 2643 N N . PRO A 1 352 ? 1.530 -17.783 -9.354 1.00 90.06 352 PRO A N 1
ATOM 2644 C CA . PRO A 1 352 ? 2.599 -17.461 -10.293 1.00 90.06 352 PRO A CA 1
ATOM 2645 C C . PRO A 1 352 ? 2.415 -18.241 -11.600 1.00 90.06 352 PRO A C 1
ATOM 2647 O O . PRO A 1 352 ? 2.169 -19.446 -11.573 1.00 90.06 352 PRO A O 1
ATOM 2650 N N . CYS A 1 353 ? 2.579 -17.582 -12.747 1.00 90.75 353 CYS A N 1
ATOM 2651 C CA . CYS A 1 353 ? 2.666 -18.276 -14.026 1.00 90.75 353 CYS A CA 1
ATOM 2652 C C . CYS A 1 353 ? 4.122 -18.710 -14.286 1.00 90.75 353 CYS A C 1
ATOM 2654 O O . CYS A 1 353 ? 4.976 -17.843 -14.471 1.00 90.75 353 CYS A O 1
ATOM 2656 N N . PRO A 1 354 ? 4.436 -20.019 -14.371 1.00 89.19 354 PRO A N 1
ATOM 2657 C CA . PRO A 1 354 ? 5.807 -20.488 -14.598 1.00 89.19 354 PRO A CA 1
ATOM 2658 C C . PRO A 1 354 ? 6.347 -20.180 -16.006 1.00 89.19 354 PRO A C 1
ATOM 2660 O O . PRO A 1 354 ? 7.534 -20.382 -16.252 1.00 89.19 354 PRO A O 1
ATOM 2663 N N . GLY A 1 355 ? 5.485 -19.729 -16.927 1.00 90.00 355 GLY A N 1
ATOM 2664 C CA . GLY A 1 355 ? 5.847 -19.288 -18.277 1.00 90.00 355 GLY A CA 1
ATOM 2665 C C . GLY A 1 355 ? 6.091 -17.781 -18.415 1.00 90.00 355 GLY A C 1
ATOM 2666 O O . GLY A 1 355 ? 6.546 -17.357 -19.474 1.00 90.00 355 GLY A O 1
ATOM 2667 N N . CYS A 1 356 ? 5.804 -16.979 -17.382 1.00 87.31 356 CYS A N 1
ATOM 2668 C CA . CYS A 1 356 ? 5.970 -15.524 -17.402 1.00 87.31 356 CYS A CA 1
ATOM 2669 C C . CYS A 1 356 ? 6.902 -15.067 -16.286 1.00 87.31 356 CYS A C 1
ATOM 2671 O O . CYS A 1 356 ? 6.475 -14.897 -15.143 1.00 87.31 356 CYS A O 1
ATOM 2673 N N . LYS A 1 357 ? 8.161 -14.822 -16.646 1.00 81.56 357 LYS A N 1
ATOM 2674 C CA . LYS A 1 357 ? 9.189 -14.268 -15.764 1.00 81.56 357 LYS A CA 1
ATOM 2675 C C . LYS A 1 357 ? 9.513 -12.832 -16.166 1.00 81.56 357 LYS A C 1
ATOM 2677 O O . LYS A 1 357 ? 9.482 -12.517 -17.353 1.00 81.56 357 LYS A O 1
ATOM 2682 N N . THR A 1 358 ? 9.833 -11.986 -15.192 1.00 72.50 358 THR A N 1
ATOM 2683 C CA . THR A 1 358 ? 10.548 -10.725 -15.433 1.00 72.50 358 THR A CA 1
ATOM 2684 C C . THR A 1 358 ? 11.996 -11.006 -15.845 1.00 72.50 358 THR A C 1
ATOM 2686 O O . THR A 1 358 ? 12.465 -12.143 -15.754 1.00 72.50 358 THR A O 1
ATOM 2689 N N . GLU A 1 359 ? 12.726 -9.967 -16.251 1.00 67.81 359 GLU A N 1
ATOM 2690 C CA . GLU A 1 359 ? 14.174 -10.043 -16.502 1.00 67.81 359 GLU A CA 1
ATOM 2691 C C . GLU A 1 359 ? 14.946 -10.479 -15.240 1.00 67.81 359 GLU A C 1
ATOM 2693 O O . GLU A 1 359 ? 15.850 -11.307 -15.316 1.00 67.81 359 GLU A O 1
ATOM 2698 N N . GLU A 1 360 ? 14.488 -10.051 -14.058 1.00 65.62 360 GLU A N 1
ATOM 2699 C CA . GLU A 1 360 ? 14.970 -10.500 -12.739 1.00 65.62 360 GLU A CA 1
ATOM 2700 C C . GLU A 1 360 ? 14.558 -11.951 -12.378 1.00 65.62 360 GLU A C 1
ATOM 2702 O O . GLU A 1 360 ? 14.843 -12.438 -11.285 1.00 65.62 360 GLU A O 1
ATOM 2707 N N . GLY A 1 361 ? 13.863 -12.668 -13.270 1.00 75.19 361 GLY A N 1
ATOM 2708 C CA . GLY A 1 361 ? 13.426 -14.054 -13.069 1.00 75.19 361 GLY A CA 1
ATOM 2709 C C . GLY A 1 361 ? 12.156 -14.225 -12.224 1.00 75.19 361 GLY A C 1
ATOM 2710 O O . GLY A 1 361 ? 11.755 -15.360 -11.948 1.00 75.19 361 GLY A O 1
ATOM 2711 N N . LEU A 1 362 ? 11.500 -13.130 -11.833 1.00 76.62 362 LEU A N 1
ATOM 2712 C CA . LEU A 1 362 ? 10.339 -13.123 -10.942 1.00 76.62 362 LEU A CA 1
ATOM 2713 C C . LEU A 1 362 ? 9.078 -13.537 -11.701 1.00 76.62 362 LEU A C 1
ATOM 2715 O O . LEU A 1 362 ? 8.743 -12.954 -12.730 1.00 76.62 362 LEU A O 1
ATOM 2719 N N . ASN A 1 363 ? 8.345 -14.530 -11.195 1.00 80.94 363 ASN A N 1
ATOM 2720 C CA . ASN A 1 363 ? 7.124 -14.983 -11.862 1.00 80.94 363 ASN A CA 1
ATOM 2721 C C . ASN A 1 363 ? 5.997 -13.948 -11.708 1.00 80.94 363 ASN A C 1
ATOM 2723 O O . ASN A 1 363 ? 5.621 -13.596 -10.584 1.00 80.94 363 ASN A O 1
ATOM 2727 N N . LEU A 1 364 ? 5.391 -13.534 -12.825 1.00 84.50 364 LEU A N 1
ATOM 2728 C CA . LEU A 1 364 ? 4.148 -12.762 -12.804 1.00 84.50 364 LEU A CA 1
ATOM 2729 C C . LEU A 1 364 ? 3.044 -13.570 -12.118 1.00 84.50 364 LEU A C 1
ATOM 2731 O O . LEU A 1 364 ? 2.869 -14.763 -12.379 1.00 84.50 364 LEU A O 1
ATOM 2735 N N . ARG A 1 365 ? 2.287 -12.906 -11.242 1.00 89.06 365 ARG A N 1
ATOM 2736 C CA . ARG A 1 365 ? 1.156 -13.497 -10.523 1.00 89.06 365 ARG A CA 1
ATOM 2737 C C . ARG A 1 365 ? -0.173 -13.030 -11.107 1.00 89.06 365 ARG A C 1
ATOM 2739 O O . ARG A 1 365 ? -0.294 -11.922 -11.628 1.00 89.06 365 ARG A O 1
ATOM 2746 N N . TYR A 1 366 ? -1.169 -13.895 -10.968 1.00 91.12 366 TYR A N 1
ATOM 2747 C CA . TYR A 1 366 ? -2.522 -13.737 -11.492 1.00 91.12 366 TYR A CA 1
ATOM 2748 C C . TYR A 1 366 ? -3.529 -14.257 -10.457 1.00 91.12 366 TYR A C 1
ATOM 2750 O O . TYR A 1 366 ? -3.190 -15.113 -9.643 1.00 91.12 366 TYR A O 1
ATOM 2758 N N . THR A 1 367 ? -4.773 -13.784 -10.477 1.00 93.75 367 THR A N 1
ATOM 2759 C CA . THR A 1 367 ? -5.863 -14.497 -9.777 1.00 93.75 367 THR A CA 1
ATOM 2760 C C . THR A 1 367 ? -6.149 -15.819 -10.492 1.00 93.75 367 THR A C 1
ATOM 2762 O O . THR A 1 367 ? -5.733 -15.996 -11.632 1.00 93.75 367 THR A O 1
ATOM 2765 N N . ARG A 1 368 ? -6.889 -16.746 -9.884 1.00 93.12 368 ARG A N 1
ATOM 2766 C CA . ARG A 1 368 ? -7.313 -18.006 -10.514 1.00 93.12 368 ARG A CA 1
ATOM 2767 C C . ARG A 1 368 ? -8.003 -17.756 -11.856 1.00 93.12 368 ARG A C 1
ATOM 2769 O O . ARG A 1 368 ? -7.668 -18.391 -12.848 1.00 93.12 368 ARG A O 1
ATOM 2776 N N . GLU A 1 369 ? -8.933 -16.806 -11.885 1.00 92.12 369 GLU A N 1
ATOM 2777 C CA . GLU A 1 369 ? -9.663 -16.404 -13.092 1.00 92.12 369 GLU A CA 1
ATOM 2778 C C . GLU A 1 369 ? -8.719 -15.804 -14.141 1.00 92.12 369 GLU A C 1
ATOM 2780 O O . GLU A 1 369 ? -8.693 -16.257 -15.286 1.00 92.12 369 GLU A O 1
ATOM 2785 N N . THR A 1 370 ? -7.892 -14.827 -13.749 1.00 90.94 370 THR A N 1
ATOM 2786 C CA . THR A 1 370 ? -6.982 -14.165 -14.695 1.00 90.94 370 THR A CA 1
ATOM 2787 C C . THR A 1 370 ? -5.818 -15.055 -15.137 1.00 90.94 370 THR A C 1
ATOM 2789 O O . THR A 1 370 ? -5.328 -14.866 -16.243 1.00 90.94 370 THR A O 1
ATOM 2792 N N . LEU A 1 371 ? -5.431 -16.080 -14.366 1.00 92.62 371 LEU A N 1
ATOM 2793 C CA . LEU A 1 371 ? -4.447 -17.086 -14.777 1.00 92.62 371 LEU A CA 1
ATOM 2794 C C . LEU A 1 371 ? -5.013 -18.010 -15.857 1.00 92.62 371 LEU A C 1
ATOM 2796 O O . LEU A 1 371 ? -4.316 -18.328 -16.815 1.00 92.62 371 LEU A O 1
ATOM 2800 N N . LEU A 1 372 ? -6.270 -18.441 -15.721 1.00 92.69 372 LEU A N 1
ATOM 2801 C CA . LEU A 1 372 ? -6.926 -19.278 -16.728 1.00 92.69 372 LEU A CA 1
ATOM 2802 C C . LEU A 1 372 ? -7.113 -18.511 -18.043 1.00 92.69 372 LEU A C 1
ATOM 2804 O O . LEU A 1 372 ? -6.837 -19.057 -19.110 1.00 92.69 372 LEU A O 1
ATOM 2808 N N . LEU A 1 373 ? -7.501 -17.232 -17.970 1.00 90.88 373 LEU A N 1
ATOM 2809 C CA . LEU A 1 373 ? -7.537 -16.340 -19.134 1.00 90.88 373 LEU A CA 1
ATOM 2810 C C . LEU A 1 373 ? -6.141 -16.144 -19.743 1.00 90.88 373 LEU A C 1
ATOM 2812 O O . LEU A 1 373 ? -5.986 -16.273 -20.954 1.00 90.88 373 LEU A O 1
ATOM 2816 N N . HIS A 1 374 ? -5.117 -15.919 -18.916 1.00 90.75 374 HIS A N 1
ATOM 2817 C CA . HIS A 1 374 ? -3.726 -15.790 -19.356 1.00 90.75 374 HIS A CA 1
ATOM 2818 C C . HIS A 1 374 ? -3.231 -17.047 -20.089 1.00 90.75 374 HIS A C 1
ATOM 2820 O O . HIS A 1 374 ? -2.745 -16.957 -21.212 1.00 90.75 374 HIS A O 1
ATOM 2826 N N . ILE A 1 375 ? -3.423 -18.240 -19.517 1.00 93.06 375 ILE A N 1
ATOM 2827 C CA . ILE A 1 375 ? -3.052 -19.512 -20.162 1.00 93.06 375 ILE A CA 1
ATOM 2828 C C . ILE A 1 375 ? -3.846 -19.727 -21.461 1.00 93.06 375 ILE A C 1
ATOM 2830 O O . ILE A 1 375 ? -3.286 -20.225 -22.434 1.00 93.06 375 ILE A O 1
ATOM 2834 N N . LYS A 1 376 ? -5.119 -19.313 -21.522 1.00 92.94 376 LYS A N 1
ATOM 2835 C CA . LYS A 1 376 ? -5.919 -19.370 -22.755 1.00 92.94 376 LYS A CA 1
ATOM 2836 C C . LYS A 1 376 ? -5.398 -18.420 -23.843 1.00 92.94 376 LYS A C 1
ATOM 2838 O O . LYS A 1 376 ? -5.449 -18.773 -25.013 1.00 92.94 376 LYS A O 1
ATOM 2843 N N . MET A 1 377 ? -4.910 -17.232 -23.478 1.00 90.19 377 MET A N 1
ATOM 2844 C CA . MET A 1 377 ? -4.407 -16.230 -24.430 1.00 90.19 377 MET A CA 1
ATOM 2845 C C . MET A 1 377 ? -2.986 -16.519 -24.928 1.00 90.19 377 MET A C 1
ATOM 2847 O O . MET A 1 377 ? -2.695 -16.298 -26.100 1.00 90.19 377 MET A O 1
ATOM 2851 N N . PHE A 1 378 ? -2.099 -16.987 -24.048 1.00 90.69 378 PHE A N 1
ATOM 2852 C CA . PHE A 1 378 ? -0.682 -17.197 -24.364 1.00 90.69 378 PHE A CA 1
ATOM 2853 C C . PHE A 1 378 ? -0.327 -18.665 -24.651 1.00 90.69 378 PHE A C 1
ATOM 2855 O O . PHE A 1 378 ? 0.770 -18.942 -25.126 1.00 90.69 378 PHE A O 1
ATOM 2862 N N . GLY A 1 379 ? -1.239 -19.605 -24.401 1.00 94.06 379 GLY A N 1
ATOM 2863 C CA . GLY A 1 379 ? -1.022 -21.039 -24.587 1.00 94.06 379 GLY A CA 1
ATOM 2864 C C . GLY A 1 379 ? -0.468 -21.741 -23.343 1.00 94.06 379 GLY A C 1
ATOM 2865 O O . GLY A 1 379 ? -0.175 -21.130 -22.309 1.00 94.06 379 GLY A O 1
ATOM 2866 N N . LYS A 1 380 ? -0.333 -23.067 -23.425 1.00 94.06 380 LYS A N 1
ATOM 2867 C CA . LYS A 1 380 ? 0.106 -23.918 -22.304 1.00 94.06 380 LYS A CA 1
ATOM 2868 C C . LYS A 1 380 ? 1.594 -23.709 -22.011 1.00 94.06 380 LYS A C 1
ATOM 2870 O O . LYS A 1 380 ? 2.395 -23.525 -22.923 1.00 94.06 380 LYS A O 1
ATOM 2875 N N . VAL A 1 381 ? 1.987 -23.790 -20.738 1.00 93.75 381 VAL A N 1
ATOM 2876 C CA . VAL A 1 381 ? 3.405 -23.693 -20.357 1.00 93.75 381 VAL A CA 1
ATOM 2877 C C . VAL A 1 381 ? 4.089 -25.052 -20.534 1.00 93.75 381 VAL A C 1
ATOM 2879 O O . VAL A 1 381 ? 3.765 -26.006 -19.828 1.00 93.75 381 VAL A O 1
ATOM 2882 N N . LYS A 1 382 ? 5.069 -25.140 -21.438 1.00 92.94 382 LYS A N 1
ATOM 2883 C CA . LYS A 1 382 ? 5.966 -26.296 -21.613 1.00 92.94 382 LYS A CA 1
ATOM 2884 C C . LYS A 1 382 ? 7.407 -25.843 -21.355 1.00 92.94 382 LYS A C 1
ATOM 2886 O O . LYS A 1 382 ? 7.837 -24.818 -21.871 1.00 92.94 382 LYS A O 1
ATOM 2891 N N . ARG A 1 383 ? 8.170 -26.595 -20.547 1.00 90.88 383 ARG A N 1
ATOM 2892 C CA . ARG A 1 383 ? 9.583 -26.288 -20.205 1.00 90.88 383 ARG A CA 1
ATOM 2893 C C . ARG A 1 383 ? 9.814 -24.824 -19.755 1.00 90.88 383 ARG A C 1
ATOM 2895 O O . ARG A 1 383 ? 10.788 -24.195 -20.151 1.00 90.88 383 ARG A O 1
ATOM 2902 N N . GLY A 1 384 ? 8.897 -24.273 -18.952 1.00 89.75 384 GLY A N 1
ATOM 2903 C CA . GLY A 1 384 ? 9.001 -22.906 -18.418 1.00 89.75 384 GLY A CA 1
ATOM 2904 C C . GLY A 1 384 ? 8.752 -21.774 -19.424 1.00 89.75 384 GLY A C 1
ATOM 2905 O O . GLY A 1 384 ? 9.092 -20.633 -19.131 1.00 89.75 384 GLY A O 1
ATOM 2906 N N . ARG A 1 385 ? 8.173 -22.059 -20.599 1.00 90.50 385 ARG A N 1
ATOM 2907 C CA . ARG A 1 385 ? 7.741 -21.053 -21.584 1.00 90.50 385 ARG A CA 1
ATOM 2908 C C . ARG A 1 385 ? 6.333 -21.354 -22.085 1.00 90.50 385 ARG A C 1
ATOM 2910 O O . ARG A 1 385 ? 5.921 -22.512 -22.117 1.00 90.50 385 ARG A O 1
ATOM 2917 N N . HIS A 1 386 ? 5.595 -20.316 -22.458 1.00 92.31 386 HIS A N 1
ATOM 2918 C CA . HIS A 1 386 ? 4.327 -20.467 -23.166 1.00 92.31 386 HIS A CA 1
ATOM 2919 C C . HIS A 1 386 ? 4.561 -21.021 -24.579 1.00 92.31 386 HIS A C 1
ATOM 2921 O O . HIS A 1 386 ? 5.514 -20.618 -25.242 1.00 92.31 386 HIS A O 1
ATOM 2927 N N . VAL A 1 387 ? 3.705 -21.947 -25.012 1.00 93.62 387 VAL A N 1
ATOM 2928 C CA . VAL A 1 387 ? 3.691 -22.529 -26.362 1.00 93.62 387 VAL A CA 1
ATOM 2929 C C . VAL A 1 387 ? 2.264 -22.437 -26.892 1.00 93.62 387 VAL A C 1
ATOM 2931 O O . VAL A 1 387 ? 1.329 -22.867 -26.204 1.00 93.62 387 VAL A O 1
ATOM 2934 N N . LYS A 1 388 ? 2.094 -21.862 -28.087 1.00 90.19 388 LYS A N 1
ATOM 2935 C CA . LYS A 1 388 ? 0.782 -21.755 -28.740 1.00 90.19 388 LYS A CA 1
ATOM 2936 C C . LYS A 1 388 ? 0.321 -23.128 -29.221 1.00 90.19 388 LYS A C 1
ATOM 2938 O O . LYS A 1 388 ? 1.137 -24.004 -29.490 1.00 90.19 388 LYS A O 1
ATOM 2943 N N . GLU A 1 389 ? -0.991 -23.335 -29.302 1.00 82.75 389 GLU A N 1
ATOM 2944 C CA . GLU A 1 389 ? -1.525 -24.640 -29.720 1.00 82.75 389 GLU A CA 1
ATOM 2945 C C . GLU A 1 389 ? -1.324 -24.906 -31.221 1.00 82.75 389 GLU A C 1
ATOM 2947 O O . GLU A 1 389 ? -1.290 -26.065 -31.609 1.00 82.75 389 GLU A O 1
ATOM 2952 N N . ASP A 1 390 ? -1.065 -23.862 -32.017 1.00 80.00 390 ASP A N 1
ATOM 2953 C CA . ASP A 1 390 ? -0.771 -23.939 -33.458 1.00 80.00 390 ASP A CA 1
ATOM 2954 C C . ASP A 1 390 ? 0.699 -24.313 -33.783 1.00 80.00 390 ASP A C 1
ATOM 2956 O O . ASP A 1 390 ? 1.076 -24.392 -34.949 1.00 80.00 390 ASP A O 1
ATOM 2960 N N . GLU A 1 391 ? 1.551 -24.506 -32.765 1.00 58.28 391 GLU A N 1
ATOM 2961 C CA . GLU A 1 391 ? 2.984 -24.854 -32.893 1.00 58.28 391 GLU A CA 1
ATOM 2962 C C . GLU A 1 391 ? 3.279 -26.320 -32.484 1.00 58.28 391 GLU A C 1
ATOM 2964 O O . GLU A 1 391 ? 4.397 -26.645 -32.067 1.00 58.28 391 GLU A O 1
ATOM 2969 N N . VAL A 1 392 ? 2.268 -27.200 -32.529 1.00 53.16 392 VAL A N 1
ATOM 2970 C CA . VAL A 1 392 ? 2.333 -28.620 -32.118 1.00 53.16 392 VAL A CA 1
ATOM 2971 C C . VAL A 1 392 ? 1.758 -29.523 -33.202 1.00 53.16 392 VAL A C 1
ATOM 2973 O O . VAL A 1 392 ? 2.445 -30.522 -33.503 1.00 53.16 392 VAL A O 1
#

Organism: NCBI:txid1934379

pLDDT: mean 74.64, std 20.56, range [24.62, 97.94]

Solvent-accessible surface area (backbone atoms only — not comparable to full-atom values): 23438 Å² total; per-residue (Å²): 139,84,84,79,80,79,82,71,71,72,83,77,67,67,80,88,66,88,83,79,65,80,68,73,46,33,32,33,60,74,61,48,80,74,72,76,74,75,70,87,74,61,86,85,66,75,79,89,77,69,75,77,77,78,74,75,60,93,53,75,57,67,84,56,58,81,50,56,68,68,58,51,48,58,53,54,42,63,31,25,61,63,59,49,53,52,49,32,65,72,42,65,40,37,27,51,59,47,64,65,35,66,64,54,45,48,38,61,73,63,35,45,55,55,58,52,48,58,50,59,30,53,57,82,58,73,71,65,59,75,70,55,83,60,91,77,81,80,74,66,79,65,51,46,54,49,53,26,41,53,55,48,53,52,46,30,49,48,51,46,7,70,49,75,61,78,46,28,22,42,27,35,34,55,56,79,52,48,31,34,23,70,62,60,65,64,38,70,55,65,74,44,74,83,75,56,52,90,82,55,94,58,84,56,67,65,86,46,63,35,34,50,67,52,38,31,72,78,70,63,43,50,60,71,60,56,73,69,45,73,25,31,33,42,42,74,58,39,60,25,36,66,64,72,92,75,92,68,98,71,79,89,79,78,83,62,96,72,85,88,89,64,49,66,43,84,62,81,47,56,26,27,41,36,64,61,55,44,58,73,70,66,55,52,78,81,47,47,62,55,51,50,48,52,49,41,51,46,58,56,35,56,32,69,43,79,57,96,87,39,81,42,82,51,80,47,66,66,64,60,52,48,44,60,55,16,50,51,27,50,44,25,31,77,39,39,30,45,47,77,60,83,95,47,76,46,76,44,77,51,48,66,39,74,42,40,58,42,96,90,63,49,55,49,36,19,45,76,69,55,41,53,51,46,38,69,74,53,23,55,68,54,96,59,29,55,42,53,81,93,77,117

Foldseek 3Di:
DDDDDDPDPVVVCPDPPVPPDACQWDFQLVVQDDDPPPPPDPPVDDDDPDDDPPDPWPDEPVVCNPPPLVVVLVVLLQDFLVVLVVQLPPTVNSVVSSCPRPLSVCCVVFVVSLSSLLVVQFDDDPVVVVPPPDPDCPPRQQGQRFGRSNVLLVQLQDQAALFPRQFGQQKAQGLPGGGHWPQVLVCLQPPDVVVPPVPPPRPGFNQQWAFLVRLCQLPVQHSVLVSVFHRKTKQDFDFTDRDDPDDDPDDDDPPDPDDDDTQTDPDITITHGPVSSCVSSVPPPVCSVVSSVSVNCCLHALHWDQDPNDTDGDHHDVSVSRNSSRVSSRRIDGGFRWDDDDPDTDTHSFDFDLADADPSRHTTGHGPVSVVVVCVVQHDDDPSHHDHPVRD

Radius of gyration: 23.92 Å; Cα contacts (8 Å, |Δi|>4): 541; chains: 1; bounding box: 56×64×66 Å